Protein AF-0000000067007888 (afdb_homodimer)

InterPro domains:
  IPR038883 Uncharacterized protein AN11006-like [PTHR42085] (5-129)

Radius of gyration: 39.2 Å; Cα contacts (8 Å, |Δi|>4): 1128; chains: 2; bounding box: 65×114×89 Å

Organism: NCBI:txid86049

pLDDT: mean 84.86, std 17.7, range [18.95, 98.81]

Nearest PDB structures (foldseek):
  9fsm-assembly1_A  TM=1.679E-01  e=1.268E+00  Klebsiella pneumoniae
  9fs5-assembly1_A  TM=1.634E-01  e=3.888E+00  Escherichia coli
  9fsm-assembly1_A  TM=1.681E-01  e=1.265E+00  Klebsiella pneumoniae
  9fs5-assembly1_A  TM=1.636E-01  e=3.880E+00  Escherichia coli

Secondary structure (DSSP, 8-state):
----------S-TTTTS-HHHHHHHHHHHHS-EEEEEEEPPTTBTT-BTTBSEEEE---HHHHHHHHHHHHHTTHHHHTSEEEEEESS----S--SS------HHHHHHHS-HHHHHH--EEEEEE-HHHHHTTTTSS--S--S--SEEEEEE-GGGSTTTTS-TTSS------TTS-S---HHHHHHS-SS--HHHHHHHSSTT-HHHHHHT-TT--EEEEEEEEEGGGHHHHHHHHHHHTT-EEE-SSSSEEEEEEEEEEEEEEEEESS-B-----TTPPPPPTT--EEEEEEEEEEEEEEE------/----------S-TTTTS-HHHHHHHHHHHHS-EEEEEEEPPTTBTT-BTTBSEEEE---HHHHHHHHHHHHHTTHHHHTSEEEEEESS----S--SS------HHHHHHHS-HHHHHH--EEEEEE-HHHHHTTTTSS--S--S--SEEEEEE-GGGSTTTTS-TTSS------TTS-S---HHHHHHS-SS--HHHHHHH-STT-HHHHHHT-TT--EEEEEEEEEGGGHHHHHHHHHHHTT-EEE-SSSSEEEEEEEEEEEEEEEEESS-B-----TTPPPPPTT--EEEEEEEEEEEEEEE------

Foldseek 3Di:
DDPPPPPPDDDPVLVVDDPVVNVVVVVVQFDKDFDPVAFDDCPDPQDDPPRGGDIDHHCPVVVVVVVVCVVCVLCVAQVDEAEFEQALDDDDPPPDPDRRRGPVPVVLVVDDPVNLVRHAHYEYEAQQQCLLQCVPDPNHFPPGAYAEYEYEYALVSFPCSPPDLVDPQFGADDQQDHGDATNVNRVVDDLADDPVSRVVRLDDRGSLVSVLAHPNYFKYKYKYKHFPSNVVRVVSRVSSCQRDKRHHDPDQKIWHWPPDKDKDKDKDADDDDGDDPDPDDDDDDPPGDMTIMIMMMTMIGIDGDPPPPD/DDPPPPPPDDDPVLVVDDPVVNVVVVVVQFDKDFDPVAFDDCPDPQDDPPRGGDIDHRCPVVVVVVVVCVVCVLCVAQVDEAEFEQALDDDDPPPDPDRRRGPVPVVLVVDDPVNLVRHAHYEYEAQQQCLLACLVDPNHFPPGAYAEYEYEYALVRFPCSPPDLVDPQFGADDQQDHGDGTNVNRVVDDLADDPVSRVVRLDDRGSLVSVLAHPNYFKYKYKYKHFPSNVVRVVSRVSSCQRDKRHHDPDQKIWHWPPDKDKDKDKDADDDDGDDPDPDDDDDDPPGDMTIMIMMMTMIGIDGDPPPPD

Solvent-accessible surface area (backbone atoms only — not comparable to full-atom values): 34432 Å² total; per-residue (Å²): 138,79,85,79,78,79,72,90,75,82,68,59,68,61,64,72,40,57,67,69,58,45,48,52,53,47,47,64,47,30,30,64,38,72,30,82,91,45,57,50,55,70,46,30,67,57,39,46,92,97,39,48,38,45,74,41,64,58,54,62,67,58,50,37,28,48,49,52,32,67,75,46,69,54,39,60,46,42,66,26,77,48,76,39,23,42,40,71,38,80,76,62,89,60,85,63,92,58,68,67,63,47,51,63,63,66,53,54,70,69,44,52,73,72,50,47,71,38,35,38,34,39,34,36,37,39,22,44,71,54,46,22,36,30,69,81,34,95,48,64,66,61,84,55,50,27,35,26,43,34,43,33,30,48,41,83,23,44,91,34,52,84,44,54,72,86,44,87,55,44,57,39,66,51,49,71,39,56,47,87,45,44,30,68,58,38,69,70,44,71,61,64,63,51,69,69,61,45,63,74,31,35,55,82,49,11,43,36,16,37,58,17,60,29,46,72,58,44,34,40,34,46,32,46,33,34,49,47,83,39,44,70,42,50,50,53,45,50,61,47,51,62,35,48,69,39,62,34,72,86,48,77,32,29,32,31,58,66,78,52,71,46,78,49,74,50,78,43,54,52,82,55,38,78,78,62,89,59,87,77,71,71,81,84,67,88,79,58,59,69,34,53,34,34,34,42,39,38,36,26,38,53,39,69,61,74,74,75,76,123,136,78,84,76,77,80,72,90,75,80,69,58,67,60,65,72,41,58,67,70,59,44,49,52,53,46,48,63,45,29,31,64,40,73,30,82,91,44,56,49,56,70,46,30,68,57,37,44,92,98,38,47,38,45,75,42,61,57,56,62,67,55,51,36,27,50,48,52,35,68,76,46,70,54,38,59,45,42,66,26,78,47,76,40,24,43,41,72,38,80,78,61,89,59,87,62,93,60,69,68,64,45,52,63,65,66,52,54,70,70,45,52,73,72,50,49,72,38,35,37,35,39,34,36,38,39,24,44,72,54,46,22,37,32,65,82,35,95,47,64,65,61,85,55,49,27,34,25,43,35,42,32,31,47,42,83,23,43,92,33,53,84,43,53,74,85,43,87,54,44,56,38,64,51,48,70,40,57,45,86,44,44,32,67,57,38,70,69,44,70,62,64,63,50,69,70,61,45,64,74,36,39,47,82,50,12,46,38,17,37,58,17,60,29,45,72,58,44,34,39,34,45,33,47,33,34,50,48,83,39,44,68,43,50,49,52,47,52,62,47,52,62,34,49,69,38,61,34,72,87,48,78,33,27,30,31,58,66,78,53,71,46,78,50,72,50,79,44,53,52,79,56,37,77,81,62,90,59,87,78,70,72,80,85,68,89,81,60,61,71,35,55,34,34,35,41,39,37,37,26,38,54,38,70,60,74,73,76,75,123

Sequence (620 aa):
MEATVQNTQRQSRLCSLPAEIRTQIFRLALTADDDLSRPYRADRKYYRPNYQCHQKINFSLLSTCKQIYRETRLLPISANEHVFWLFNGPWKQINQNNRNTARWDSWYFSLNEAQKSAIRKVHIFAQQYYLENLITTDARRFPFETHCLHLTFRHSDWWSWESPPASSDRLGICPWRPHRTSCQEMLAEPIQPDLAYLRERMGEGTWGGSICQIPNLHKLVLEFETDERKKSQLDAVVERAKGWSFPLAWEDLVLEWSGQLNESRWEGVRDLKDEYHFLKEQPVRDDLPKRQYYVVTMVWEAKPVSILVEMEATVQNTQRQSRLCSLPAEIRTQIFRLALTADDDLSRPYRADRKYYRPNYQCHQKINFSLLSTCKQIYRETRLLPISANEHVFWLFNGPWKQINQNNRNTARWDSWYFSLNEAQKSAIRKVHIFAQQYYLENLITTDARRFPFETHCLHLTFRHSDWWSWESPPASSDRLGICPWRPHRTSCQEMLAEPIQPDLAYLRERMGEGTWGGSICQIPNLHKLVLEFETDERKKSQLDAVVERAKGWSFPLAWEDLVLEWSGQLNESRWEGVRDLKDEYHFLKEQPVRDDLPKRQYYVVTMVWEAKPVSILVE

Structure (mmCIF, N/CA/C/O backbone):
data_AF-0000000067007888-model_v1
#
loop_
_entity.id
_entity.type
_entity.pdbx_description
1 polymer 'F-box domain-containing protein'
#
loop_
_atom_site.group_PDB
_atom_site.id
_atom_site.type_symbol
_atom_site.label_atom_id
_atom_site.label_alt_id
_atom_site.label_comp_id
_atom_site.label_asym_id
_atom_site.label_entity_id
_atom_site.label_seq_id
_atom_site.pdbx_PDB_ins_code
_atom_site.Cartn_x
_atom_site.Cartn_y
_atom_site.Cartn_z
_atom_site.occupancy
_atom_site.B_iso_or_equiv
_atom_site.auth_seq_id
_atom_site.auth_comp_id
_atom_site.auth_asym_id
_atom_site.auth_atom_id
_atom_site.pdbx_PDB_model_num
ATOM 1 N N . MET A 1 1 ? -3.266 1.855 -43.938 1 19.8 1 MET A N 1
ATOM 2 C CA . MET A 1 1 ? -3.598 1.064 -42.781 1 19.8 1 MET A CA 1
ATOM 3 C C . MET A 1 1 ? -2.379 0.888 -41.875 1 19.8 1 MET A C 1
ATOM 5 O O . MET A 1 1 ? -1.616 -0.066 -42.031 1 19.8 1 MET A O 1
ATOM 9 N N . GLU A 1 2 ? -1.726 1.878 -41.406 1 20.72 2 GLU A N 1
ATOM 10 C CA . GLU A 1 2 ? -0.297 2.131 -41.25 1 20.72 2 GLU A CA 1
ATOM 11 C C . GLU A 1 2 ? 0.198 1.648 -39.906 1 20.72 2 GLU A C 1
ATOM 13 O O . GLU A 1 2 ? -0.452 1.881 -38.875 1 20.72 2 GLU A O 1
ATOM 18 N N . ALA A 1 3 ? 1.003 0.532 -39.75 1 25 3 ALA A N 1
ATOM 19 C CA . ALA A 1 3 ? 1.543 -0.313 -38.688 1 25 3 ALA A CA 1
ATOM 20 C C . ALA A 1 3 ? 2.227 0.528 -37.625 1 25 3 ALA A C 1
ATOM 22 O O . ALA A 1 3 ? 3.24 1.178 -37.875 1 25 3 ALA A O 1
ATOM 23 N N . THR A 1 4 ? 1.438 1.101 -36.688 1 25.88 4 THR A N 1
ATOM 24 C CA . THR A 1 4 ? 1.784 2.068 -35.656 1 25.88 4 THR A CA 1
ATOM 25 C C . THR A 1 4 ? 2.859 1.508 -34.719 1 25.88 4 THR A C 1
ATOM 27 O O . THR A 1 4 ? 2.645 0.498 -34.062 1 25.88 4 THR A O 1
ATOM 30 N N . VAL A 1 5 ? 4.117 1.611 -34.938 1 26.95 5 VAL A N 1
ATOM 31 C CA . VAL A 1 5 ? 5.441 1.28 -34.406 1 26.95 5 VAL A CA 1
ATOM 32 C C . VAL A 1 5 ? 5.48 1.514 -32.906 1 26.95 5 VAL A C 1
ATOM 34 O O . VAL A 1 5 ? 5.121 2.594 -32.406 1 26.95 5 VAL A O 1
ATOM 37 N N . GLN A 1 6 ? 5.199 0.505 -32.062 1 27 6 GLN A N 1
ATOM 38 C CA . GLN A 1 6 ? 5.191 0.276 -30.641 1 27 6 GLN A CA 1
ATOM 39 C C . GLN A 1 6 ? 6.426 0.885 -29.969 1 27 6 GLN A C 1
ATOM 41 O O . GLN A 1 6 ? 7.547 0.413 -30.188 1 27 6 GLN A O 1
ATOM 46 N N . ASN A 1 7 ? 6.508 2.119 -29.859 1 25.8 7 ASN A N 1
ATOM 47 C CA . ASN A 1 7 ? 7.582 2.865 -29.203 1 25.8 7 ASN A CA 1
ATOM 48 C C . ASN A 1 7 ? 7.906 2.299 -27.828 1 25.8 7 ASN A C 1
ATOM 50 O O . ASN A 1 7 ? 7.004 1.965 -27.062 1 25.8 7 ASN A O 1
ATOM 54 N N . THR A 1 8 ? 8.961 1.588 -27.438 1 30.62 8 THR A N 1
ATOM 55 C CA . THR A 1 8 ? 9.758 0.935 -26.406 1 30.62 8 THR A CA 1
ATOM 56 C C . THR A 1 8 ? 9.633 1.673 -25.078 1 30.62 8 THR A C 1
ATOM 58 O O . THR A 1 8 ? 10.445 2.549 -24.766 1 30.62 8 THR A O 1
ATOM 61 N N . GLN A 1 9 ? 8.57 2.281 -24.672 1 28.08 9 GLN A N 1
ATOM 62 C CA . GLN A 1 9 ? 8.367 3.432 -23.797 1 28.08 9 GLN A CA 1
ATOM 63 C C . GLN A 1 9 ? 8.75 3.107 -22.359 1 28.08 9 GLN A C 1
ATOM 65 O O . GLN A 1 9 ? 8.695 1.949 -21.938 1 28.08 9 GLN A O 1
ATOM 70 N N . ARG A 1 10 ? 9.133 4.16 -21.344 1 32.44 10 ARG A N 1
ATOM 71 C CA . ARG A 1 10 ? 9.828 4.625 -20.141 1 32.44 10 ARG A CA 1
ATOM 72 C C . ARG A 1 10 ? 9.211 4.039 -18.891 1 32.44 10 ARG A C 1
ATOM 74 O O . ARG A 1 10 ? 7.984 3.963 -18.766 1 32.44 10 ARG A O 1
ATOM 81 N N . GLN A 1 11 ? 9.664 3.004 -17.953 1 35.91 11 GLN A N 1
ATOM 82 C CA . GLN A 1 11 ? 9.695 2.799 -16.5 1 35.91 11 GLN A CA 1
ATOM 83 C C . GLN A 1 11 ? 9.219 4.047 -15.766 1 35.91 11 GLN A C 1
ATOM 85 O O . GLN A 1 11 ? 9.508 5.168 -16.188 1 35.91 11 GLN A O 1
ATOM 90 N N . SER A 1 12 ? 8.023 4.152 -15.078 1 45.12 12 SER A N 1
ATOM 91 C CA . SER A 1 12 ? 7.832 5.48 -14.508 1 45.12 12 SER A CA 1
ATOM 92 C C . SER A 1 12 ? 9.164 6.113 -14.125 1 45.12 12 SER A C 1
ATOM 94 O O . SER A 1 12 ? 9.977 5.492 -13.438 1 45.12 12 SER A O 1
ATOM 96 N N . ARG A 1 13 ? 9.75 6.988 -14.844 1 52.91 13 ARG A N 1
ATOM 97 C CA . ARG A 1 13 ? 10.992 7.711 -14.602 1 52.91 13 ARG A CA 1
ATOM 98 C C . ARG A 1 13 ? 11.188 7.98 -13.117 1 52.91 13 ARG A C 1
ATOM 100 O O . ARG A 1 13 ? 12.312 8.008 -12.625 1 52.91 13 ARG A O 1
ATOM 107 N N . LEU A 1 14 ? 9.898 7.988 -12.383 1 61.5 14 LEU A N 1
ATOM 108 C CA . LEU A 1 14 ? 10.031 8.266 -10.961 1 61.5 14 LEU A CA 1
ATOM 109 C C . LEU A 1 14 ? 10.594 7.051 -10.219 1 61.5 14 LEU A C 1
ATOM 111 O O . LEU A 1 14 ? 11.375 7.199 -9.281 1 61.5 14 LEU A O 1
ATOM 115 N N . CYS A 1 15 ? 10.094 5.891 -10.781 1 60.88 15 CYS A N 1
ATOM 116 C CA . CYS A 1 15 ? 10.484 4.668 -10.094 1 60.88 15 CYS A CA 1
ATOM 117 C C . CYS A 1 15 ? 11.969 4.387 -10.273 1 60.88 15 CYS A C 1
ATOM 119 O O . CYS A 1 15 ? 12.57 3.646 -9.492 1 60.88 15 CYS A O 1
ATOM 121 N N . SER A 1 16 ? 12.461 4.961 -11.227 1 64.31 16 SER A N 1
ATOM 122 C CA . SER A 1 16 ? 13.883 4.758 -11.484 1 64.31 16 SER A CA 1
ATOM 123 C C . SER A 1 16 ? 14.727 5.766 -10.719 1 64.31 16 SER A C 1
ATOM 125 O O . SER A 1 16 ? 15.945 5.598 -10.602 1 64.31 16 SER A O 1
ATOM 127 N N . LEU A 1 17 ? 14.055 6.684 -10.148 1 73.56 17 LEU A N 1
ATOM 128 C CA . LEU A 1 17 ? 14.766 7.723 -9.414 1 73.56 17 LEU A CA 1
ATOM 129 C C . LEU A 1 17 ? 15.109 7.254 -8.008 1 73.56 17 LEU A C 1
ATOM 131 O O . LEU A 1 17 ? 14.367 6.465 -7.414 1 73.56 17 LEU A O 1
ATOM 135 N N . PRO A 1 18 ? 16.312 7.816 -7.535 1 77.38 18 PRO A N 1
ATOM 136 C CA . PRO A 1 18 ? 16.641 7.539 -6.137 1 77.38 18 PRO A CA 1
ATOM 137 C C . PRO A 1 18 ? 15.523 7.941 -5.18 1 77.38 18 PRO A C 1
ATOM 139 O O . PRO A 1 18 ? 14.758 8.867 -5.469 1 77.38 18 PRO A O 1
ATOM 142 N N . ALA A 1 19 ? 15.453 7.297 -4.059 1 78.06 19 ALA A N 1
ATOM 143 C CA . ALA A 1 19 ? 14.406 7.496 -3.059 1 78.06 19 ALA A CA 1
ATOM 144 C C . ALA A 1 19 ? 14.359 8.953 -2.596 1 78.06 19 ALA A C 1
ATOM 146 O O . ALA A 1 19 ? 13.281 9.508 -2.391 1 78.06 19 ALA A O 1
ATOM 147 N N . GLU A 1 20 ? 15.516 9.508 -2.438 1 81.62 20 GLU A N 1
ATOM 148 C CA . GLU A 1 20 ? 15.602 10.883 -1.938 1 81.62 20 GLU A CA 1
ATOM 149 C C . GLU A 1 20 ? 14.914 11.859 -2.889 1 81.62 20 GLU A C 1
ATOM 151 O O . GLU A 1 20 ? 14.188 12.75 -2.449 1 81.62 20 GLU A O 1
ATOM 156 N N . ILE A 1 21 ? 15.219 11.641 -4.105 1 82.38 21 ILE A N 1
ATOM 157 C CA . ILE A 1 21 ? 14.633 12.516 -5.113 1 82.38 21 ILE A CA 1
ATOM 158 C C . ILE A 1 21 ? 13.133 12.266 -5.215 1 82.38 21 ILE A C 1
ATOM 160 O O . ILE A 1 21 ? 12.344 13.203 -5.316 1 82.38 21 ILE A O 1
ATOM 164 N N . ARG A 1 22 ? 12.734 11.031 -5.137 1 79.12 22 ARG A N 1
ATOM 165 C CA . ARG A 1 22 ? 11.312 10.695 -5.176 1 79.12 22 ARG A CA 1
ATOM 166 C C . ARG A 1 22 ? 10.562 11.344 -4.02 1 79.12 22 ARG A C 1
ATOM 168 O O . ARG A 1 22 ? 9.5 11.93 -4.211 1 79.12 22 ARG A O 1
ATOM 175 N N . THR A 1 23 ? 11.211 11.367 -2.945 1 80.44 23 THR A N 1
ATOM 176 C CA . THR A 1 23 ? 10.594 11.938 -1.758 1 80.44 23 THR A CA 1
ATOM 177 C C . THR A 1 23 ? 10.406 13.445 -1.92 1 80.44 23 THR A C 1
ATOM 179 O O . THR A 1 23 ? 9.367 13.992 -1.527 1 80.44 23 THR A O 1
ATOM 182 N N . GLN A 1 24 ? 11.344 14.062 -2.443 1 85.19 24 GLN A N 1
ATOM 183 C CA . GLN A 1 24 ? 11.258 15.508 -2.652 1 85.19 24 GLN A CA 1
ATOM 184 C C . GLN A 1 24 ? 10.125 15.852 -3.615 1 85.19 24 GLN A C 1
ATOM 186 O O . GLN A 1 24 ? 9.391 16.828 -3.4 1 85.19 24 GLN A O 1
ATOM 191 N N . ILE A 1 25 ? 10.039 15.039 -4.578 1 82.06 25 ILE A N 1
ATOM 192 C CA . ILE A 1 25 ? 8.984 15.258 -5.562 1 82.06 25 ILE A CA 1
ATOM 193 C C . ILE A 1 25 ? 7.617 15.102 -4.895 1 82.06 25 ILE A C 1
ATOM 195 O O . ILE A 1 25 ? 6.738 15.953 -5.062 1 82.06 25 ILE A O 1
ATOM 199 N N . PHE A 1 26 ? 7.477 14.164 -4.078 1 84.88 26 PHE A N 1
ATOM 200 C CA . PHE A 1 26 ? 6.191 13.914 -3.436 1 84.88 26 PHE A CA 1
ATOM 201 C C . PHE A 1 26 ? 5.918 14.961 -2.355 1 84.88 26 PHE A C 1
ATOM 203 O O . PHE A 1 26 ? 4.773 15.352 -2.139 1 84.88 26 PHE A O 1
ATOM 210 N N . ARG A 1 27 ? 6.91 15.406 -1.776 1 87.44 27 ARG A N 1
ATOM 211 C CA . ARG A 1 27 ? 6.73 16.484 -0.818 1 87.44 27 ARG A CA 1
ATOM 212 C C . ARG A 1 27 ? 6.133 17.719 -1.493 1 87.44 27 ARG A C 1
ATOM 214 O O . ARG A 1 27 ? 5.176 18.312 -0.988 1 87.44 27 ARG A O 1
ATOM 221 N N . LEU A 1 28 ? 6.68 18.016 -2.584 1 86.88 28 LEU A N 1
ATOM 222 C CA . LEU A 1 28 ? 6.188 19.188 -3.316 1 86.88 28 LEU A CA 1
ATOM 223 C C . LEU A 1 28 ? 4.746 18.969 -3.762 1 86.88 28 LEU A C 1
ATOM 225 O O . LEU A 1 28 ? 3.928 19.891 -3.688 1 86.88 28 LEU A O 1
ATOM 229 N N . ALA A 1 29 ? 4.531 17.734 -4.184 1 85.5 29 ALA A N 1
ATOM 230 C CA . ALA A 1 29 ? 3.209 17.438 -4.727 1 85.5 29 ALA A CA 1
ATOM 231 C C . ALA A 1 29 ? 2.17 17.328 -3.613 1 85.5 29 ALA A C 1
ATOM 233 O O . ALA A 1 29 ? 0.991 17.625 -3.828 1 85.5 29 ALA A O 1
ATOM 234 N N . LEU A 1 30 ? 2.59 16.969 -2.41 1 90.25 30 LEU A N 1
ATOM 235 C CA . LEU A 1 30 ? 1.635 16.672 -1.347 1 90.25 30 LEU A CA 1
ATOM 236 C C . LEU A 1 30 ? 1.598 17.812 -0.324 1 90.25 30 LEU A C 1
ATOM 238 O O . LEU A 1 30 ? 0.949 17.688 0.718 1 90.25 30 LEU A O 1
ATOM 242 N N . THR A 1 31 ? 2.211 18.859 -0.546 1 91.62 31 THR A N 1
ATOM 243 C CA . THR A 1 31 ? 2.078 20.078 0.242 1 91.62 31 THR A CA 1
ATOM 244 C C . THR A 1 31 ? 0.888 20.906 -0.238 1 91.62 31 THR A C 1
ATOM 246 O O . THR A 1 31 ? 0.668 21.047 -1.443 1 91.62 31 THR A O 1
ATOM 249 N N . ALA A 1 32 ? 0.117 21.391 0.803 1 92.19 32 ALA A N 1
ATOM 250 C CA . ALA A 1 32 ? -1.086 22.156 0.499 1 92.19 32 ALA A CA 1
ATOM 251 C C . ALA A 1 32 ? -0.739 23.453 -0.237 1 92.19 32 ALA A C 1
ATOM 253 O O . ALA A 1 32 ? 0.304 24.062 0.019 1 92.19 32 ALA A O 1
ATOM 254 N N . ASP A 1 33 ? -1.6 23.797 -1.23 1 89.88 33 ASP A N 1
ATOM 255 C CA . ASP A 1 33 ? -1.495 25.047 -1.964 1 89.88 33 ASP A CA 1
ATOM 256 C C . ASP A 1 33 ? -2.84 25.766 -2.01 1 89.88 33 ASP A C 1
ATOM 258 O O . ASP A 1 33 ? -3.881 25.172 -1.723 1 89.88 33 ASP A O 1
ATOM 262 N N . ASP A 1 34 ? -2.74 27.109 -2.416 1 91.88 34 ASP A N 1
ATOM 263 C CA . ASP A 1 34 ? -3.953 27.906 -2.551 1 91.88 34 ASP A CA 1
ATOM 264 C C . ASP A 1 34 ? -4.816 27.406 -3.703 1 91.88 34 ASP A C 1
ATOM 266 O O . ASP A 1 34 ? -4.32 27.188 -4.812 1 91.88 34 ASP A O 1
ATOM 270 N N . ASP A 1 35 ? -6.055 27.141 -3.438 1 90.62 35 ASP A N 1
ATOM 271 C CA . ASP A 1 35 ? -7.016 26.844 -4.496 1 90.62 35 ASP A CA 1
ATOM 272 C C . ASP A 1 35 ? -7.555 28.125 -5.125 1 90.62 35 ASP A C 1
ATOM 274 O O . ASP A 1 35 ? -8.562 28.672 -4.668 1 90.62 35 ASP A O 1
ATOM 278 N N . LEU A 1 36 ? -7.031 28.547 -6.184 1 92.38 36 LEU A N 1
ATOM 279 C CA . LEU A 1 36 ? -7.328 29.844 -6.805 1 92.38 36 LEU A CA 1
ATOM 280 C C . LEU A 1 36 ? -8.773 29.875 -7.305 1 92.38 36 LEU A C 1
ATOM 282 O O . LEU A 1 36 ? -9.312 30.953 -7.562 1 92.38 36 LEU A O 1
ATOM 286 N N . SER A 1 37 ? -9.352 28.719 -7.5 1 90.94 37 SER A N 1
ATOM 287 C CA . SER A 1 37 ? -10.742 28.656 -7.93 1 90.94 37 SER A CA 1
ATOM 288 C C . SER A 1 37 ? -11.695 28.922 -6.766 1 90.94 37 SER A C 1
ATOM 290 O O . SER A 1 37 ? -12.891 29.109 -6.969 1 90.94 37 SER A O 1
ATOM 292 N N . ARG A 1 38 ? -11.172 28.938 -5.57 1 90 38 ARG A N 1
ATOM 293 C CA . ARG A 1 38 ? -12.008 29.156 -4.395 1 90 38 ARG A CA 1
ATOM 294 C C . ARG A 1 38 ? -11.406 30.234 -3.492 1 90 38 ARG A C 1
ATOM 296 O O . ARG A 1 38 ? -11.086 29.969 -2.334 1 90 38 ARG A O 1
ATOM 303 N N . PRO A 1 39 ? -11.359 31.453 -3.943 1 90.06 39 PRO A N 1
ATOM 304 C CA . PRO A 1 39 ? -10.844 32.562 -3.123 1 90.06 39 PRO A CA 1
ATOM 305 C C . PRO A 1 39 ? -11.789 32.938 -1.988 1 90.06 39 PRO A C 1
ATOM 307 O O . PRO A 1 39 ? -13.008 32.781 -2.117 1 90.06 39 PRO A O 1
ATOM 310 N N . TYR A 1 40 ? -11.203 33.344 -0.897 1 87.94 40 TYR A N 1
ATOM 311 C CA . TYR A 1 40 ? -12 33.938 0.159 1 87.94 40 TYR A CA 1
ATOM 312 C C . TYR A 1 40 ? -12.469 35.344 -0.245 1 87.94 40 TYR A C 1
ATOM 314 O O . TYR A 1 40 ? -11.758 36.062 -0.95 1 87.94 40 TYR A O 1
ATOM 322 N N . ARG A 1 41 ? -13.688 35.656 0.16 1 87.38 41 ARG A N 1
ATOM 323 C CA . ARG A 1 41 ? -14.117 37.031 -0.03 1 87.38 41 ARG A CA 1
ATOM 324 C C . ARG A 1 41 ? -13.297 37.969 0.832 1 87.38 41 ARG A C 1
ATOM 326 O O . ARG A 1 41 ? -13.062 37.719 2.014 1 87.38 41 ARG A O 1
ATOM 333 N N . ALA A 1 42 ? -12.984 39.062 0.266 1 87.5 42 ALA A N 1
ATOM 334 C CA . ALA A 1 42 ? -12.094 40.031 0.924 1 87.5 42 ALA A CA 1
ATOM 335 C C . ALA A 1 42 ? -12.789 40.688 2.111 1 87.5 42 ALA A C 1
ATOM 337 O O . ALA A 1 42 ? -12.125 41.25 2.992 1 87.5 42 ALA A O 1
ATOM 338 N N . ASP A 1 43 ? -14.094 40.688 2.139 1 88.38 43 ASP A N 1
ATOM 339 C CA . ASP A 1 43 ? -14.82 41.375 3.203 1 88.38 43 ASP A CA 1
ATOM 340 C C . ASP A 1 43 ? -15.219 40.406 4.309 1 88.38 43 ASP A C 1
ATOM 342 O O . ASP A 1 43 ? -16.109 40.719 5.117 1 88.38 43 ASP A O 1
ATOM 346 N N . ARG A 1 44 ? -14.594 39.281 4.285 1 87.94 44 ARG A N 1
ATOM 347 C CA . ARG A 1 44 ? -14.883 38.312 5.328 1 87.94 44 ARG A CA 1
ATOM 348 C C . ARG A 1 44 ? -13.836 38.375 6.441 1 87.94 44 ARG A C 1
ATOM 350 O O . ARG A 1 44 ? -12.68 38.688 6.195 1 87.94 44 ARG A O 1
ATOM 357 N N . LYS A 1 45 ? -14.25 38 7.676 1 87 45 LYS A N 1
ATOM 358 C CA . LYS A 1 45 ? -13.422 38.062 8.875 1 87 45 LYS A CA 1
ATOM 359 C C . LYS A 1 45 ? -12.219 37.125 8.773 1 87 45 LYS A C 1
ATOM 361 O O . LYS A 1 45 ? -11.203 37.344 9.422 1 87 45 LYS A O 1
ATOM 366 N N . TYR A 1 46 ? -12.312 36.094 7.957 1 88.81 46 TYR A N 1
ATOM 367 C CA . TYR A 1 46 ? -11.234 35.125 7.887 1 88.81 46 TYR A CA 1
ATOM 368 C C . TYR A 1 46 ? -10.258 35.438 6.766 1 88.81 46 TYR A C 1
ATOM 370 O O . TYR A 1 46 ? -9.227 34.812 6.621 1 88.81 46 TYR A O 1
ATOM 378 N N . TYR A 1 47 ? -10.594 36.469 6 1 89.56 47 TYR A N 1
ATOM 379 C CA . TYR A 1 47 ? -9.688 36.906 4.941 1 89.56 47 TYR A CA 1
ATOM 380 C C . TYR A 1 47 ? -8.516 37.688 5.516 1 89.56 47 TYR A C 1
ATOM 382 O O . TYR A 1 47 ? -8.703 38.656 6.262 1 89.56 47 TYR A O 1
ATOM 390 N N . ARG A 1 48 ? -7.328 37.344 5.199 1 90.5 48 ARG A N 1
ATOM 391 C CA . ARG A 1 48 ? -6.105 38.031 5.609 1 90.5 48 ARG A CA 1
ATOM 392 C C . ARG A 1 48 ? -4.914 37.562 4.777 1 90.5 48 ARG A C 1
ATOM 394 O O . ARG A 1 48 ? -5.016 36.594 4.023 1 90.5 48 ARG A O 1
ATOM 401 N N . PRO A 1 49 ? -3.734 38.25 4.98 1 89.69 49 PRO A N 1
ATOM 402 C CA . PRO A 1 49 ? -2.549 37.812 4.25 1 89.69 49 PRO A CA 1
ATOM 403 C C . PRO A 1 49 ? -2.219 36.344 4.52 1 89.69 49 PRO A C 1
ATOM 405 O O . PRO A 1 49 ? -2.312 35.875 5.664 1 89.69 49 PRO A O 1
ATOM 408 N N . ASN A 1 50 ? -1.896 35.594 3.584 1 88.62 50 ASN A N 1
ATOM 409 C CA . ASN A 1 50 ? -1.506 34.188 3.613 1 88.62 50 ASN A CA 1
ATOM 410 C C . ASN A 1 50 ? -2.719 33.281 3.734 1 88.62 50 ASN A C 1
ATOM 412 O O . ASN A 1 50 ? -2.586 32.062 3.676 1 88.62 50 ASN A O 1
ATOM 416 N N . TYR A 1 51 ? -3.914 33.844 4.07 1 92.31 51 TYR A N 1
ATOM 417 C CA . TYR A 1 51 ? -5.164 33.094 4.113 1 92.31 51 TYR A CA 1
ATOM 418 C C . TYR A 1 51 ? -6.219 33.75 3.229 1 92.31 51 TYR A C 1
ATOM 420 O O . TYR A 1 51 ? -7.152 34.375 3.729 1 92.31 51 TYR A O 1
ATOM 428 N N . GLN A 1 52 ? -6 33.562 1.906 1 93.19 52 GLN A N 1
ATOM 429 C CA . GLN A 1 52 ? -6.82 34.281 0.939 1 93.19 52 GLN A CA 1
ATOM 430 C C . GLN A 1 52 ? -7.641 33.312 0.084 1 93.19 52 GLN A C 1
ATOM 432 O O . GLN A 1 52 ? -8.508 33.75 -0.679 1 93.19 52 GLN A O 1
ATOM 437 N N . CYS A 1 53 ? -7.258 32.031 0.124 1 92.25 53 CYS A N 1
ATOM 438 C CA . CYS A 1 53 ? -7.953 30.969 -0.618 1 92.25 53 CYS A CA 1
ATOM 439 C C . CYS A 1 53 ? -8.102 29.719 0.226 1 92.25 53 CYS A C 1
ATOM 441 O O . CYS A 1 53 ? -7.355 29.516 1.187 1 92.25 53 CYS A O 1
ATOM 443 N N . HIS A 1 54 ? -9.062 29 -0.095 1 89.62 54 HIS A N 1
ATOM 444 C CA . HIS A 1 54 ? -9.07 27.641 0.431 1 89.62 54 HIS A CA 1
ATOM 445 C C . HIS A 1 54 ? -7.824 26.875 -0.002 1 89.62 54 HIS A C 1
ATOM 447 O O . HIS A 1 54 ? -7.234 27.188 -1.041 1 89.62 54 HIS A O 1
ATOM 453 N N . GLN A 1 55 ? -7.371 25.969 0.889 1 89.12 55 GLN A N 1
ATOM 454 C CA . GLN A 1 55 ? -6.191 25.172 0.576 1 89.12 55 GLN A CA 1
ATOM 455 C C . GLN A 1 55 ? -6.582 23.844 -0.074 1 89.12 55 GLN A C 1
ATOM 457 O O . GLN A 1 55 ? -7.672 23.328 0.174 1 89.12 55 GLN A O 1
ATOM 462 N N . LYS A 1 56 ? -5.668 23.406 -0.977 1 89.5 56 LYS A N 1
ATOM 463 C CA . LYS A 1 56 ? -5.875 22.125 -1.633 1 89.5 56 LYS A CA 1
ATOM 464 C C . LYS A 1 56 ? -4.59 21.297 -1.652 1 89.5 56 LYS A C 1
ATOM 466 O O . LYS A 1 56 ? -3.49 21.859 -1.702 1 89.5 56 LYS A O 1
ATOM 471 N N . ILE A 1 57 ? -4.699 19.969 -1.426 1 89.31 57 ILE A N 1
ATOM 472 C CA . ILE A 1 57 ? -3.621 19 -1.585 1 89.31 57 ILE A CA 1
ATOM 473 C C . ILE A 1 57 ? -3.916 18.094 -2.773 1 89.31 57 ILE A C 1
ATOM 475 O O . ILE A 1 57 ? -5.039 17.609 -2.928 1 89.31 57 ILE A O 1
ATOM 479 N N . ASN A 1 58 ? -2.959 17.922 -3.691 1 82.75 58 ASN A N 1
ATOM 480 C CA . ASN A 1 58 ? -3.123 17.016 -4.832 1 82.75 58 ASN A CA 1
ATOM 481 C C . ASN A 1 58 ? -2.709 15.594 -4.484 1 82.75 58 ASN A C 1
ATOM 483 O O . ASN A 1 58 ? -1.527 15.25 -4.555 1 82.75 58 ASN A O 1
ATOM 487 N N . PHE A 1 59 ? -3.678 14.758 -4.23 1 83.19 59 PHE A N 1
ATOM 488 C CA . PHE A 1 59 ? -3.439 13.391 -3.779 1 83.19 59 PHE A CA 1
ATOM 489 C C . PHE A 1 59 ? -3.348 12.438 -4.965 1 83.19 59 PHE A C 1
ATOM 491 O O . PHE A 1 59 ? -3.15 11.234 -4.785 1 83.19 59 PHE A O 1
ATOM 498 N N . SER A 1 60 ? -3.352 13.016 -6.195 1 78.19 60 SER A N 1
ATOM 499 C CA . SER A 1 60 ? -3.488 12.164 -7.375 1 78.19 60 SER A CA 1
ATOM 500 C C . SER A 1 60 ? -2.346 11.164 -7.469 1 78.19 60 SER A C 1
ATOM 502 O O . SER A 1 60 ? -2.572 9.977 -7.73 1 78.19 60 SER A O 1
ATOM 504 N N . LEU A 1 61 ? -1.12 11.656 -7.195 1 76.69 61 LEU A N 1
ATOM 505 C CA . LEU A 1 61 ? 0.036 10.781 -7.359 1 76.69 61 LEU A CA 1
ATOM 506 C C . LEU A 1 61 ? 0.026 9.664 -6.32 1 76.69 61 LEU A C 1
ATOM 508 O O . LEU A 1 61 ? 0.219 8.5 -6.656 1 76.69 61 LEU A O 1
ATOM 512 N N . LEU A 1 62 ? -0.259 10.016 -5.117 1 82.69 62 LEU A N 1
ATOM 513 C CA . LEU A 1 62 ? -0.28 9.039 -4.039 1 82.69 62 LEU A CA 1
ATOM 514 C C . LEU A 1 62 ? -1.456 8.078 -4.199 1 82.69 62 LEU A C 1
ATOM 516 O O . LEU A 1 62 ? -1.315 6.871 -3.979 1 82.69 62 LEU A O 1
ATOM 520 N N . SER A 1 63 ? -2.547 8.602 -4.68 1 81.19 63 SER A N 1
ATOM 521 C CA . SER A 1 63 ? -3.742 7.789 -4.891 1 81.19 63 SER A CA 1
ATOM 522 C C . SER A 1 63 ? -3.529 6.77 -6.004 1 81.19 63 SER A C 1
ATOM 524 O O . SER A 1 63 ? -3.965 5.621 -5.891 1 81.19 63 SER A O 1
ATOM 526 N N . THR A 1 64 ? -2.869 7.156 -7.027 1 79.56 64 THR A N 1
ATOM 527 C CA . THR A 1 64 ? -2.6 6.27 -8.148 1 79.56 64 THR A CA 1
ATOM 528 C C . THR A 1 64 ? -1.677 5.129 -7.734 1 79.56 64 THR A C 1
ATOM 530 O O . THR A 1 64 ? -1.91 3.971 -8.086 1 79.56 64 THR A O 1
ATOM 533 N N . CYS A 1 65 ? -0.672 5.473 -6.965 1 81.44 65 CYS A N 1
ATOM 534 C CA . CYS A 1 65 ? 0.256 4.441 -6.508 1 81.44 65 CYS A CA 1
ATOM 535 C C . CYS A 1 65 ? -0.455 3.418 -5.629 1 81.44 65 CYS A C 1
ATOM 537 O O . CYS A 1 65 ? -0.249 2.213 -5.785 1 81.44 65 CYS A O 1
ATOM 539 N N . LYS A 1 66 ? -1.257 3.857 -4.762 1 82.56 66 LYS A N 1
ATOM 540 C CA . LYS A 1 66 ? -2.016 2.98 -3.877 1 82.56 66 LYS A CA 1
ATOM 541 C C . LYS A 1 66 ? -2.98 2.102 -4.668 1 82.56 66 LYS A C 1
ATOM 543 O O . LYS A 1 66 ? -3.074 0.897 -4.422 1 82.56 66 LYS A O 1
ATOM 548 N N . GLN A 1 67 ? -3.662 2.619 -5.594 1 83.12 67 GLN A N 1
ATOM 549 C CA . GLN A 1 67 ? -4.641 1.913 -6.41 1 83.12 67 GLN A CA 1
ATOM 550 C C . GLN A 1 67 ? -3.975 0.837 -7.262 1 83.12 67 GLN A C 1
ATOM 552 O O . GLN A 1 67 ? -4.441 -0.303 -7.309 1 83.12 67 GLN A O 1
ATOM 557 N N . ILE A 1 68 ? -2.957 1.205 -7.926 1 80.88 68 ILE A N 1
ATOM 558 C CA . ILE A 1 68 ? -2.252 0.268 -8.797 1 80.88 68 ILE A CA 1
ATOM 559 C C . ILE A 1 68 ? -1.733 -0.909 -7.969 1 80.88 68 ILE A C 1
ATOM 561 O O . ILE A 1 68 ? -1.883 -2.066 -8.367 1 80.88 68 ILE A O 1
ATOM 565 N N . TYR A 1 69 ? -1.227 -0.625 -6.805 1 82.31 69 TYR A N 1
ATOM 566 C CA . TYR A 1 69 ? -0.728 -1.694 -5.949 1 82.31 69 TYR A CA 1
ATOM 567 C C . TYR A 1 69 ? -1.854 -2.639 -5.547 1 82.31 69 TYR A C 1
ATOM 569 O O . TYR A 1 69 ? -1.722 -3.859 -5.668 1 82.31 69 TYR A O 1
ATOM 577 N N . ARG A 1 70 ? -2.861 -2.1 -5.184 1 84 70 ARG A N 1
ATOM 578 C CA . ARG A 1 70 ? -3.984 -2.906 -4.715 1 84 70 ARG A CA 1
ATOM 579 C C . ARG A 1 70 ? -4.543 -3.771 -5.84 1 84 70 ARG A C 1
ATOM 581 O O . ARG A 1 70 ? -4.895 -4.934 -5.621 1 84 70 ARG A O 1
ATOM 588 N N . GLU A 1 71 ? -4.652 -3.24 -7 1 82.75 71 GLU A N 1
ATOM 589 C CA . GLU A 1 71 ? -5.242 -3.916 -8.156 1 82.75 71 GLU A CA 1
ATOM 590 C C . GLU A 1 71 ? -4.332 -5.035 -8.656 1 82.75 71 GLU A C 1
ATOM 592 O O . GLU A 1 71 ? -4.809 -6.023 -9.219 1 82.75 71 GLU A O 1
ATOM 597 N N . THR A 1 72 ? -3.07 -4.887 -8.445 1 88.31 72 THR A N 1
ATOM 598 C CA . THR A 1 72 ? -2.176 -5.742 -9.219 1 88.31 72 THR A CA 1
ATOM 599 C C . THR A 1 72 ? -1.342 -6.625 -8.289 1 88.31 72 THR A C 1
ATOM 601 O O . THR A 1 72 ? -0.596 -7.488 -8.758 1 88.31 72 THR A O 1
ATOM 604 N N . ARG A 1 73 ? -1.456 -6.531 -6.988 1 89.31 73 ARG A N 1
ATOM 605 C CA . ARG A 1 73 ? -0.588 -7.207 -6.031 1 89.31 73 ARG A CA 1
ATOM 606 C C . ARG A 1 73 ? -0.745 -8.719 -6.129 1 89.31 73 ARG A C 1
ATOM 608 O O . ARG A 1 73 ? 0.172 -9.469 -5.777 1 89.31 73 ARG A O 1
ATOM 615 N N . LEU A 1 74 ? -1.868 -9.227 -6.641 1 94.12 74 LEU A N 1
ATOM 616 C CA . LEU A 1 74 ? -2.102 -10.664 -6.676 1 94.12 74 LEU A CA 1
ATOM 617 C C . LEU A 1 74 ? -1.766 -11.234 -8.055 1 94.12 74 LEU A C 1
ATOM 619 O O . LEU A 1 74 ? -1.719 -12.453 -8.227 1 94.12 74 LEU A O 1
ATOM 623 N N . LEU A 1 75 ? -1.464 -10.445 -9.047 1 92.19 75 LEU A N 1
ATOM 624 C CA . LEU A 1 75 ? -1.248 -10.859 -10.43 1 92.19 75 LEU A CA 1
ATOM 625 C C . LEU A 1 75 ? -0.052 -11.805 -10.531 1 92.19 75 LEU A C 1
ATOM 627 O O . LEU A 1 75 ? -0.095 -12.789 -11.266 1 92.19 75 LEU A O 1
ATOM 631 N N . PRO A 1 76 ? 1.038 -11.562 -9.758 1 92.06 76 PRO A N 1
ATOM 632 C CA . PRO A 1 76 ? 2.16 -12.5 -9.844 1 92.06 76 PRO A CA 1
ATOM 633 C C . PRO A 1 76 ? 1.761 -13.93 -9.492 1 92.06 76 PRO A C 1
ATOM 635 O O . PRO A 1 76 ? 2.389 -14.883 -9.961 1 92.06 76 PRO A O 1
ATOM 638 N N . ILE A 1 77 ? 0.726 -14.086 -8.695 1 94.69 77 ILE A N 1
ATOM 639 C CA . ILE A 1 77 ? 0.27 -15.406 -8.281 1 94.69 77 ILE A CA 1
ATOM 640 C C . ILE A 1 77 ? -0.783 -15.922 -9.258 1 94.69 77 ILE A C 1
ATOM 642 O O . ILE A 1 77 ? -0.651 -17.016 -9.797 1 94.69 77 ILE A O 1
ATOM 646 N N . SER A 1 78 ? -1.73 -15.117 -9.594 1 94.94 78 SER A N 1
ATOM 647 C CA . SER A 1 78 ? -2.902 -15.562 -10.336 1 94.94 78 SER A CA 1
ATOM 648 C C . SER A 1 78 ? -2.596 -15.688 -11.828 1 94.94 78 SER A C 1
ATOM 650 O O . SER A 1 78 ? -3.213 -16.484 -12.531 1 94.94 78 SER A O 1
ATOM 652 N N . ALA A 1 79 ? -1.676 -14.969 -12.328 1 93.06 79 ALA A N 1
ATOM 653 C CA . ALA A 1 79 ? -1.436 -14.938 -13.773 1 93.06 79 ALA A CA 1
ATOM 654 C C . ALA A 1 79 ? -0.361 -15.945 -14.172 1 93.06 79 ALA A C 1
ATOM 656 O O . ALA A 1 79 ? -0.122 -16.156 -15.359 1 93.06 79 ALA A O 1
ATOM 657 N N . ASN A 1 80 ? 0.291 -16.562 -13.211 1 95.06 80 ASN A N 1
ATOM 658 C CA . ASN A 1 80 ? 1.436 -17.406 -13.547 1 95.06 80 ASN A CA 1
ATOM 659 C C . ASN A 1 80 ? 1.188 -18.859 -13.164 1 95.06 80 ASN A C 1
ATOM 661 O O . ASN A 1 80 ? 0.406 -19.141 -12.25 1 95.06 80 ASN A O 1
ATOM 665 N N . GLU A 1 81 ? 1.883 -19.781 -13.961 1 95.31 81 GLU A N 1
ATOM 666 C CA . GLU A 1 81 ? 1.995 -21.188 -13.594 1 95.31 81 GLU A CA 1
ATOM 667 C C . GLU A 1 81 ? 3.09 -21.406 -12.555 1 95.31 81 GLU A C 1
ATOM 669 O O . GLU A 1 81 ? 4.207 -20.922 -12.711 1 95.31 81 GLU A O 1
ATOM 674 N N . HIS A 1 82 ? 2.717 -22.141 -11.492 1 93.75 82 HIS A N 1
ATOM 675 C CA . HIS A 1 82 ? 3.703 -22.469 -10.469 1 93.75 82 HIS A CA 1
ATOM 676 C C . HIS A 1 82 ? 4.234 -23.875 -10.641 1 93.75 82 HIS A C 1
ATOM 678 O O . HIS A 1 82 ? 3.504 -24.859 -10.422 1 93.75 82 HIS A O 1
ATOM 684 N N . VAL A 1 83 ? 5.543 -24.016 -10.961 1 92.81 83 VAL A N 1
ATOM 685 C CA . VAL A 1 83 ? 6.141 -25.281 -11.391 1 92.81 83 VAL A CA 1
ATOM 686 C C . VAL A 1 83 ? 6.93 -25.891 -10.242 1 92.81 83 VAL A C 1
ATOM 688 O O . VAL A 1 83 ? 7.711 -25.203 -9.578 1 92.81 83 VAL A O 1
ATOM 691 N N . PHE A 1 84 ? 6.707 -27.203 -9.977 1 90.31 84 PHE A N 1
ATOM 692 C CA . PHE A 1 84 ? 7.441 -27.953 -8.969 1 90.31 84 PHE A CA 1
ATOM 693 C C . PHE A 1 84 ? 7.965 -29.266 -9.547 1 90.31 84 PHE A C 1
ATOM 695 O O . PHE A 1 84 ? 7.352 -29.844 -10.453 1 90.31 84 PHE A O 1
ATOM 702 N N . TRP A 1 85 ? 9.078 -29.656 -9.039 1 89.25 85 TRP A N 1
ATOM 703 C CA . TRP A 1 85 ? 9.711 -30.891 -9.492 1 89.25 85 TRP A CA 1
ATOM 704 C C . TRP A 1 85 ? 9.812 -31.891 -8.352 1 89.25 85 TRP A C 1
ATOM 706 O O . TRP A 1 85 ? 10.539 -31.672 -7.379 1 89.25 85 TRP A O 1
ATOM 716 N N . LEU A 1 86 ? 9.023 -32.906 -8.461 1 88.06 86 LEU A N 1
ATOM 717 C CA . LEU A 1 86 ? 9.102 -34.031 -7.523 1 88.06 86 LEU A CA 1
ATOM 718 C C . LEU A 1 86 ? 10.188 -35 -7.945 1 88.06 86 LEU A C 1
ATOM 720 O O . LEU A 1 86 ? 9.891 -36.062 -8.531 1 88.06 86 LEU A O 1
ATOM 724 N N . PHE A 1 87 ? 11.383 -34.5 -7.734 1 82.88 87 PHE A N 1
ATOM 725 C CA . PHE A 1 87 ? 12.617 -35.219 -8.039 1 82.88 87 PHE A CA 1
ATOM 726 C C . PHE A 1 87 ? 13.125 -34.875 -9.43 1 82.88 87 PHE A C 1
ATOM 728 O O . PHE A 1 87 ? 12.328 -34.656 -10.352 1 82.88 87 PHE A O 1
ATOM 735 N N . ASN A 1 88 ? 14.422 -34.812 -9.664 1 81.81 88 ASN A N 1
ATOM 736 C CA . ASN A 1 88 ? 15.156 -34.594 -10.906 1 81.81 88 ASN A CA 1
ATOM 737 C C . ASN A 1 88 ? 14.836 -33.25 -11.523 1 81.81 88 ASN A C 1
ATOM 739 O O . ASN A 1 88 ? 14.57 -33.156 -12.727 1 81.81 88 ASN A O 1
ATOM 743 N N . GLY A 1 89 ? 14.594 -32.312 -10.695 1 83.44 89 GLY A N 1
ATOM 744 C CA . GLY A 1 89 ? 14.438 -30.938 -11.133 1 83.44 89 GLY A CA 1
ATOM 745 C C . GLY A 1 89 ? 15.719 -30.125 -11.031 1 83.44 89 GLY A C 1
ATOM 746 O O . GLY A 1 89 ? 16.766 -30.672 -10.695 1 83.44 89 GLY A O 1
ATOM 747 N N . PRO A 1 90 ? 15.586 -28.844 -11.547 1 80 90 PRO A N 1
ATOM 748 C CA . PRO A 1 90 ? 16.766 -28 -11.422 1 80 90 PRO A CA 1
ATOM 749 C C . PRO A 1 90 ? 17.125 -27.688 -9.969 1 80 90 PRO A C 1
ATOM 751 O O . PRO A 1 90 ? 16.234 -27.594 -9.117 1 80 90 PRO A O 1
ATOM 754 N N . TRP A 1 91 ? 18.453 -27.891 -9.633 1 64.56 91 TRP A N 1
ATOM 755 C CA . TRP A 1 91 ? 18.938 -27.672 -8.273 1 64.56 91 TRP A CA 1
ATOM 756 C C . TRP A 1 91 ? 18.734 -26.219 -7.844 1 64.56 91 TRP A C 1
ATOM 758 O O . TRP A 1 91 ? 19.109 -25.297 -8.562 1 64.56 91 TRP A O 1
ATOM 768 N N . LYS A 1 92 ? 17.703 -26 -7.289 1 56.31 92 LYS A N 1
ATOM 769 C CA . LYS A 1 92 ? 17.734 -24.672 -6.68 1 56.31 92 LYS A CA 1
ATOM 770 C C . LYS A 1 92 ? 18.641 -24.656 -5.457 1 56.31 92 LYS A C 1
ATOM 772 O O . LYS A 1 92 ? 18.906 -25.688 -4.848 1 56.31 92 LYS A O 1
ATOM 777 N N . GLN A 1 93 ? 19.5 -23.578 -5.176 1 46.06 93 GLN A N 1
ATOM 778 C CA . GLN A 1 93 ? 20.547 -23.359 -4.188 1 46.06 93 GLN A CA 1
ATOM 779 C C . GLN A 1 93 ? 20.266 -24.125 -2.9 1 46.06 93 GLN A C 1
ATOM 781 O O . GLN A 1 93 ? 20.172 -23.531 -1.823 1 46.06 93 GLN A O 1
ATOM 786 N N . ILE A 1 94 ? 19.359 -24.969 -2.859 1 44.47 94 ILE A N 1
ATOM 787 C CA . ILE A 1 94 ? 19.203 -25.312 -1.449 1 44.47 94 ILE A CA 1
ATOM 788 C C . ILE A 1 94 ? 20.438 -26.078 -0.968 1 44.47 94 ILE A C 1
ATOM 790 O O . ILE A 1 94 ? 20.922 -26.984 -1.654 1 44.47 94 ILE A O 1
ATOM 794 N N . ASN A 1 95 ? 21.156 -25.516 -0.208 1 42.53 95 ASN A N 1
ATOM 795 C CA . ASN A 1 95 ? 22.234 -26.141 0.562 1 42.53 95 ASN A CA 1
ATOM 796 C C . ASN A 1 95 ? 22 -27.625 0.753 1 42.53 95 ASN A C 1
ATOM 798 O O . ASN A 1 95 ? 22.844 -28.344 1.286 1 42.53 95 ASN A O 1
ATOM 802 N N . GLN A 1 96 ? 20.797 -28.047 1.231 1 46.19 96 GLN A N 1
ATOM 803 C CA . GLN A 1 96 ? 20.719 -29.266 2.027 1 46.19 96 GLN A CA 1
ATOM 804 C C . GLN A 1 96 ? 20.609 -30.5 1.133 1 46.19 96 GLN A C 1
ATOM 806 O O . GLN A 1 96 ? 20.25 -30.391 -0.039 1 46.19 96 GLN A O 1
ATOM 811 N N . ASN A 1 97 ? 21 -31.688 1.704 1 43.62 97 ASN A N 1
ATOM 812 C CA . ASN A 1 97 ? 21.047 -33.125 1.394 1 43.62 97 ASN A CA 1
ATOM 813 C C . ASN A 1 97 ? 19.703 -33.594 0.827 1 43.62 97 ASN A C 1
ATOM 815 O O . ASN A 1 97 ? 19.484 -34.812 0.699 1 43.62 97 ASN A O 1
ATOM 819 N N . ASN A 1 98 ? 18.719 -32.812 0.746 1 49.41 98 ASN A N 1
ATOM 820 C CA . ASN A 1 98 ? 17.453 -33.438 0.399 1 49.41 98 ASN A CA 1
ATOM 821 C C . ASN A 1 98 ? 17.156 -33.312 -1.094 1 49.41 98 ASN A C 1
ATOM 823 O O . ASN A 1 98 ? 17.125 -32.219 -1.64 1 49.41 98 ASN A O 1
ATOM 827 N N . ARG A 1 99 ? 17.328 -34.344 -1.761 1 52.25 99 ARG A N 1
ATOM 828 C CA . ARG A 1 99 ? 17.156 -34.531 -3.197 1 52.25 99 ARG A CA 1
ATOM 829 C C . ARG A 1 99 ? 15.75 -34.125 -3.637 1 52.25 99 ARG A C 1
ATOM 831 O O . ARG A 1 99 ? 15.484 -33.969 -4.832 1 52.25 99 ARG A O 1
ATOM 838 N N . ASN A 1 100 ? 14.734 -34.406 -2.666 1 54 100 ASN A N 1
ATOM 839 C CA . ASN A 1 100 ? 13.406 -33.938 -3.059 1 54 100 ASN A CA 1
ATOM 840 C C . ASN A 1 100 ? 13.305 -32.438 -3.078 1 54 100 ASN A C 1
ATOM 842 O O . ASN A 1 100 ? 13.406 -31.781 -2.033 1 54 100 ASN A O 1
ATOM 846 N N . THR A 1 101 ? 13.281 -31.906 -4.312 1 60.34 101 THR A N 1
ATOM 847 C CA . THR A 1 101 ? 13.43 -30.453 -4.508 1 60.34 101 THR A CA 1
ATOM 848 C C . THR A 1 101 ? 12.062 -29.781 -4.52 1 60.34 101 THR A C 1
ATOM 850 O O . THR A 1 101 ? 11.984 -28.547 -4.586 1 60.34 101 THR A O 1
ATOM 853 N N . ALA A 1 102 ? 10.938 -30.875 -4.301 1 65.94 102 ALA A N 1
ATOM 854 C CA . ALA A 1 102 ? 9.672 -30.156 -4.391 1 65.94 102 ALA A CA 1
ATOM 855 C C . ALA A 1 102 ? 9.383 -29.375 -3.111 1 65.94 102 ALA A C 1
ATOM 857 O O . ALA A 1 102 ? 9.367 -29.953 -2.018 1 65.94 102 ALA A O 1
ATOM 858 N N . ARG A 1 103 ? 9.367 -28.125 -3.178 1 74.88 103 ARG A N 1
ATOM 859 C CA . ARG A 1 103 ? 9.18 -27.266 -2.008 1 74.88 103 ARG A CA 1
ATOM 860 C C . ARG A 1 103 ? 7.848 -26.531 -2.076 1 74.88 103 ARG A C 1
ATOM 862 O O . ARG A 1 103 ? 7.762 -25.359 -1.73 1 74.88 103 ARG A O 1
ATOM 869 N N . TRP A 1 104 ? 6.805 -27.422 -2.508 1 84.94 104 TRP A N 1
ATOM 870 C CA . TRP A 1 104 ? 5.531 -26.734 -2.66 1 84.94 104 TRP A CA 1
ATOM 871 C C . TRP A 1 104 ? 4.93 -26.391 -1.3 1 84.94 104 TRP A C 1
ATOM 873 O O . TRP A 1 104 ? 4.184 -25.422 -1.169 1 84.94 104 TRP A O 1
ATOM 883 N N . ASP A 1 105 ? 5.285 -27.109 -0.232 1 83.38 105 ASP A N 1
ATOM 884 C CA . ASP A 1 105 ? 4.77 -26.812 1.098 1 83.38 105 ASP A CA 1
ATOM 885 C C . ASP A 1 105 ? 5.281 -25.453 1.589 1 83.38 105 ASP A C 1
ATOM 887 O O . ASP A 1 105 ? 4.492 -24.594 1.984 1 83.38 105 ASP A O 1
ATOM 891 N N . SER A 1 106 ? 6.578 -25.391 1.609 1 82.94 106 SER A N 1
ATOM 892 C CA . SER A 1 106 ? 7.191 -24.141 2.068 1 82.94 106 SER A CA 1
ATOM 893 C C . SER A 1 106 ? 6.691 -22.953 1.262 1 82.94 106 SER A C 1
ATOM 895 O O . SER A 1 106 ? 6.434 -21.875 1.818 1 82.94 106 SER A O 1
ATOM 897 N N . TRP A 1 107 ? 6.59 -23.141 0.01 1 87.5 107 TRP A N 1
ATOM 898 C CA . TRP A 1 107 ? 6.07 -22.094 -0.873 1 87.5 107 TRP A CA 1
ATOM 899 C C . TRP A 1 107 ? 4.641 -21.719 -0.487 1 87.5 107 TRP A C 1
ATOM 901 O O . TRP A 1 107 ? 4.34 -20.547 -0.264 1 87.5 107 TRP A O 1
ATOM 911 N N . TYR A 1 108 ? 3.789 -22.609 -0.315 1 90.38 108 TYR A N 1
ATOM 912 C CA . TYR A 1 108 ? 2.371 -22.406 -0.046 1 90.38 108 TYR A CA 1
ATOM 913 C C . TYR A 1 108 ? 2.17 -21.719 1.306 1 90.38 108 TYR A C 1
ATOM 915 O O . TYR A 1 108 ? 1.357 -20.812 1.434 1 90.38 108 TYR A O 1
ATOM 923 N N . PHE A 1 109 ? 2.91 -22.094 2.24 1 88 109 PHE A N 1
ATOM 924 C CA . PHE A 1 109 ? 2.709 -21.562 3.586 1 88 109 PHE A CA 1
ATOM 925 C C . PHE A 1 109 ? 3.334 -20.172 3.723 1 88 109 PHE A C 1
ATOM 927 O O . PHE A 1 109 ? 3.057 -19.453 4.684 1 88 109 PHE A O 1
ATOM 934 N N . SER A 1 110 ? 4.168 -19.859 2.797 1 90.5 110 SER A N 1
ATOM 935 C CA . SER A 1 110 ? 4.719 -18.516 2.799 1 90.5 110 SER A CA 1
ATOM 936 C C . SER A 1 110 ? 3.717 -17.516 2.242 1 90.5 110 SER A C 1
ATOM 938 O O . SER A 1 110 ? 3.883 -16.297 2.416 1 90.5 110 SER A O 1
ATOM 940 N N . LEU A 1 111 ? 2.717 -17.922 1.62 1 93.62 111 LEU A N 1
ATOM 941 C CA . LEU A 1 111 ? 1.707 -17.062 1.016 1 93.62 111 LEU A CA 1
ATOM 942 C C . LEU A 1 111 ? 0.663 -16.656 2.045 1 93.62 111 LEU A C 1
ATOM 944 O O . LEU A 1 111 ? 0.346 -17.406 2.959 1 93.62 111 LEU A O 1
ATOM 948 N N . ASN A 1 112 ? 0.158 -15.43 1.942 1 93.06 112 ASN A N 1
ATOM 949 C CA . ASN A 1 112 ? -0.983 -15.039 2.764 1 93.06 112 ASN A CA 1
ATOM 950 C C . ASN A 1 112 ? -2.289 -15.609 2.219 1 93.06 112 ASN A C 1
ATOM 952 O O . ASN A 1 112 ? -2.301 -16.25 1.161 1 93.06 112 ASN A O 1
ATOM 956 N N . GLU A 1 113 ? -3.371 -15.328 2.996 1 95.75 113 GLU A N 1
ATOM 957 C CA . GLU A 1 113 ? -4.629 -15.984 2.658 1 95.75 113 GLU A CA 1
ATOM 958 C C . GLU A 1 113 ? -5.141 -15.523 1.294 1 95.75 113 GLU A C 1
ATOM 960 O O . GLU A 1 113 ? -5.633 -16.344 0.506 1 95.75 113 GLU A O 1
ATOM 965 N N . ALA A 1 114 ? -5.051 -14.258 0.98 1 94.25 114 ALA A N 1
ATOM 966 C CA . ALA A 1 114 ? -5.496 -13.742 -0.314 1 94.25 114 ALA A CA 1
ATOM 967 C C . ALA A 1 114 ? -4.691 -14.367 -1.454 1 94.25 114 ALA A C 1
ATOM 969 O O . ALA A 1 114 ? -5.246 -14.703 -2.502 1 94.25 114 ALA A O 1
ATOM 970 N N . GLN A 1 115 ? -3.465 -14.508 -1.204 1 94.75 115 GLN A N 1
ATOM 971 C CA . GLN A 1 115 ? -2.58 -15.102 -2.201 1 94.75 115 GLN A CA 1
ATOM 972 C C . GLN A 1 115 ? -2.9 -16.578 -2.408 1 94.75 115 GLN A C 1
ATOM 974 O O . GLN A 1 115 ? -2.934 -17.062 -3.543 1 94.75 115 GLN A O 1
ATOM 979 N N . LYS A 1 116 ? -3.074 -17.328 -1.373 1 96.25 116 LYS A N 1
ATOM 980 C CA . LYS A 1 116 ? -3.426 -18.734 -1.45 1 96.25 116 LYS A CA 1
ATOM 981 C C . LYS A 1 116 ? -4.68 -18.953 -2.295 1 96.25 116 LYS A C 1
ATOM 983 O O . LYS A 1 116 ? -4.711 -19.828 -3.164 1 96.25 116 LYS A O 1
ATOM 988 N N . SER A 1 117 ? -5.613 -18.125 -2.09 1 96.31 117 SER A N 1
ATOM 989 C CA . SER A 1 117 ? -6.887 -18.219 -2.795 1 96.31 117 SER A CA 1
ATOM 990 C C . SER A 1 117 ? -6.742 -17.812 -4.258 1 96.31 117 SER A C 1
ATOM 992 O O . SER A 1 117 ? -7.609 -18.109 -5.078 1 96.31 117 SER A O 1
ATOM 994 N N . ALA A 1 118 ? -5.68 -17.156 -4.641 1 96.56 118 ALA A N 1
ATOM 995 C CA . ALA A 1 118 ? -5.496 -16.625 -5.984 1 96.56 118 ALA A CA 1
ATOM 996 C C . ALA A 1 118 ? -4.785 -17.625 -6.887 1 96.56 118 ALA A C 1
ATOM 998 O O . ALA A 1 118 ? -4.688 -17.422 -8.102 1 96.56 118 ALA A O 1
ATOM 999 N N . ILE A 1 119 ? -4.273 -18.766 -6.379 1 97.31 119 ILE A N 1
ATOM 1000 C CA . ILE A 1 119 ? -3.537 -19.766 -7.156 1 97.31 119 ILE A CA 1
ATOM 1001 C C . ILE A 1 119 ? -4.453 -20.375 -8.211 1 97.31 119 ILE A C 1
ATOM 1003 O O . ILE A 1 119 ? -5.535 -20.875 -7.891 1 97.31 119 ILE A O 1
ATOM 1007 N N . ARG A 1 120 ? -4.016 -20.328 -9.531 1 97.44 120 ARG A N 1
ATOM 1008 C CA . ARG A 1 120 ? -4.859 -20.828 -10.609 1 97.44 120 ARG A CA 1
ATOM 1009 C C . ARG A 1 120 ? -4.258 -22.094 -11.242 1 97.44 120 ARG A C 1
ATOM 1011 O O . ARG A 1 120 ? -4.988 -22.984 -11.672 1 97.44 120 ARG A O 1
ATOM 1018 N N . LYS A 1 121 ? -2.984 -22.172 -11.32 1 97.94 121 LYS A N 1
ATOM 1019 C CA . LYS A 1 121 ? -2.359 -23.281 -12.016 1 97.94 121 LYS A CA 1
ATOM 1020 C C . LYS A 1 121 ? -1.095 -23.75 -11.305 1 97.94 121 LYS A C 1
ATOM 1022 O O . LYS A 1 121 ? -0.19 -22.938 -11.055 1 97.94 121 LYS A O 1
ATOM 1027 N N . VAL A 1 122 ? -1.035 -25.031 -10.961 1 96.56 122 VAL A N 1
ATOM 1028 C CA . VAL A 1 122 ? 0.152 -25.688 -10.414 1 96.56 122 VAL A CA 1
ATOM 1029 C C . VAL A 1 122 ? 0.607 -26.797 -11.344 1 96.56 122 VAL A C 1
ATOM 1031 O O . VAL A 1 122 ? -0.21 -27.594 -11.82 1 96.56 122 VAL A O 1
ATOM 1034 N N . HIS A 1 123 ? 1.846 -26.766 -11.727 1 96.5 123 HIS A N 1
ATOM 1035 C CA . HIS A 1 123 ? 2.434 -27.797 -12.586 1 96.5 123 HIS A CA 1
ATOM 1036 C C . HIS A 1 123 ? 3.508 -28.578 -11.844 1 96.5 123 HIS A C 1
ATOM 1038 O O . HIS A 1 123 ? 4.496 -28 -11.375 1 96.5 123 HIS A O 1
ATOM 1044 N N . ILE A 1 124 ? 3.332 -29.906 -11.758 1 94.06 124 ILE A N 1
ATOM 1045 C CA . ILE A 1 124 ? 4.285 -30.766 -11.055 1 94.06 124 ILE A CA 1
ATOM 1046 C C . ILE A 1 124 ? 4.875 -31.781 -12.031 1 94.06 124 ILE A C 1
ATOM 1048 O O . ILE A 1 124 ? 4.141 -32.5 -12.703 1 94.06 124 ILE A O 1
ATOM 1052 N N . PHE A 1 125 ? 6.156 -31.766 -12.195 1 94.06 125 PHE A N 1
ATOM 1053 C CA . PHE A 1 125 ? 6.871 -32.875 -12.812 1 94.06 125 PHE A CA 1
ATOM 1054 C C . PHE A 1 125 ? 7.16 -33.969 -11.789 1 94.06 125 PHE A C 1
ATOM 1056 O O . PHE A 1 125 ? 7.898 -33.75 -10.828 1 94.06 125 PHE A O 1
ATOM 1063 N N . ALA A 1 126 ? 6.59 -35.125 -12.039 1 92.81 126 ALA A N 1
ATOM 1064 C CA . ALA A 1 126 ? 6.586 -36.125 -10.961 1 92.81 126 ALA A CA 1
ATOM 1065 C C . ALA A 1 126 ? 7.328 -37.406 -11.383 1 92.81 126 ALA A C 1
ATOM 1067 O O . ALA A 1 126 ? 7.086 -37.938 -12.469 1 92.81 126 ALA A O 1
ATOM 1068 N N . GLN A 1 127 ? 8.234 -37.781 -10.5 1 92.06 127 GLN A N 1
ATOM 1069 C CA . GLN A 1 127 ? 8.805 -39.125 -10.602 1 92.06 127 GLN A CA 1
ATOM 1070 C C . GLN A 1 127 ? 7.883 -40.156 -9.984 1 92.06 127 GLN A C 1
ATOM 1072 O O . GLN A 1 127 ? 7.352 -39.969 -8.891 1 92.06 127 GLN A O 1
ATOM 1077 N N . GLN A 1 128 ? 7.746 -41.25 -10.711 1 94.44 128 GLN A N 1
ATOM 1078 C CA . GLN A 1 128 ? 6.703 -42.219 -10.383 1 94.44 128 GLN A CA 1
ATOM 1079 C C . GLN A 1 128 ? 6.875 -42.75 -8.961 1 94.44 128 GLN A C 1
ATOM 1081 O O . GLN A 1 128 ? 5.906 -42.844 -8.203 1 94.44 128 GLN A O 1
ATOM 1086 N N . TYR A 1 129 ? 8.062 -43.094 -8.617 1 90.38 129 TYR A N 1
ATOM 1087 C CA . TYR A 1 129 ? 8.312 -43.625 -7.277 1 90.38 129 TYR A CA 1
ATOM 1088 C C . TYR A 1 129 ? 7.844 -42.656 -6.211 1 90.38 129 TYR A C 1
ATOM 1090 O O . TYR A 1 129 ? 7.137 -43.031 -5.273 1 90.38 129 TYR A O 1
ATOM 1098 N N . TYR A 1 130 ? 8.195 -41.406 -6.363 1 87.75 130 TYR A N 1
ATOM 1099 C CA . TYR A 1 130 ? 7.859 -40.406 -5.367 1 87.75 130 TYR A CA 1
ATOM 1100 C C . TYR A 1 130 ? 6.363 -40.094 -5.379 1 87.75 130 TYR A C 1
ATOM 1102 O O . TYR A 1 130 ? 5.762 -39.875 -4.324 1 87.75 130 TYR A O 1
ATOM 1110 N N . LEU A 1 131 ? 5.781 -40.062 -6.504 1 90.44 131 LEU A N 1
ATOM 1111 C CA . LEU A 1 131 ? 4.352 -39.812 -6.613 1 90.44 131 LEU A CA 1
ATOM 1112 C C . LEU A 1 131 ? 3.539 -40.906 -5.938 1 90.44 131 LEU A C 1
ATOM 1114 O O . LEU A 1 131 ? 2.566 -40.625 -5.234 1 90.44 131 LEU A O 1
ATOM 1118 N N . GLU A 1 132 ? 3.965 -42.125 -6.18 1 90.75 132 GLU A N 1
ATOM 1119 C CA . GLU A 1 132 ? 3.229 -43.281 -5.66 1 90.75 132 GLU A CA 1
ATOM 1120 C C . GLU A 1 132 ? 3.479 -43.469 -4.164 1 90.75 132 GLU A C 1
ATOM 1122 O O . GLU A 1 132 ? 2.799 -44.25 -3.512 1 90.75 132 GLU A O 1
ATOM 1127 N N . ASN A 1 133 ? 4.41 -42.688 -3.633 1 84.19 133 ASN A N 1
ATOM 1128 C CA . ASN A 1 133 ? 4.738 -42.75 -2.213 1 84.19 133 ASN A CA 1
ATOM 1129 C C . ASN A 1 133 ? 4.656 -41.375 -1.558 1 84.19 133 ASN A C 1
ATOM 1131 O O . ASN A 1 133 ? 5.496 -41.031 -0.721 1 84.19 133 ASN A O 1
ATOM 1135 N N . LEU A 1 134 ? 3.781 -40.562 -1.917 1 77.5 134 LEU A N 1
ATOM 1136 C CA . LEU A 1 134 ? 3.648 -39.188 -1.441 1 77.5 134 LEU A CA 1
ATOM 1137 C C . LEU A 1 134 ? 3.539 -39.156 0.079 1 77.5 134 LEU A C 1
ATOM 1139 O O . LEU A 1 134 ? 3.992 -38.188 0.714 1 77.5 134 LEU A O 1
ATOM 1143 N N . ILE A 1 135 ? 2.896 -40 0.845 1 60.97 135 ILE A N 1
ATOM 1144 C CA . ILE A 1 135 ? 2.664 -40 2.285 1 60.97 135 ILE A CA 1
ATOM 1145 C C . ILE A 1 135 ? 3.977 -40.25 3.023 1 60.97 135 ILE A C 1
ATOM 1147 O O . ILE A 1 135 ? 4.219 -39.656 4.09 1 60.97 135 ILE A O 1
ATOM 1151 N N . THR A 1 136 ? 4.668 -41.094 2.592 1 54.91 136 THR A N 1
ATOM 1152 C CA . THR A 1 136 ? 5.852 -41.531 3.316 1 54.91 136 THR A CA 1
ATOM 1153 C C . THR A 1 136 ? 7.008 -40.562 3.119 1 54.91 136 THR A C 1
ATOM 1155 O O . THR A 1 136 ? 8.016 -40.656 3.83 1 54.91 136 THR A O 1
ATOM 1158 N N . THR A 1 137 ? 6.898 -39.844 2.16 1 51.62 137 THR A N 1
ATOM 1159 C CA . THR A 1 137 ? 7.98 -38.906 1.933 1 51.62 137 THR A CA 1
ATOM 1160 C C . THR A 1 137 ? 7.617 -37.531 2.492 1 51.62 137 THR A C 1
ATOM 1162 O O . THR A 1 137 ? 6.449 -37.25 2.781 1 51.62 137 THR A O 1
ATOM 1165 N N . ASP A 1 138 ? 8.641 -36.938 3.084 1 49.34 138 ASP A N 1
ATOM 1166 C CA . ASP A 1 138 ? 8.453 -35.594 3.609 1 49.34 138 ASP A CA 1
ATOM 1167 C C . ASP A 1 138 ? 7.543 -34.781 2.697 1 49.34 138 ASP A C 1
ATOM 1169 O O . ASP A 1 138 ? 7.289 -33.594 2.961 1 49.34 138 ASP A O 1
ATOM 1173 N N . ALA A 1 139 ? 7.344 -35.312 1.538 1 50.78 139 ALA A N 1
ATOM 1174 C CA . ALA A 1 139 ? 6.48 -34.594 0.614 1 50.78 139 ALA A CA 1
ATOM 1175 C C . ALA A 1 139 ? 5.012 -34.75 0.999 1 50.78 139 ALA A C 1
ATOM 1177 O O . ALA A 1 139 ? 4.496 -35.844 1.061 1 50.78 139 ALA A O 1
ATOM 1178 N N . ARG A 1 140 ? 4.543 -34.094 1.956 1 54.38 140 ARG A N 1
ATOM 1179 C CA . ARG A 1 140 ? 3.127 -34.094 2.301 1 54.38 140 ARG A CA 1
ATOM 1180 C C . ARG A 1 140 ? 2.258 -34.125 1.048 1 54.38 140 ARG A C 1
ATOM 1182 O O . ARG A 1 140 ? 2.738 -33.844 -0.051 1 54.38 140 ARG A O 1
ATOM 1189 N N . ARG A 1 141 ? 0.956 -34.469 1.079 1 73.75 141 ARG A N 1
ATOM 1190 C CA . ARG A 1 141 ? -0.23 -34.188 0.27 1 73.75 141 ARG A CA 1
ATOM 1191 C C . ARG A 1 141 ? -0.126 -32.844 -0.431 1 73.75 141 ARG A C 1
ATOM 1193 O O . ARG A 1 141 ? 0.869 -32.125 -0.277 1 73.75 141 ARG A O 1
ATOM 1200 N N . PHE A 1 142 ? -0.765 -32.969 -1.564 1 87.12 142 PHE A N 1
ATOM 1201 C CA . PHE A 1 142 ? -0.938 -31.672 -2.213 1 87.12 142 PHE A CA 1
ATOM 1202 C C . PHE A 1 142 ? -1.686 -30.719 -1.303 1 87.12 142 PHE A C 1
ATOM 1204 O O . PHE A 1 142 ? -2.918 -30.672 -1.3 1 87.12 142 PHE A O 1
ATOM 1211 N N . PRO A 1 143 ? -0.926 -29.969 -0.489 1 85.5 143 PRO A N 1
ATOM 1212 C CA . PRO A 1 143 ? -1.572 -29.125 0.521 1 85.5 143 PRO A CA 1
ATOM 1213 C C . PRO A 1 143 ? -2.207 -27.875 -0.074 1 85.5 143 PRO A C 1
ATOM 1215 O O . PRO A 1 143 ? -2.879 -27.125 0.636 1 85.5 143 PRO A O 1
ATOM 1218 N N . PHE A 1 144 ? -2.066 -27.594 -1.295 1 91.69 144 PHE A N 1
ATOM 1219 C CA . PHE A 1 144 ? -2.449 -26.312 -1.883 1 91.69 144 PHE A CA 1
ATOM 1220 C C . PHE A 1 144 ? -3.822 -26.406 -2.539 1 91.69 144 PHE A C 1
ATOM 1222 O O . PHE A 1 144 ? -4.297 -27.5 -2.842 1 91.69 144 PHE A O 1
ATOM 1229 N N . GLU A 1 145 ? -4.391 -25.266 -2.645 1 94.38 145 GLU A N 1
ATOM 1230 C CA . GLU A 1 145 ? -5.578 -25.141 -3.484 1 94.38 145 GLU A CA 1
ATOM 1231 C C . GLU A 1 145 ? -5.215 -24.625 -4.875 1 94.38 145 GLU A C 1
ATOM 1233 O O . GLU A 1 145 ? -4.281 -23.844 -5.023 1 94.38 145 GLU A O 1
ATOM 1238 N N . THR A 1 146 ? -5.895 -25.109 -5.895 1 97.38 146 THR A N 1
ATOM 1239 C CA . THR A 1 146 ? -5.645 -24.656 -7.258 1 97.38 146 THR A CA 1
ATOM 1240 C C . THR A 1 146 ? -6.828 -25 -8.164 1 97.38 146 THR A C 1
ATOM 1242 O O . THR A 1 146 ? -7.594 -25.922 -7.879 1 97.38 146 THR A O 1
ATOM 1245 N N . HIS A 1 147 ? -6.949 -24.172 -9.195 1 97.94 147 HIS A N 1
ATOM 1246 C CA . HIS A 1 147 ? -7.996 -24.422 -10.18 1 97.94 147 HIS A CA 1
ATOM 1247 C C . HIS A 1 147 ? -7.582 -25.516 -11.156 1 97.94 147 HIS A C 1
ATOM 1249 O O . HIS A 1 147 ? -8.43 -26.266 -11.648 1 97.94 147 HIS A O 1
ATOM 1255 N N . CYS A 1 148 ? -6.375 -25.594 -11.43 1 98.62 148 CYS A N 1
ATOM 1256 C CA . CYS A 1 148 ? -5.859 -26.547 -12.414 1 98.62 148 CYS A CA 1
ATOM 1257 C C . CYS A 1 148 ? -4.578 -27.203 -11.914 1 98.62 148 CYS A C 1
ATOM 1259 O O . CYS A 1 148 ? -3.627 -26.516 -11.539 1 98.62 148 CYS A O 1
ATOM 1261 N N . LEU A 1 149 ? -4.551 -28.562 -11.93 1 98.19 149 LEU A N 1
ATOM 1262 C CA . LEU A 1 149 ? -3.336 -29.328 -11.656 1 98.19 149 LEU A CA 1
ATOM 1263 C C . LEU A 1 149 ? -2.809 -29.984 -12.93 1 98.19 149 LEU A C 1
ATOM 1265 O O . LEU A 1 149 ? -3.557 -30.656 -13.641 1 98.19 149 LEU A O 1
ATOM 1269 N N . HIS A 1 150 ? -1.613 -29.672 -13.242 1 98.31 150 HIS A N 1
ATOM 1270 C CA . HIS A 1 150 ? -0.899 -30.281 -14.359 1 98.31 150 HIS A CA 1
ATOM 1271 C C . HIS A 1 150 ? 0.2 -31.219 -13.867 1 98.31 150 HIS A C 1
ATOM 1273 O O . HIS A 1 150 ? 1.165 -30.781 -13.242 1 98.31 150 HIS A O 1
ATOM 1279 N N . LEU A 1 151 ? 0.052 -32.5 -14.078 1 97.38 151 LEU A N 1
ATOM 1280 C CA . LEU A 1 151 ? 1.041 -33.5 -13.688 1 97.38 151 LEU A CA 1
ATOM 1281 C C . LEU A 1 151 ? 1.749 -34.062 -14.914 1 97.38 151 LEU A C 1
ATOM 1283 O O . LEU A 1 151 ? 1.099 -34.531 -15.852 1 97.38 151 LEU A O 1
ATOM 1287 N N . THR A 1 152 ? 3.02 -34.031 -14.938 1 97.38 152 THR A N 1
ATOM 1288 C CA . THR A 1 152 ? 3.795 -34.531 -16.062 1 97.38 152 THR A CA 1
ATOM 1289 C C . THR A 1 152 ? 4.727 -35.656 -15.617 1 97.38 152 THR A C 1
ATOM 1291 O O . THR A 1 152 ? 5.426 -35.531 -14.609 1 97.38 152 THR A O 1
ATOM 1294 N N . PHE A 1 153 ? 4.754 -36.719 -16.359 1 96.94 153 PHE A N 1
ATOM 1295 C CA . PHE A 1 153 ? 5.715 -37.812 -16.234 1 96.94 153 PHE A CA 1
ATOM 1296 C C . PHE A 1 153 ? 6.672 -37.812 -17.422 1 96.94 153 PHE A C 1
ATOM 1298 O O . PHE A 1 153 ? 6.262 -38.094 -18.562 1 96.94 153 PHE A O 1
ATOM 1305 N N . ARG A 1 154 ? 7.879 -37.562 -17.156 1 95.88 154 ARG A N 1
ATOM 1306 C CA . ARG A 1 154 ? 8.891 -37.562 -18.203 1 95.88 154 ARG A CA 1
ATOM 1307 C C . ARG A 1 154 ? 9.359 -39 -18.484 1 95.88 154 ARG A C 1
ATOM 1309 O O . ARG A 1 154 ? 8.977 -39.938 -17.797 1 95.88 154 ARG A O 1
ATOM 1316 N N . HIS A 1 155 ? 10.125 -39.125 -19.5 1 95.94 155 HIS A N 1
ATOM 1317 C CA . HIS A 1 155 ? 10.641 -40.406 -19.922 1 95.94 155 HIS A CA 1
ATOM 1318 C C . HIS A 1 155 ? 11.359 -41.125 -18.781 1 95.94 155 HIS A C 1
ATOM 1320 O O . HIS A 1 155 ? 11.086 -42.281 -18.5 1 95.94 155 HIS A O 1
ATOM 1326 N N . SER A 1 156 ? 12.18 -40.406 -18 1 93.5 156 SER A N 1
ATOM 1327 C CA . SER A 1 156 ? 13.031 -41 -16.969 1 93.5 156 SER A CA 1
ATOM 1328 C C . SER A 1 156 ? 12.297 -41.094 -15.641 1 93.5 156 SER A C 1
ATOM 1330 O O . SER A 1 156 ? 12.883 -41.5 -14.625 1 93.5 156 SER A O 1
ATOM 1332 N N . ASP A 1 157 ? 11.07 -40.75 -15.672 1 94.56 157 ASP A N 1
ATOM 1333 C CA . ASP A 1 157 ? 10.336 -40.719 -14.414 1 94.56 157 ASP A CA 1
ATOM 1334 C C . ASP A 1 157 ? 9.609 -42.062 -14.18 1 94.56 157 ASP A C 1
ATOM 1336 O O . ASP A 1 157 ? 9.125 -42.312 -13.078 1 94.56 157 ASP A O 1
ATOM 1340 N N . TRP A 1 158 ? 9.57 -43 -15.18 1 97 158 TRP A N 1
ATOM 1341 C CA . TRP A 1 158 ? 8.883 -44.281 -15.086 1 97 158 TRP A CA 1
ATOM 1342 C C . TRP A 1 158 ? 9.75 -45.281 -14.352 1 97 158 TRP A C 1
ATOM 1344 O O . TRP A 1 158 ? 10.977 -45.281 -14.492 1 97 158 TRP A O 1
ATOM 1354 N N . TRP A 1 159 ? 9.156 -46.188 -13.648 1 95.81 159 TRP A N 1
ATOM 1355 C CA . TRP A 1 159 ? 9.875 -47.312 -13.055 1 95.81 159 TRP A CA 1
ATOM 1356 C C . TRP A 1 159 ? 10.633 -48.094 -14.117 1 95.81 159 TRP A C 1
ATOM 1358 O O . TRP A 1 159 ? 11.789 -48.469 -13.914 1 95.81 159 TRP A O 1
ATOM 1368 N N . SER A 1 160 ? 10.062 -48.25 -15.281 1 95.69 160 SER A N 1
ATOM 1369 C CA . SER A 1 160 ? 10.586 -49.156 -16.297 1 95.69 160 SER A CA 1
ATOM 1370 C C . SER A 1 160 ? 11.211 -48.406 -17.453 1 95.69 160 SER A C 1
ATOM 1372 O O . SER A 1 160 ? 11.258 -48.906 -18.578 1 95.69 160 SER A O 1
ATOM 1374 N N . TRP A 1 161 ? 11.68 -47.219 -17.234 1 95.06 161 TRP A N 1
ATOM 1375 C CA . TRP A 1 161 ? 12.133 -46.406 -18.344 1 95.06 161 TRP A CA 1
ATOM 1376 C C . TRP A 1 161 ? 13.391 -46.969 -18.969 1 95.06 161 TRP A C 1
ATOM 1378 O O . TRP A 1 161 ? 13.609 -46.844 -20.188 1 95.06 161 TRP A O 1
ATOM 1388 N N . GLU A 1 162 ? 14.219 -47.688 -18.172 1 94.12 162 GLU A N 1
ATOM 1389 C CA . GLU A 1 162 ? 15.492 -48.219 -18.672 1 94.12 162 GLU A CA 1
ATOM 1390 C C . GLU A 1 162 ? 15.305 -49.562 -19.344 1 94.12 162 GLU A C 1
ATOM 1392 O O . GLU A 1 162 ? 16.219 -50.062 -20.031 1 94.12 162 GLU A O 1
ATOM 1397 N N . SER A 1 163 ? 14.234 -50.125 -19.125 1 95.75 163 SER A N 1
ATOM 1398 C CA . SER A 1 163 ? 13.992 -51.438 -19.688 1 95.75 163 SER A CA 1
ATOM 1399 C C . SER A 1 163 ? 13.852 -51.375 -21.203 1 95.75 163 SER A C 1
ATOM 1401 O O . SER A 1 163 ? 13.227 -50.469 -21.734 1 95.75 163 SER A O 1
ATOM 1403 N N . PRO A 1 164 ? 14.43 -52.344 -21.859 1 94.62 164 PRO A N 1
ATOM 1404 C CA . PRO A 1 164 ? 14.25 -52.375 -23.328 1 94.62 164 PRO A CA 1
ATOM 1405 C C . PRO A 1 164 ? 12.781 -52.469 -23.734 1 94.62 164 PRO A C 1
ATOM 1407 O O . PRO A 1 164 ? 11.961 -53 -23 1 94.62 164 PRO A O 1
ATOM 1410 N N . PRO A 1 165 ? 12.547 -52 -24.922 1 93.62 165 PRO A N 1
ATOM 1411 C CA . PRO A 1 165 ? 11.156 -51.969 -25.375 1 93.62 165 PRO A CA 1
ATOM 1412 C C . PRO A 1 165 ? 10.523 -53.375 -25.391 1 93.62 165 PRO A C 1
ATOM 1414 O O . PRO A 1 165 ? 9.312 -53.5 -25.156 1 93.62 165 PRO A O 1
ATOM 1417 N N . ALA A 1 166 ? 11.391 -54.312 -25.578 1 92.5 166 ALA A N 1
ATOM 1418 C CA . ALA A 1 166 ? 10.875 -55.688 -25.75 1 92.5 166 ALA A CA 1
ATOM 1419 C C . ALA A 1 166 ? 10.773 -56.375 -24.391 1 92.5 166 ALA A C 1
ATOM 1421 O O . ALA A 1 166 ? 10.258 -57.5 -24.312 1 92.5 166 ALA A O 1
ATOM 1422 N N . SER A 1 167 ? 11.188 -55.75 -23.344 1 92.62 167 SER A N 1
ATOM 1423 C CA . SER A 1 167 ? 11.219 -56.375 -22.016 1 92.62 167 SER A CA 1
ATOM 1424 C C . SER A 1 167 ? 9.812 -56.562 -21.469 1 92.62 167 SER A C 1
ATOM 1426 O O . SER A 1 167 ? 8.875 -55.875 -21.891 1 92.62 167 SER A O 1
ATOM 1428 N N . SER A 1 168 ? 9.711 -57.469 -20.516 1 91.12 168 SER A N 1
ATOM 1429 C CA . SER A 1 168 ? 8.453 -57.656 -19.812 1 91.12 168 SER A CA 1
ATOM 1430 C C . SER A 1 168 ? 8.203 -56.562 -18.781 1 91.12 168 SER A C 1
ATOM 1432 O O . SER A 1 168 ? 7.082 -56.406 -18.297 1 91.12 168 SER A O 1
ATOM 1434 N N . ASP A 1 169 ? 9.219 -55.938 -18.438 1 95.06 169 ASP A N 1
ATOM 1435 C CA . ASP A 1 169 ? 9.086 -54.781 -17.547 1 95.06 169 ASP A CA 1
ATOM 1436 C C . ASP A 1 169 ? 8.633 -53.531 -18.328 1 95.06 169 ASP A C 1
ATOM 1438 O O . ASP A 1 169 ? 9.469 -52.75 -18.781 1 95.06 169 ASP A O 1
ATOM 1442 N N . ARG A 1 170 ? 7.312 -53.406 -18.422 1 97 170 ARG A N 1
ATOM 1443 C CA . ARG A 1 170 ? 6.699 -52.375 -19.266 1 97 170 ARG A CA 1
ATOM 1444 C C . ARG A 1 170 ? 6.152 -51.219 -18.438 1 97 170 ARG A C 1
ATOM 1446 O O . ARG A 1 170 ? 6.027 -51.344 -17.219 1 97 170 ARG A O 1
ATOM 1453 N N . LEU A 1 171 ? 5.801 -50.125 -19.062 1 97.94 171 LEU A N 1
ATOM 1454 C CA . LEU A 1 171 ? 5.25 -48.969 -18.391 1 97.94 171 LEU A CA 1
ATOM 1455 C C . LEU A 1 171 ? 3.902 -49.281 -17.75 1 97.94 171 LEU A C 1
ATOM 1457 O O . LEU A 1 171 ? 3.078 -49.969 -18.344 1 97.94 171 LEU A O 1
ATOM 1461 N N . GLY A 1 172 ? 3.736 -48.844 -16.516 1 97.94 172 GLY A N 1
ATOM 1462 C CA . GLY A 1 172 ? 2.48 -49 -15.805 1 97.94 172 GLY A CA 1
ATOM 1463 C C . GLY A 1 172 ? 2.301 -48 -14.68 1 97.94 172 GLY A C 1
ATOM 1464 O O . GLY A 1 172 ? 3.256 -47.688 -13.969 1 97.94 172 GLY A O 1
ATOM 1465 N N . ILE A 1 173 ? 1.072 -47.5 -14.477 1 97.62 173 ILE A N 1
ATOM 1466 C CA . ILE A 1 173 ? 0.736 -46.594 -13.383 1 97.62 173 ILE A CA 1
ATOM 1467 C C . ILE A 1 173 ? -0.769 -46.656 -13.133 1 97.62 173 ILE A C 1
ATOM 1469 O O . ILE A 1 173 ? -1.55 -46.969 -14.023 1 97.62 173 ILE A O 1
ATOM 1473 N N . CYS A 1 174 ? -1.168 -46.375 -11.961 1 96.38 174 CYS A N 1
ATOM 1474 C CA . CYS A 1 174 ? -2.576 -46.312 -11.586 1 96.38 174 CYS A CA 1
ATOM 1475 C C . CYS A 1 174 ? -2.791 -45.375 -10.398 1 96.38 174 CYS A C 1
ATOM 1477 O O . CYS A 1 174 ? -2.176 -45.562 -9.344 1 96.38 174 CYS A O 1
ATOM 1479 N N . PRO A 1 175 ? -3.701 -44.438 -10.562 1 95.75 175 PRO A N 1
ATOM 1480 C CA . PRO A 1 175 ? -3.896 -43.469 -9.477 1 95.75 175 PRO A CA 1
ATOM 1481 C C . PRO A 1 175 ? -4.5 -44.125 -8.227 1 95.75 175 PRO A C 1
ATOM 1483 O O . PRO A 1 175 ? -4.477 -43.531 -7.145 1 95.75 175 PRO A O 1
ATOM 1486 N N . TRP A 1 176 ? -4.969 -45.312 -8.328 1 94.44 176 TRP A N 1
ATOM 1487 C CA . TRP A 1 176 ? -5.762 -45.875 -7.234 1 94.44 176 TRP A CA 1
ATOM 1488 C C . TRP A 1 176 ? -5.031 -47.031 -6.562 1 94.44 176 TRP A C 1
ATOM 1490 O O . TRP A 1 176 ? -5.629 -47.781 -5.793 1 94.44 176 TRP A O 1
ATOM 1500 N N . ARG A 1 177 ? -3.777 -47.156 -6.922 1 92.12 177 ARG A N 1
ATOM 1501 C CA . ARG A 1 177 ? -2.932 -48.156 -6.266 1 92.12 177 ARG A CA 1
ATOM 1502 C C . ARG A 1 177 ? -1.846 -47.469 -5.43 1 92.12 177 ARG A C 1
ATOM 1504 O O . ARG A 1 177 ? -1.259 -46.469 -5.855 1 92.12 177 ARG A O 1
ATOM 1511 N N . PRO A 1 178 ? -1.658 -48.094 -4.223 1 87.38 178 PRO A N 1
ATOM 1512 C CA . PRO A 1 178 ? -0.515 -47.594 -3.447 1 87.38 178 PRO A CA 1
ATOM 1513 C C . PRO A 1 178 ? 0.805 -48.219 -3.885 1 87.38 178 PRO A C 1
ATOM 1515 O O . PRO A 1 178 ? 0.812 -49.312 -4.453 1 87.38 178 PRO A O 1
ATOM 1518 N N . HIS A 1 179 ? 1.825 -47.531 -3.703 1 87.69 179 HIS A N 1
ATOM 1519 C CA . HIS A 1 179 ? 3.17 -48.031 -3.945 1 87.69 179 HIS A CA 1
ATOM 1520 C C . HIS A 1 179 ? 3.393 -48.312 -5.426 1 87.69 179 HIS A C 1
ATOM 1522 O O . HIS A 1 179 ? 2.637 -47.844 -6.277 1 87.69 179 HIS A O 1
ATOM 1528 N N . ARG A 1 180 ? 4.371 -49.062 -5.734 1 92.19 180 ARG A N 1
ATOM 1529 C CA . ARG A 1 180 ? 4.785 -49.281 -7.113 1 92.19 180 ARG A CA 1
ATOM 1530 C C . ARG A 1 180 ? 3.703 -50.031 -7.895 1 92.19 180 ARG A C 1
ATOM 1532 O O . ARG A 1 180 ? 3.158 -51.031 -7.418 1 92.19 180 ARG A O 1
ATOM 1539 N N . THR A 1 181 ? 3.381 -49.562 -9.055 1 96.19 181 THR A N 1
ATOM 1540 C CA . THR A 1 181 ? 2.426 -50.188 -9.961 1 96.19 181 THR A CA 1
ATOM 1541 C C . THR A 1 181 ? 3.129 -50.688 -11.219 1 96.19 181 THR A C 1
ATOM 1543 O O . THR A 1 181 ? 3.686 -49.906 -11.984 1 96.19 181 THR A O 1
ATOM 1546 N N . SER A 1 182 ? 3.107 -52 -11.406 1 96.06 182 SER A N 1
ATOM 1547 C CA . SER A 1 182 ? 3.607 -52.562 -12.641 1 96.06 182 SER A CA 1
ATOM 1548 C C . SER A 1 182 ? 2.559 -52.531 -13.742 1 96.06 182 SER A C 1
ATOM 1550 O O . SER A 1 182 ? 1.394 -52.219 -13.484 1 96.06 182 SER A O 1
ATOM 1552 N N . CYS A 1 183 ? 3.041 -52.781 -14.961 1 97.06 183 CYS A N 1
ATOM 1553 C CA . CYS A 1 183 ? 2.102 -52.844 -16.078 1 97.06 183 CYS A CA 1
ATOM 1554 C C . CYS A 1 183 ? 1.025 -53.906 -15.82 1 97.06 183 CYS A C 1
ATOM 1556 O O . CYS A 1 183 ? -0.158 -53.656 -16.062 1 97.06 183 CYS A O 1
ATOM 1558 N N . GLN A 1 184 ? 1.485 -55 -15.336 1 96.31 184 GLN A N 1
ATOM 1559 C CA . GLN A 1 184 ? 0.555 -56.094 -15.062 1 96.31 184 GLN A CA 1
ATOM 1560 C C . GLN A 1 184 ? -0.478 -55.688 -14.016 1 96.31 184 GLN A C 1
ATOM 1562 O O . GLN A 1 184 ? -1.667 -55.969 -14.164 1 96.31 184 GLN A O 1
ATOM 1567 N N . GLU A 1 185 ? -0.006 -55.125 -13.039 1 96.81 185 GLU A N 1
ATOM 1568 C CA . GLU A 1 185 ? -0.908 -54.656 -11.984 1 96.81 185 GLU A CA 1
ATOM 1569 C C . GLU A 1 185 ? -1.872 -53.594 -12.508 1 96.81 185 GLU A C 1
ATOM 1571 O O . GLU A 1 185 ? -3.045 -53.562 -12.125 1 96.81 185 GLU A O 1
ATOM 1576 N N . MET A 1 186 ? -1.392 -52.688 -13.273 1 97.38 186 MET A N 1
ATOM 1577 C CA . MET A 1 186 ? -2.242 -51.688 -13.898 1 97.38 186 MET A CA 1
ATOM 1578 C C . MET A 1 186 ? -3.35 -52.344 -14.719 1 97.38 186 MET A C 1
ATOM 1580 O O . MET A 1 186 ? -4.516 -51.969 -14.609 1 97.38 186 MET A O 1
ATOM 1584 N N . LEU A 1 187 ? -3.002 -53.344 -15.492 1 96.56 187 LEU A N 1
ATOM 1585 C CA . LEU A 1 187 ? -3.945 -54.031 -16.375 1 96.56 187 LEU A CA 1
ATOM 1586 C C . LEU A 1 187 ? -4.953 -54.844 -15.586 1 96.56 187 LEU A C 1
ATOM 1588 O O . LEU A 1 187 ? -6.039 -55.156 -16.078 1 96.56 187 LEU A O 1
ATOM 1592 N N . ALA A 1 188 ? -4.602 -55.156 -14.352 1 96.31 188 ALA A N 1
ATOM 1593 C CA . ALA A 1 188 ? -5.484 -55.969 -13.508 1 96.31 188 ALA A CA 1
ATOM 1594 C C . ALA A 1 188 ? -6.555 -55.094 -12.859 1 96.31 188 ALA A C 1
ATOM 1596 O O . ALA A 1 188 ? -7.555 -55.594 -12.344 1 96.31 188 ALA A O 1
ATOM 1597 N N . GLU A 1 189 ? -6.379 -53.812 -12.844 1 94.94 189 GLU A N 1
ATOM 1598 C CA . GLU A 1 189 ? -7.363 -52.906 -12.273 1 94.94 189 GLU A CA 1
ATOM 1599 C C . GLU A 1 189 ? -8.586 -52.781 -13.18 1 94.94 189 GLU A C 1
ATOM 1601 O O . GLU A 1 189 ? -8.484 -52.969 -14.398 1 94.94 189 GLU A O 1
ATOM 1606 N N . PRO A 1 190 ? -9.719 -52.406 -12.562 1 94.88 190 PRO A N 1
ATOM 1607 C CA . PRO A 1 190 ? -10.891 -52.188 -13.406 1 94.88 190 PRO A CA 1
ATOM 1608 C C . PRO A 1 190 ? -10.688 -51.094 -14.453 1 94.88 190 PRO A C 1
ATOM 1610 O O . PRO A 1 190 ? -10.078 -50.062 -14.156 1 94.88 190 PRO A O 1
ATOM 1613 N N . ILE A 1 191 ? -11.195 -51.344 -15.672 1 94.19 191 ILE A N 1
ATOM 1614 C CA . ILE A 1 191 ? -11.07 -50.406 -16.781 1 94.19 191 ILE A CA 1
ATOM 1615 C C . ILE A 1 191 ? -11.805 -49.125 -16.438 1 94.19 191 ILE A C 1
ATOM 1617 O O . ILE A 1 191 ? -11.312 -48.031 -16.703 1 94.19 191 ILE A O 1
ATOM 1621 N N . GLN A 1 192 ? -13.008 -49.281 -15.852 1 93 192 GLN A N 1
ATOM 1622 C CA . GLN A 1 192 ? -13.82 -48.156 -15.391 1 93 192 GLN A CA 1
ATOM 1623 C C . GLN A 1 192 ? -14.289 -48.375 -13.953 1 93 192 GLN A C 1
ATOM 1625 O O . GLN A 1 192 ? -15.398 -48.844 -13.719 1 93 192 GLN A O 1
ATOM 1630 N N . PRO A 1 193 ? -13.391 -47.906 -13.102 1 91 193 PRO A N 1
ATOM 1631 C CA . PRO A 1 193 ? -13.789 -48.125 -11.703 1 91 193 PRO A CA 1
ATOM 1632 C C . PRO A 1 193 ? -15.023 -47.312 -11.32 1 91 193 PRO A C 1
ATOM 1634 O O . PRO A 1 193 ? -15.188 -46.156 -11.781 1 91 193 PRO A O 1
ATOM 1637 N N . ASP A 1 194 ? -15.922 -47.906 -10.508 1 89.12 194 ASP A N 1
ATOM 1638 C CA . ASP A 1 194 ? -17.109 -47.156 -10.047 1 89.12 194 ASP A CA 1
ATOM 1639 C C . ASP A 1 194 ? -16.781 -46.312 -8.812 1 89.12 194 ASP A C 1
ATOM 1641 O O . ASP A 1 194 ? -15.672 -46.375 -8.289 1 89.12 194 ASP A O 1
ATOM 1645 N N . LEU A 1 195 ? -17.766 -45.625 -8.391 1 86.38 195 LEU A N 1
ATOM 1646 C CA . LEU A 1 195 ? -17.547 -44.656 -7.316 1 86.38 195 LEU A CA 1
ATOM 1647 C C . LEU A 1 195 ? -17.234 -45.375 -6.004 1 86.38 195 LEU A C 1
ATOM 1649 O O . LEU A 1 195 ? -16.453 -44.875 -5.188 1 86.38 195 LEU A O 1
ATOM 1653 N N . ALA A 1 196 ? -17.844 -46.469 -5.781 1 86.38 196 ALA A N 1
ATOM 1654 C CA . ALA A 1 196 ? -17.594 -47.25 -4.566 1 86.38 196 ALA A CA 1
ATOM 1655 C C . ALA A 1 196 ? -16.141 -47.688 -4.496 1 86.38 196 ALA A C 1
ATOM 1657 O O . ALA A 1 196 ? -15.492 -47.594 -3.449 1 86.38 196 ALA A O 1
ATOM 1658 N N . TYR A 1 197 ? -15.648 -48.156 -5.609 1 89.62 197 TYR A N 1
ATOM 1659 C CA . TYR A 1 197 ? -14.258 -48.562 -5.727 1 89.62 197 TYR A CA 1
ATOM 1660 C C . TYR A 1 197 ? -13.32 -47.406 -5.414 1 89.62 197 TYR A C 1
ATOM 1662 O O . TYR A 1 197 ? -12.352 -47.562 -4.672 1 89.62 197 TYR A O 1
ATOM 1670 N N . LEU A 1 198 ? -13.641 -46.281 -5.895 1 91 198 LEU A N 1
ATOM 1671 C CA . LEU A 1 198 ? -12.789 -45.094 -5.762 1 91 198 LEU A CA 1
ATOM 1672 C C . LEU A 1 198 ? -12.805 -44.594 -4.324 1 91 198 LEU A C 1
ATOM 1674 O O . LEU A 1 198 ? -11.75 -44.25 -3.779 1 91 198 LEU A O 1
ATOM 1678 N N . ARG A 1 199 ? -13.93 -44.562 -3.736 1 84.38 199 ARG A N 1
ATOM 1679 C CA . ARG A 1 199 ? -14.07 -44.031 -2.383 1 84.38 199 ARG A CA 1
ATOM 1680 C C . ARG A 1 199 ? -13.273 -44.844 -1.386 1 84.38 199 ARG A C 1
ATOM 1682 O O . ARG A 1 199 ? -12.727 -44.312 -0.419 1 84.38 199 ARG A O 1
ATOM 1689 N N . GLU A 1 200 ? -13.219 -46.094 -1.684 1 87.06 200 GLU A N 1
ATOM 1690 C CA . GLU A 1 200 ? -12.484 -47 -0.808 1 87.06 200 GLU A CA 1
ATOM 1691 C C . GLU A 1 200 ? -10.984 -46.719 -0.881 1 87.06 200 GLU A C 1
ATOM 1693 O O . GLU A 1 200 ? -10.25 -47 0.07 1 87.06 200 GLU A O 1
ATOM 1698 N N . ARG A 1 201 ? -10.57 -46.125 -1.977 1 87.5 201 ARG A N 1
ATOM 1699 C CA . ARG A 1 201 ? -9.141 -46 -2.229 1 87.5 201 ARG A CA 1
ATOM 1700 C C . ARG A 1 201 ? -8.703 -44.531 -2.174 1 87.5 201 ARG A C 1
ATOM 1702 O O . ARG A 1 201 ? -7.52 -44.25 -2.316 1 87.5 201 ARG A O 1
ATOM 1709 N N . MET A 1 202 ? -9.57 -43.5 -2.094 1 83.69 202 MET A N 1
ATOM 1710 C CA . MET A 1 202 ? -9.289 -42.062 -2.066 1 83.69 202 MET A CA 1
ATOM 1711 C C . MET A 1 202 ? -8.43 -41.719 -0.862 1 83.69 202 MET A C 1
ATOM 1713 O O . MET A 1 202 ? -7.66 -40.75 -0.914 1 83.69 202 MET A O 1
ATOM 1717 N N . GLY A 1 203 ? -8.391 -42.469 0.044 1 68 203 GLY A N 1
ATOM 1718 C CA . GLY A 1 203 ? -7.715 -42.094 1.273 1 68 203 GLY A CA 1
ATOM 1719 C C . GLY A 1 203 ? -6.234 -42.438 1.263 1 68 203 GLY A C 1
ATOM 1720 O O . GLY A 1 203 ? -5.539 -42.156 0.283 1 68 203 GLY A O 1
ATOM 1721 N N . GLU A 1 204 ? -5.852 -43.562 1.78 1 63.78 204 GLU A N 1
ATOM 1722 C CA . GLU A 1 204 ? -4.539 -43.906 2.322 1 63.78 204 GLU A CA 1
ATOM 1723 C C . GLU A 1 204 ? -3.549 -44.219 1.207 1 63.78 204 GLU A C 1
ATOM 1725 O O . GLU A 1 204 ? -3.832 -45.062 0.343 1 63.78 204 GLU A O 1
ATOM 1730 N N . GLY A 1 205 ? -2.529 -43.406 0.752 1 77.06 205 GLY A N 1
ATOM 1731 C CA . GLY A 1 205 ? -1.252 -43.719 0.129 1 77.06 205 GLY A CA 1
ATOM 1732 C C . GLY A 1 205 ? -1.301 -43.688 -1.387 1 77.06 205 GLY A C 1
ATOM 1733 O O . GLY A 1 205 ? -0.315 -44 -2.055 1 77.06 205 GLY A O 1
ATOM 1734 N N . THR A 1 206 ? -2.598 -43.312 -2.002 1 91.06 206 THR A N 1
ATOM 1735 C CA . THR A 1 206 ? -2.654 -43.281 -3.459 1 91.06 206 THR A CA 1
ATOM 1736 C C . THR A 1 206 ? -2.539 -41.844 -3.961 1 91.06 206 THR A C 1
ATOM 1738 O O . THR A 1 206 ? -3.016 -40.906 -3.311 1 91.06 206 THR A O 1
ATOM 1741 N N . TRP A 1 207 ? -1.883 -41.688 -5.047 1 92.88 207 TRP A N 1
ATOM 1742 C CA . TRP A 1 207 ? -1.732 -40.312 -5.574 1 92.88 207 TRP A CA 1
ATOM 1743 C C . TRP A 1 207 ? -3.045 -39.812 -6.168 1 92.88 207 TRP A C 1
ATOM 1745 O O . TRP A 1 207 ? -3.305 -38.625 -6.188 1 92.88 207 TRP A O 1
ATOM 1755 N N . GLY A 1 208 ? -3.984 -40.719 -6.648 1 94.12 208 GLY A N 1
ATOM 1756 C CA . GLY A 1 208 ? -5.336 -40.312 -6.996 1 94.12 208 GLY A CA 1
ATOM 1757 C C . GLY A 1 208 ? -6.105 -39.75 -5.828 1 94.12 208 GLY A C 1
ATOM 1758 O O . GLY A 1 208 ? -6.801 -38.719 -5.977 1 94.12 208 GLY A O 1
ATOM 1759 N N . GLY A 1 209 ? -5.996 -40.469 -4.75 1 91.75 209 GLY A N 1
ATOM 1760 C CA . GLY A 1 209 ? -6.617 -39.938 -3.543 1 91.75 209 GLY A CA 1
ATOM 1761 C C . GLY A 1 209 ? -6.105 -38.562 -3.164 1 91.75 209 GLY A C 1
ATOM 1762 O O . GLY A 1 209 ? -6.879 -37.719 -2.713 1 91.75 209 GLY A O 1
ATOM 1763 N N . SER A 1 210 ? -4.852 -38.312 -3.277 1 91.12 210 SER A N 1
ATOM 1764 C CA . SER A 1 210 ? -4.266 -37.031 -2.979 1 91.12 210 SER A CA 1
ATOM 1765 C C . SER A 1 210 ? -4.82 -35.938 -3.898 1 91.12 210 SER A C 1
ATOM 1767 O O . SER A 1 210 ? -5.055 -34.812 -3.467 1 91.12 210 SER A O 1
ATOM 1769 N N . ILE A 1 211 ? -5.02 -36.219 -5.168 1 94.69 211 ILE A N 1
ATOM 1770 C CA . ILE A 1 211 ? -5.59 -35.281 -6.133 1 94.69 211 ILE A CA 1
ATOM 1771 C C . ILE A 1 211 ? -7.012 -34.938 -5.715 1 94.69 211 ILE A C 1
ATOM 1773 O O . ILE A 1 211 ? -7.391 -33.75 -5.746 1 94.69 211 ILE A O 1
ATOM 1777 N N . CYS A 1 212 ? -7.719 -35.875 -5.266 1 93.62 212 CYS A N 1
ATOM 1778 C CA . CYS A 1 212 ? -9.117 -35.688 -4.898 1 93.62 212 CYS A CA 1
ATOM 1779 C C . CYS A 1 212 ? -9.234 -34.75 -3.707 1 93.62 212 CYS A C 1
ATOM 1781 O O . CYS A 1 212 ? -10.281 -34.125 -3.494 1 93.62 212 CYS A O 1
ATOM 1783 N N . GLN A 1 213 ? -8.18 -34.625 -2.941 1 91 213 GLN A N 1
ATOM 1784 C CA . GLN A 1 213 ? -8.203 -33.812 -1.721 1 91 213 GLN A CA 1
ATOM 1785 C C . GLN A 1 213 ? -7.879 -32.375 -2.014 1 91 213 GLN A C 1
ATOM 1787 O O . GLN A 1 213 ? -7.953 -31.516 -1.121 1 91 213 GLN A O 1
ATOM 1792 N N . ILE A 1 214 ? -7.543 -31.984 -3.199 1 93.44 214 ILE A N 1
ATOM 1793 C CA . ILE A 1 214 ? -7.176 -30.625 -3.545 1 93.44 214 ILE A CA 1
ATOM 1794 C C . ILE A 1 214 ? -8.43 -29.75 -3.645 1 93.44 214 ILE A C 1
ATOM 1796 O O . ILE A 1 214 ? -9.297 -30 -4.488 1 93.44 214 ILE A O 1
ATOM 1800 N N . PRO A 1 215 ? -8.492 -28.703 -2.768 1 94.19 215 PRO A N 1
ATOM 1801 C CA . PRO A 1 215 ? -9.672 -27.844 -2.846 1 94.19 215 PRO A CA 1
ATOM 1802 C C . PRO A 1 215 ? -9.734 -27.047 -4.145 1 94.19 215 PRO A C 1
ATOM 1804 O O . PRO A 1 215 ? -8.695 -26.609 -4.656 1 94.19 215 PRO A O 1
ATOM 1807 N N . ASN A 1 216 ? -10.977 -26.828 -4.668 1 95.38 216 ASN A N 1
ATOM 1808 C CA . ASN A 1 216 ? -11.266 -25.938 -5.789 1 95.38 216 ASN A CA 1
ATOM 1809 C C . ASN A 1 216 ? -10.625 -26.438 -7.078 1 95.38 216 ASN A C 1
ATOM 1811 O O . ASN A 1 216 ? -10.227 -25.625 -7.926 1 95.38 216 ASN A O 1
ATOM 1815 N N . LEU A 1 217 ? -10.367 -27.703 -7.219 1 97.38 217 LEU A N 1
ATOM 1816 C CA . LEU A 1 217 ? -9.812 -28.281 -8.438 1 97.38 217 LEU A CA 1
ATOM 1817 C C . LEU A 1 217 ? -10.898 -28.469 -9.492 1 97.38 217 LEU A C 1
ATOM 1819 O O . LEU A 1 217 ? -11.93 -29.094 -9.227 1 97.38 217 LEU A O 1
ATOM 1823 N N . HIS A 1 218 ? -10.656 -27.906 -10.734 1 98 218 HIS A N 1
ATOM 1824 C CA . HIS A 1 218 ? -11.648 -28 -11.805 1 98 218 HIS A CA 1
ATOM 1825 C C . HIS A 1 218 ? -11.062 -28.688 -13.031 1 98 218 HIS A C 1
ATOM 1827 O O . HIS A 1 218 ? -11.812 -29.172 -13.891 1 98 218 HIS A O 1
ATOM 1833 N N . LYS A 1 219 ? -9.844 -28.672 -13.078 1 98.62 219 LYS A N 1
ATOM 1834 C CA . LYS A 1 219 ? -9.18 -29.219 -14.258 1 98.62 219 LYS A CA 1
ATOM 1835 C C . LYS A 1 219 ? -7.926 -30 -13.867 1 98.62 219 LYS A C 1
ATOM 1837 O O . LYS A 1 219 ? -7.164 -29.562 -13 1 98.62 219 LYS A O 1
ATOM 1842 N N . LEU A 1 220 ? -7.762 -31.188 -14.461 1 98.75 220 LEU A N 1
ATOM 1843 C CA . LEU A 1 220 ? -6.566 -32 -14.32 1 98.75 220 LEU A CA 1
ATOM 1844 C C . LEU A 1 220 ? -5.957 -32.312 -15.68 1 98.75 220 LEU A C 1
ATOM 1846 O O . LEU A 1 220 ? -6.664 -32.75 -16.609 1 98.75 220 LEU A O 1
ATOM 1850 N N . VAL A 1 221 ? -4.754 -31.984 -15.828 1 98.81 221 VAL A N 1
ATOM 1851 C CA . VAL A 1 221 ? -4.008 -32.312 -17.031 1 98.81 221 VAL A CA 1
ATOM 1852 C C . VAL A 1 221 ? -2.918 -33.344 -16.703 1 98.81 221 VAL A C 1
ATOM 1854 O O . VAL A 1 221 ? -2.088 -33.094 -15.828 1 98.81 221 VAL A O 1
ATOM 1857 N N . LEU A 1 222 ? -2.9 -34.469 -17.359 1 98.69 222 LEU A N 1
ATOM 1858 C CA . LEU A 1 222 ? -1.841 -35.469 -17.234 1 98.69 222 LEU A CA 1
ATOM 1859 C C . LEU A 1 222 ? -1.032 -35.562 -18.516 1 98.69 222 LEU A C 1
ATOM 1861 O O . LEU A 1 222 ? -1.603 -35.656 -19.609 1 98.69 222 LEU A O 1
ATOM 1865 N N . GLU A 1 223 ? 0.199 -35.406 -18.375 1 98.44 223 GLU A N 1
ATOM 1866 C CA . GLU A 1 223 ? 1.128 -35.531 -19.484 1 98.44 223 GLU A CA 1
ATOM 1867 C C . GLU A 1 223 ? 2.1 -36.688 -19.297 1 98.44 223 GLU A C 1
ATOM 1869 O O . GLU A 1 223 ? 2.832 -36.719 -18.297 1 98.44 223 GLU A O 1
ATOM 1874 N N . PHE A 1 224 ? 2.133 -37.656 -20.297 1 98.56 224 PHE A N 1
ATOM 1875 C CA . PHE A 1 224 ? 2.982 -38.812 -20.25 1 98.56 224 PHE A CA 1
ATOM 1876 C C . PHE A 1 224 ? 4.023 -38.781 -21.359 1 98.56 224 PHE A C 1
ATOM 1878 O O . PHE A 1 224 ? 3.682 -38.625 -22.531 1 98.56 224 PHE A O 1
ATOM 1885 N N . GLU A 1 225 ? 5.203 -38.906 -20.938 1 98.12 225 GLU A N 1
ATOM 1886 C CA . GLU A 1 225 ? 6.297 -38.875 -21.906 1 98.12 225 GLU A CA 1
ATOM 1887 C C . GLU A 1 225 ? 7.109 -40.188 -21.844 1 98.12 225 GLU A C 1
ATOM 1889 O O . GLU A 1 225 ? 7.352 -40.719 -20.75 1 98.12 225 GLU A O 1
ATOM 1894 N N . THR A 1 226 ? 7.559 -40.719 -23 1 97.88 226 THR A N 1
ATOM 1895 C CA . THR A 1 226 ? 8.453 -41.875 -23.078 1 97.88 226 THR A CA 1
ATOM 1896 C C . THR A 1 226 ? 9.289 -41.812 -24.359 1 97.88 226 THR A C 1
ATOM 1898 O O . THR A 1 226 ? 9.18 -40.875 -25.141 1 97.88 226 THR A O 1
ATOM 1901 N N . ASP A 1 227 ? 10.188 -42.781 -24.469 1 96.75 227 ASP A N 1
ATOM 1902 C CA . ASP A 1 227 ? 10.891 -43 -25.734 1 96.75 227 ASP A CA 1
ATOM 1903 C C . ASP A 1 227 ? 9.93 -43.438 -26.828 1 96.75 227 ASP A C 1
ATOM 1905 O O . ASP A 1 227 ? 9.055 -44.281 -26.594 1 96.75 227 ASP A O 1
ATOM 1909 N N . GLU A 1 228 ? 10.133 -42.875 -28.031 1 97.56 228 GLU A N 1
ATOM 1910 C CA . GLU A 1 228 ? 9.281 -43.25 -29.156 1 97.56 228 GLU A CA 1
ATOM 1911 C C . GLU A 1 228 ? 9.25 -44.75 -29.375 1 97.56 228 GLU A C 1
ATOM 1913 O O . GLU A 1 228 ? 8.227 -45.312 -29.781 1 97.56 228 GLU A O 1
ATOM 1918 N N . ARG A 1 229 ? 10.336 -45.438 -29.094 1 96.81 229 ARG A N 1
ATOM 1919 C CA . ARG A 1 229 ? 10.438 -46.906 -29.266 1 96.81 229 ARG A CA 1
ATOM 1920 C C . ARG A 1 229 ? 9.477 -47.625 -28.328 1 96.81 229 ARG A C 1
ATOM 1922 O O . ARG A 1 229 ? 9.148 -48.781 -28.547 1 96.81 229 ARG A O 1
ATOM 1929 N N . LYS A 1 230 ? 9.008 -46.938 -27.266 1 97.5 230 LYS A N 1
ATOM 1930 C CA . LYS A 1 230 ? 8.102 -47.531 -26.297 1 97.5 230 LYS A CA 1
ATOM 1931 C C . LYS A 1 230 ? 6.684 -46.969 -26.453 1 97.5 230 LYS A C 1
ATOM 1933 O O . LYS A 1 230 ? 5.902 -47 -25.5 1 97.5 230 LYS A O 1
ATOM 1938 N N . LYS A 1 231 ? 6.336 -46.469 -27.609 1 97.94 231 LYS A N 1
ATOM 1939 C CA . LYS A 1 231 ? 5.039 -45.844 -27.891 1 97.94 231 LYS A CA 1
ATOM 1940 C C . LYS A 1 231 ? 3.898 -46.812 -27.562 1 97.94 231 LYS A C 1
ATOM 1942 O O . LYS A 1 231 ? 2.896 -46.406 -26.969 1 97.94 231 LYS A O 1
ATOM 1947 N N . SER A 1 232 ? 4.047 -48 -27.953 1 97.31 232 SER A N 1
ATOM 1948 C CA . SER A 1 232 ? 2.982 -48.969 -27.75 1 97.31 232 SER A CA 1
ATOM 1949 C C . SER A 1 232 ? 2.711 -49.156 -26.266 1 97.31 232 SER A C 1
ATOM 1951 O O . SER A 1 232 ? 1.566 -49.375 -25.859 1 97.31 232 SER A O 1
ATOM 1953 N N . GLN A 1 233 ? 3.752 -49.188 -25.422 1 98 233 GLN A N 1
ATOM 1954 C CA . GLN A 1 233 ? 3.574 -49.312 -23.984 1 98 233 GLN A CA 1
ATOM 1955 C C . GLN A 1 233 ? 2.797 -48.125 -23.422 1 98 233 GLN A C 1
ATOM 1957 O O . GLN A 1 233 ? 1.897 -48.312 -22.594 1 98 233 GLN A O 1
ATOM 1962 N N . LEU A 1 234 ? 3.156 -46.938 -23.906 1 98.5 234 LEU A N 1
ATOM 1963 C CA . LEU A 1 234 ? 2.441 -45.75 -23.438 1 98.5 234 LEU A CA 1
ATOM 1964 C C . LEU A 1 234 ? 0.988 -45.781 -23.906 1 98.5 234 LEU A C 1
ATOM 1966 O O . LEU A 1 234 ? 0.093 -45.344 -23.172 1 98.5 234 LEU A O 1
ATOM 1970 N N . ASP A 1 235 ? 0.743 -46.25 -25.094 1 98.06 235 ASP A N 1
ATOM 1971 C CA . ASP A 1 235 ? -0.623 -46.375 -25.594 1 98.06 235 ASP A CA 1
ATOM 1972 C C . ASP A 1 235 ? -1.479 -47.219 -24.656 1 98.06 235 ASP A C 1
ATOM 1974 O O . ASP A 1 235 ? -2.66 -46.938 -24.453 1 98.06 235 ASP A O 1
ATOM 1978 N N . ALA A 1 236 ? -0.86 -48.219 -24.094 1 97.81 236 ALA A N 1
ATOM 1979 C CA . ALA A 1 236 ? -1.586 -49.062 -23.141 1 97.81 236 ALA A CA 1
ATOM 1980 C C . ALA A 1 236 ? -1.949 -48.25 -21.891 1 97.81 236 ALA A C 1
ATOM 1982 O O . ALA A 1 236 ? -3.057 -48.375 -21.359 1 97.81 236 ALA A O 1
ATOM 1983 N N . VAL A 1 237 ? -1.027 -47.5 -21.391 1 98.31 237 VAL A N 1
ATOM 1984 C CA . VAL A 1 237 ? -1.276 -46.625 -20.234 1 98.31 237 VAL A CA 1
ATOM 1985 C C . VAL A 1 237 ? -2.412 -45.656 -20.547 1 98.31 237 VAL A C 1
ATOM 1987 O O . VAL A 1 237 ? -3.324 -45.469 -19.734 1 98.31 237 VAL A O 1
ATOM 1990 N N . VAL A 1 238 ? -2.357 -45.031 -21.703 1 98.5 238 VAL A N 1
ATOM 1991 C CA . VAL A 1 238 ? -3.326 -44.031 -22.156 1 98.5 238 VAL A CA 1
ATOM 1992 C C . VAL A 1 238 ? -4.719 -44.688 -22.219 1 98.5 238 VAL A C 1
ATOM 1994 O O . VAL A 1 238 ? -5.699 -44.062 -21.797 1 98.5 238 VAL A O 1
ATOM 1997 N N . GLU A 1 239 ? -4.75 -45.812 -22.781 1 97.94 239 GLU A N 1
ATOM 1998 C CA . GLU A 1 239 ? -6.035 -46.5 -22.891 1 97.94 239 GLU A CA 1
ATOM 1999 C C . GLU A 1 239 ? -6.656 -46.719 -21.516 1 97.94 239 GLU A C 1
ATOM 2001 O O . GLU A 1 239 ? -7.863 -46.562 -21.328 1 97.94 239 GLU A O 1
ATOM 2006 N N . ARG A 1 240 ? -5.875 -47.125 -20.547 1 97.75 240 ARG A N 1
ATOM 2007 C CA . ARG A 1 240 ? -6.375 -47.312 -19.188 1 97.75 240 ARG A CA 1
ATOM 2008 C C . ARG A 1 240 ? -6.773 -46 -18.562 1 97.75 240 ARG A C 1
ATOM 2010 O O . ARG A 1 240 ? -7.773 -45.906 -17.844 1 97.75 240 ARG A O 1
ATOM 2017 N N . ALA A 1 241 ? -6.008 -44.969 -18.812 1 98 241 ALA A N 1
ATOM 2018 C CA . ALA A 1 241 ? -6.227 -43.656 -18.203 1 98 241 ALA A CA 1
ATOM 2019 C C . ALA A 1 241 ? -7.562 -43.062 -18.641 1 98 241 ALA A C 1
ATOM 2021 O O . ALA A 1 241 ? -8.156 -42.25 -17.922 1 98 241 ALA A O 1
ATOM 2022 N N . LYS A 1 242 ? -8.062 -43.438 -19.812 1 97.75 242 LYS A N 1
ATOM 2023 C CA . LYS A 1 242 ? -9.344 -42.938 -20.312 1 97.75 242 LYS A CA 1
ATOM 2024 C C . LYS A 1 242 ? -10.469 -43.281 -19.328 1 97.75 242 LYS A C 1
ATOM 2026 O O . LYS A 1 242 ? -11.484 -42.562 -19.281 1 97.75 242 LYS A O 1
ATOM 2031 N N . GLY A 1 243 ? -10.242 -44.281 -18.547 1 96.5 243 GLY A N 1
ATOM 2032 C CA . GLY A 1 243 ? -11.273 -44.719 -17.609 1 96.5 243 GLY A CA 1
ATOM 2033 C C . GLY A 1 243 ? -11.094 -44.156 -16.219 1 96.5 243 GLY A C 1
ATOM 2034 O O . GLY A 1 243 ? -11.938 -44.375 -15.344 1 96.5 243 GLY A O 1
ATOM 2035 N N . TRP A 1 244 ? -10.031 -43.438 -15.969 1 96.94 244 TRP A N 1
ATOM 2036 C CA . TRP A 1 244 ? -9.781 -42.875 -14.641 1 96.94 244 TRP A CA 1
ATOM 2037 C C . TRP A 1 244 ? -10.758 -41.75 -14.336 1 96.94 244 TRP A C 1
ATOM 2039 O O . TRP A 1 244 ? -11.117 -40.969 -15.227 1 96.94 244 TRP A O 1
ATOM 2049 N N . SER A 1 245 ? -11.25 -41.656 -13.117 1 96.44 245 SER A N 1
ATOM 2050 C CA . SER A 1 245 ? -12.055 -40.562 -12.586 1 96.44 245 SER A CA 1
ATOM 2051 C C . SER A 1 245 ? -11.625 -40.219 -11.164 1 96.44 245 SER A C 1
ATOM 2053 O O . SER A 1 245 ? -11.102 -41.062 -10.438 1 96.44 245 SER A O 1
ATOM 2055 N N . PHE A 1 246 ? -11.805 -38.938 -10.812 1 96.31 246 PHE A N 1
ATOM 2056 C CA . PHE A 1 246 ? -11.352 -38.438 -9.523 1 96.31 246 PHE A CA 1
ATOM 2057 C C . PHE A 1 246 ? -12.477 -37.719 -8.805 1 96.31 246 PHE A C 1
ATOM 2059 O O . PHE A 1 246 ? -12.695 -36.531 -9.047 1 96.31 246 PHE A O 1
ATOM 2066 N N . PRO A 1 247 ? -13.18 -38.406 -7.938 1 95.44 247 PRO A N 1
ATOM 2067 C CA . PRO A 1 247 ? -14.188 -37.688 -7.141 1 95.44 247 PRO A CA 1
ATOM 2068 C C . PRO A 1 247 ? -13.562 -36.688 -6.18 1 95.44 247 PRO A C 1
ATOM 2070 O O . PRO A 1 247 ? -12.688 -37.031 -5.391 1 95.44 247 PRO A O 1
ATOM 2073 N N . LEU A 1 248 ? -14.008 -35.469 -6.246 1 94.44 248 LEU A N 1
ATOM 2074 C CA . LEU A 1 248 ? -13.445 -34.406 -5.406 1 94.44 248 LEU A CA 1
ATOM 2075 C C . LEU A 1 248 ? -14.047 -34.438 -4.004 1 94.44 248 LEU A C 1
ATOM 2077 O O . LEU A 1 248 ? -15.258 -34.562 -3.852 1 94.44 248 LEU A O 1
ATOM 2081 N N . ALA A 1 249 ? -13.172 -34.312 -3.047 1 90.62 249 ALA A N 1
ATOM 2082 C CA . ALA A 1 249 ? -13.547 -34.562 -1.659 1 90.62 249 ALA A CA 1
ATOM 2083 C C . ALA A 1 249 ? -14.391 -33.438 -1.095 1 90.62 249 ALA A C 1
ATOM 2085 O O . ALA A 1 249 ? -15.234 -33.656 -0.218 1 90.62 249 ALA A O 1
ATOM 2086 N N . TRP A 1 250 ? -14.211 -32.219 -1.585 1 90.81 250 TRP A N 1
ATOM 2087 C CA . TRP A 1 250 ? -14.797 -31.078 -0.923 1 90.81 250 TRP A CA 1
ATOM 2088 C C . TRP A 1 250 ? -15.969 -30.516 -1.724 1 90.81 250 TRP A C 1
ATOM 2090 O O . TRP A 1 250 ? -16.625 -29.562 -1.306 1 90.81 250 TRP A O 1
ATOM 2100 N N . GLU A 1 251 ? -16.141 -31.016 -2.842 1 92.5 251 GLU A N 1
ATOM 2101 C CA . GLU A 1 251 ? -17.219 -30.594 -3.732 1 92.5 251 GLU A CA 1
ATOM 2102 C C . GLU A 1 251 ? -17.953 -31.797 -4.316 1 92.5 251 GLU A C 1
ATOM 2104 O O . GLU A 1 251 ? -17.406 -32.906 -4.34 1 92.5 251 GLU A O 1
ATOM 2109 N N . ASP A 1 252 ? -19.203 -31.594 -4.707 1 93.19 252 ASP A N 1
ATOM 2110 C CA . ASP A 1 252 ? -19.953 -32.625 -5.391 1 93.19 252 ASP A CA 1
ATOM 2111 C C . ASP A 1 252 ? -19.625 -32.688 -6.879 1 93.19 252 ASP A C 1
ATOM 2113 O O . ASP A 1 252 ? -20.516 -32.531 -7.723 1 93.19 252 ASP A O 1
ATOM 2117 N N . LEU A 1 253 ? -18.422 -32.781 -7.137 1 96.06 253 LEU A N 1
ATOM 2118 C CA . LEU A 1 253 ? -17.906 -32.844 -8.5 1 96.06 253 LEU A CA 1
ATOM 2119 C C . LEU A 1 253 ? -16.969 -34.031 -8.688 1 96.06 253 LEU A C 1
ATOM 2121 O O . LEU A 1 253 ? -16.438 -34.562 -7.715 1 96.06 253 LEU A O 1
ATOM 2125 N N . VAL A 1 254 ? -16.875 -34.531 -9.906 1 96 254 VAL A N 1
ATOM 2126 C CA . VAL A 1 254 ? -15.961 -35.594 -10.297 1 96 254 VAL A CA 1
ATOM 2127 C C . VAL A 1 254 ? -15.195 -35.188 -11.555 1 96 254 VAL A C 1
ATOM 2129 O O . VAL A 1 254 ? -15.789 -34.656 -12.5 1 96 254 VAL A O 1
ATOM 2132 N N . LEU A 1 255 ? -13.875 -35.312 -11.492 1 97.5 255 LEU A N 1
ATOM 2133 C CA . LEU A 1 255 ? -13.07 -35.094 -12.688 1 97.5 255 LEU A CA 1
ATOM 2134 C C . LEU A 1 255 ? -13.125 -36.312 -13.609 1 97.5 255 LEU A C 1
ATOM 2136 O O . LEU A 1 255 ? -12.789 -37.438 -13.203 1 97.5 255 LEU A O 1
ATOM 2140 N N . GLU A 1 256 ? -13.469 -36.062 -14.859 1 97.06 256 GLU A N 1
ATOM 2141 C CA . GLU A 1 256 ? -13.5 -37.125 -15.875 1 97.06 256 GLU A CA 1
ATOM 2142 C C . GLU A 1 256 ? -12.781 -36.656 -17.141 1 97.06 256 GLU A C 1
ATOM 2144 O O . GLU A 1 256 ? -12.672 -35.469 -17.422 1 97.06 256 GLU A O 1
ATOM 2149 N N . TRP A 1 257 ? -12.305 -37.688 -17.812 1 97.81 257 TRP A N 1
ATOM 2150 C CA . TRP A 1 257 ? -11.625 -37.375 -19.062 1 97.81 257 TRP A CA 1
ATOM 2151 C C . TRP A 1 257 ? -12.555 -36.625 -20.031 1 97.81 257 TRP A C 1
ATOM 2153 O O . TRP A 1 257 ? -13.688 -37.062 -20.266 1 97.81 257 TRP A O 1
ATOM 2163 N N . SER A 1 258 ? -12.125 -35.531 -20.562 1 97.44 258 SER A N 1
ATOM 2164 C CA . SER A 1 258 ? -12.938 -34.656 -21.391 1 97.44 258 SER A CA 1
ATOM 2165 C C . SER A 1 258 ? -13.031 -35.156 -22.812 1 97.44 258 SER A C 1
ATOM 2167 O O . SER A 1 258 ? -13.844 -34.656 -23.609 1 97.44 258 SER A O 1
ATOM 2169 N N . GLY A 1 259 ? -12.172 -36.062 -23.188 1 97.25 259 GLY A N 1
ATOM 2170 C CA . GLY A 1 259 ? -12.039 -36.5 -24.578 1 97.25 259 GLY A CA 1
ATOM 2171 C C . GLY A 1 259 ? -10.867 -35.844 -25.281 1 97.25 259 GLY A C 1
ATOM 2172 O O . GLY A 1 259 ? -10.492 -36.25 -26.375 1 97.25 259 GLY A O 1
ATOM 2173 N N . GLN A 1 260 ? -10.328 -34.844 -24.656 1 97.12 260 GLN A N 1
ATOM 2174 C CA . GLN A 1 260 ? -9.195 -34.156 -25.25 1 97.12 260 GLN A CA 1
ATOM 2175 C C . GLN A 1 260 ? -7.902 -34.938 -25.047 1 97.12 260 GLN A C 1
ATOM 2177 O O . GLN A 1 260 ? -7.484 -35.156 -23.906 1 97.12 260 GLN A O 1
ATOM 2182 N N . LEU A 1 261 ? -7.285 -35.406 -26.125 1 98 261 LEU A N 1
ATOM 2183 C CA . LEU A 1 261 ? -6.023 -36.125 -26.172 1 98 261 LEU A CA 1
ATOM 2184 C C . LEU A 1 261 ? -5.113 -35.594 -27.266 1 98 261 LEU A C 1
ATOM 2186 O O . LEU A 1 261 ? -5.516 -35.5 -28.422 1 98 261 LEU A O 1
ATOM 2190 N N . ASN A 1 262 ? -4.008 -35.125 -26.859 1 97.75 262 ASN A N 1
ATOM 2191 C CA . ASN A 1 262 ? -3.043 -34.562 -27.812 1 97.75 262 ASN A CA 1
ATOM 2192 C C . ASN A 1 262 ? -1.743 -35.375 -27.812 1 97.75 262 ASN A C 1
ATOM 2194 O O . ASN A 1 262 ? -1.168 -35.625 -26.75 1 97.75 262 ASN A O 1
ATOM 2198 N N . GLU A 1 263 ? -1.291 -35.781 -29.016 1 97.94 263 GLU A N 1
ATOM 2199 C CA . GLU A 1 263 ? -0.006 -36.438 -29.188 1 97.94 263 GLU A CA 1
ATOM 2200 C C . GLU A 1 263 ? 1.027 -35.5 -29.812 1 97.94 263 GLU A C 1
ATOM 2202 O O . GLU A 1 263 ? 0.701 -34.719 -30.688 1 97.94 263 GLU A O 1
ATOM 2207 N N . SER A 1 264 ? 2.182 -35.531 -29.25 1 96.69 264 SER A N 1
ATOM 2208 C CA . SER A 1 264 ? 3.27 -34.75 -29.812 1 96.69 264 SER A CA 1
ATOM 2209 C C . SER A 1 264 ? 4.605 -35.469 -29.688 1 96.69 264 SER A C 1
ATOM 2211 O O . SER A 1 264 ? 4.691 -36.5 -29.031 1 96.69 264 SER A O 1
ATOM 2213 N N . ARG A 1 265 ? 5.637 -34.938 -30.438 1 97.25 265 ARG A N 1
ATOM 2214 C CA . ARG A 1 265 ? 6.992 -35.5 -30.438 1 97.25 265 ARG A CA 1
ATOM 2215 C C . ARG A 1 265 ? 8.023 -34.375 -30.375 1 97.25 265 ARG A C 1
ATOM 2217 O O . ARG A 1 265 ? 7.766 -33.25 -30.812 1 97.25 265 ARG A O 1
ATOM 2224 N N . TRP A 1 266 ? 9.07 -34.625 -29.75 1 95.88 266 TRP A N 1
ATOM 2225 C CA . TRP A 1 266 ? 10.195 -33.719 -29.812 1 95.88 266 TRP A CA 1
ATOM 2226 C C . TRP A 1 266 ? 11.523 -34.469 -29.703 1 95.88 266 TRP A C 1
ATOM 2228 O O . TRP A 1 266 ? 11.57 -35.562 -29.188 1 95.88 266 TRP A O 1
ATOM 2238 N N . GLU A 1 267 ? 12.562 -33.875 -30.297 1 94.94 267 GLU A N 1
ATOM 2239 C CA . GLU A 1 267 ? 13.898 -34.469 -30.281 1 94.94 267 GLU A CA 1
ATOM 2240 C C . GLU A 1 267 ? 14.766 -33.844 -29.188 1 94.94 267 GLU A C 1
ATOM 2242 O O . GLU A 1 267 ? 14.844 -32.625 -29.094 1 94.94 267 GLU A O 1
ATOM 2247 N N . GLY A 1 268 ? 15.336 -34.656 -28.297 1 92.75 268 GLY A N 1
ATOM 2248 C CA . GLY A 1 268 ? 16.25 -34.188 -27.25 1 92.75 268 GLY A CA 1
ATOM 2249 C C . GLY A 1 268 ? 17.438 -35.125 -27.062 1 92.75 268 GLY A C 1
ATOM 2250 O O . GLY A 1 268 ? 17.562 -36.125 -27.766 1 92.75 268 GLY A O 1
ATOM 2251 N N . VAL A 1 269 ? 18.281 -34.75 -26.078 1 91.88 269 VAL A N 1
ATOM 2252 C CA . VAL A 1 269 ? 19.469 -35.562 -25.766 1 91.88 269 VAL A CA 1
ATOM 2253 C C . VAL A 1 269 ? 19.047 -36.906 -25.156 1 91.88 269 VAL A C 1
ATOM 2255 O O . VAL A 1 269 ? 18.141 -36.938 -24.297 1 91.88 269 VAL A O 1
ATOM 2258 N N . ARG A 1 270 ? 19.641 -37.906 -25.609 1 92.12 270 ARG A N 1
ATOM 2259 C CA . ARG A 1 270 ? 19.281 -39.25 -25.172 1 92.12 270 ARG A CA 1
ATOM 2260 C C . ARG A 1 270 ? 19.812 -39.531 -23.766 1 92.12 270 ARG A C 1
ATOM 2262 O O . ARG A 1 270 ? 19.062 -40 -22.891 1 92.12 270 ARG A O 1
ATOM 2269 N N . ASP A 1 271 ? 21.078 -39.281 -23.562 1 90.12 271 ASP A N 1
ATOM 2270 C CA . ASP A 1 271 ? 21.734 -39.594 -22.281 1 90.12 271 ASP A CA 1
ATOM 2271 C C . ASP A 1 271 ? 21.734 -38.375 -21.359 1 90.12 271 ASP A C 1
ATOM 2273 O O . ASP A 1 271 ? 22.703 -37.594 -21.312 1 90.12 271 ASP A O 1
ATOM 2277 N N . LEU A 1 272 ? 20.656 -38.281 -20.609 1 88.44 272 LEU A N 1
ATOM 2278 C CA . LEU A 1 272 ? 20.438 -37.125 -19.75 1 88.44 272 LEU A CA 1
ATOM 2279 C C . LEU A 1 272 ? 21.188 -37.281 -18.422 1 88.44 272 LEU A C 1
ATOM 2281 O O . LEU A 1 272 ? 21.375 -38.375 -17.938 1 88.44 272 LEU A O 1
ATOM 2285 N N . LYS A 1 273 ? 21.562 -36.125 -17.953 1 82.69 273 LYS A N 1
ATOM 2286 C CA . LYS A 1 273 ? 22.297 -36.125 -16.688 1 82.69 273 LYS A CA 1
ATOM 2287 C C . LYS A 1 273 ? 21.453 -35.469 -15.578 1 82.69 273 LYS A C 1
ATOM 2289 O O . LYS A 1 273 ? 20.562 -34.656 -15.852 1 82.69 273 LYS A O 1
ATOM 2294 N N . ASP A 1 274 ? 21.734 -35.969 -14.383 1 75.81 274 ASP A N 1
ATOM 2295 C CA . ASP A 1 274 ? 21.156 -35.281 -13.219 1 75.81 274 ASP A CA 1
ATOM 2296 C C . ASP A 1 274 ? 21.953 -34.031 -12.859 1 75.81 274 ASP A C 1
ATOM 2298 O O . ASP A 1 274 ? 23.109 -33.906 -13.25 1 75.81 274 ASP A O 1
ATOM 2302 N N . GLU A 1 275 ? 21.141 -33.031 -12.367 1 69.12 275 GLU A N 1
ATOM 2303 C CA . GLU A 1 275 ? 21.844 -31.828 -11.945 1 69.12 275 GLU A CA 1
ATOM 2304 C C . GLU A 1 275 ? 22.625 -32.062 -10.648 1 69.12 275 GLU A C 1
ATOM 2306 O O . GLU A 1 275 ? 22.047 -32.5 -9.656 1 69.12 275 GLU A O 1
ATOM 2311 N N . TYR A 1 276 ? 23.859 -32.469 -10.727 1 60.97 276 TYR A N 1
ATOM 2312 C CA . TYR A 1 276 ? 24.672 -32.469 -9.523 1 60.97 276 TYR A CA 1
ATOM 2313 C C . TYR A 1 276 ? 25.609 -31.25 -9.477 1 60.97 276 TYR A C 1
ATOM 2315 O O . TYR A 1 276 ? 26.016 -30.734 -10.516 1 60.97 276 TYR A O 1
ATOM 2323 N N . HIS A 1 277 ? 25.469 -30.344 -8.336 1 55.53 277 HIS A N 1
ATOM 2324 C CA . HIS A 1 277 ? 26.188 -29.109 -8.086 1 55.53 277 HIS A CA 1
ATOM 2325 C C . HIS A 1 277 ? 27.656 -29.234 -8.523 1 55.53 277 HIS A C 1
ATOM 2327 O O . HIS A 1 277 ? 28.453 -28.344 -8.25 1 55.53 277 HIS A O 1
ATOM 2333 N N . PHE A 1 278 ? 27.984 -30.078 -9.344 1 52.38 278 PHE A N 1
ATOM 2334 C CA . PHE A 1 278 ? 29.438 -30.188 -9.336 1 52.38 278 PHE A CA 1
ATOM 2335 C C . PHE A 1 278 ? 30.062 -29.078 -10.18 1 52.38 278 PHE A C 1
ATOM 2337 O O . PHE A 1 278 ? 29.516 -28.688 -11.211 1 52.38 278 PHE A O 1
ATOM 2344 N N . LEU A 1 279 ? 30.922 -28.25 -9.555 1 52.62 279 LEU A N 1
ATOM 2345 C CA . LEU A 1 279 ? 31.844 -27.203 -9.945 1 52.62 279 LEU A CA 1
ATOM 2346 C C . LEU A 1 279 ? 32.406 -27.453 -11.344 1 52.62 279 LEU A C 1
ATOM 2348 O O . LEU A 1 279 ? 32.906 -26.547 -11.992 1 52.62 279 LEU A O 1
ATOM 2352 N N . LYS A 1 280 ? 32.5 -28.609 -11.703 1 60.38 280 LYS A N 1
ATOM 2353 C CA . LYS A 1 280 ? 33.406 -28.812 -12.836 1 60.38 280 LYS A CA 1
ATOM 2354 C C . LYS A 1 280 ? 32.625 -29.219 -14.086 1 60.38 280 LYS A C 1
ATOM 2356 O O . LYS A 1 280 ? 33.094 -30.062 -14.867 1 60.38 280 LYS A O 1
ATOM 2361 N N . GLU A 1 281 ? 31.422 -28.391 -14.242 1 69.06 281 GLU A N 1
ATOM 2362 C CA . GLU A 1 281 ? 30.672 -28.969 -15.359 1 69.06 281 GLU A CA 1
ATOM 2363 C C . GLU A 1 281 ? 31.219 -28.484 -16.703 1 69.06 281 GLU A C 1
ATOM 2365 O O . GLU A 1 281 ? 31.578 -27.312 -16.844 1 69.06 281 GLU A O 1
ATOM 2370 N N . GLN A 1 282 ? 31.578 -29.375 -17.609 1 71 282 GLN A N 1
ATOM 2371 C CA . GLN A 1 282 ? 32.031 -29.125 -18.969 1 71 282 GLN A CA 1
ATOM 2372 C C . GLN A 1 282 ? 30.875 -28.672 -19.859 1 71 282 GLN A C 1
ATOM 2374 O O . GLN A 1 282 ? 29.719 -29 -19.578 1 71 282 GLN A O 1
ATOM 2379 N N . PRO A 1 283 ? 31.156 -27.844 -20.828 1 75.69 283 PRO A N 1
ATOM 2380 C CA . PRO A 1 283 ? 30.125 -27.438 -21.781 1 75.69 283 PRO A CA 1
ATOM 2381 C C . PRO A 1 283 ? 29.469 -28.625 -22.484 1 75.69 283 PRO A C 1
ATOM 2383 O O . PRO A 1 283 ? 30.125 -29.641 -22.703 1 75.69 283 PRO A O 1
ATOM 2386 N N . VAL A 1 284 ? 28.172 -28.438 -22.781 1 78.69 284 VAL A N 1
ATOM 2387 C CA . VAL A 1 284 ? 27.422 -29.5 -23.469 1 78.69 284 VAL A CA 1
ATOM 2388 C C . VAL A 1 284 ? 27.938 -29.656 -24.891 1 78.69 284 VAL A C 1
ATOM 2390 O O . VAL A 1 284 ? 28.016 -28.672 -25.641 1 78.69 284 VAL A O 1
ATOM 2393 N N . ARG A 1 285 ? 28.328 -30.891 -25.188 1 77.44 285 ARG A N 1
ATOM 2394 C CA . ARG A 1 285 ? 28.812 -31.172 -26.531 1 77.44 285 ARG A CA 1
ATOM 2395 C C . ARG A 1 285 ? 27.672 -31.156 -27.547 1 77.44 285 ARG A C 1
ATOM 2397 O O . ARG A 1 285 ? 26.562 -31.609 -27.234 1 77.44 285 ARG A O 1
ATOM 2404 N N . ASP A 1 286 ? 27.922 -30.781 -28.75 1 78.31 286 ASP A N 1
ATOM 2405 C CA . ASP A 1 286 ? 26.906 -30.656 -29.797 1 78.31 286 ASP A CA 1
ATOM 2406 C C . ASP A 1 286 ? 26.547 -32.031 -30.375 1 78.31 286 ASP A C 1
ATOM 2408 O O . ASP A 1 286 ? 25.469 -32.219 -30.953 1 78.31 286 ASP A O 1
ATOM 2412 N N . ASP A 1 287 ? 27.422 -32.938 -30.203 1 86.25 287 ASP A N 1
ATOM 2413 C CA . ASP A 1 287 ? 27.234 -34.188 -30.906 1 86.25 287 ASP A CA 1
ATOM 2414 C C . ASP A 1 287 ? 26.688 -35.281 -29.984 1 86.25 287 ASP A C 1
ATOM 2416 O O . ASP A 1 287 ? 26.906 -36.469 -30.203 1 86.25 287 ASP A O 1
ATOM 2420 N N . LEU A 1 288 ? 25.953 -34.875 -29.125 1 88.94 288 LEU A N 1
ATOM 2421 C CA . LEU A 1 288 ? 25.375 -35.875 -28.219 1 88.94 288 LEU A CA 1
ATOM 2422 C C . LEU A 1 288 ? 24.25 -36.625 -28.906 1 88.94 288 LEU A C 1
ATOM 2424 O O . LEU A 1 288 ? 23.484 -36.062 -29.688 1 88.94 288 LEU A O 1
ATOM 2428 N N . PRO A 1 289 ? 24.234 -38.031 -28.641 1 92.81 289 PRO A N 1
ATOM 2429 C CA . PRO A 1 289 ? 23.141 -38.812 -29.219 1 92.81 289 PRO A CA 1
ATOM 2430 C C . PRO A 1 289 ? 21.766 -38.25 -28.875 1 92.81 289 PRO A C 1
ATOM 2432 O O . PRO A 1 289 ? 21.562 -37.688 -27.781 1 92.81 289 PRO A O 1
ATOM 2435 N N . LYS A 1 290 ? 20.906 -38.438 -29.891 1 93.88 290 LYS A N 1
ATOM 2436 C CA . LYS A 1 290 ? 19.562 -37.844 -29.75 1 93.88 290 LYS A CA 1
ATOM 2437 C C . LYS A 1 290 ? 18.516 -38.938 -29.578 1 93.88 290 LYS A C 1
ATOM 2439 O O . LYS A 1 290 ? 18.766 -40.125 -29.891 1 93.88 290 LYS A O 1
ATOM 2444 N N . ARG A 1 291 ? 17.453 -38.594 -28.938 1 94.69 291 ARG A N 1
ATOM 2445 C CA . ARG A 1 291 ? 16.281 -39.438 -28.75 1 94.69 291 ARG A CA 1
ATOM 2446 C C . ARG A 1 291 ? 15.008 -38.688 -29.156 1 94.69 291 ARG A C 1
ATOM 2448 O O . ARG A 1 291 ? 14.867 -37.5 -28.906 1 94.69 291 ARG A O 1
ATOM 2455 N N . GLN A 1 292 ? 14.141 -39.5 -29.875 1 96.75 292 GLN A N 1
ATOM 2456 C CA . GLN A 1 292 ? 12.797 -38.969 -30.141 1 96.75 292 GLN A CA 1
ATOM 2457 C C . GLN A 1 292 ? 11.844 -39.312 -29 1 96.75 292 GLN A C 1
ATOM 2459 O O . GLN A 1 292 ? 11.617 -40.469 -28.703 1 96.75 292 GLN A O 1
ATOM 2464 N N . TYR A 1 293 ? 11.344 -38.25 -28.391 1 97.25 293 TYR A N 1
ATOM 2465 C CA . TYR A 1 293 ? 10.414 -38.406 -27.281 1 97.25 293 TYR A CA 1
ATOM 2466 C C . TYR A 1 293 ? 8.969 -38.312 -27.766 1 97.25 293 TYR A C 1
ATOM 2468 O O . TYR A 1 293 ? 8.648 -37.469 -28.594 1 97.25 293 TYR A O 1
ATOM 2476 N N . TYR A 1 294 ? 8.188 -39.25 -27.328 1 98.06 294 TYR A N 1
ATOM 2477 C CA . TYR A 1 294 ? 6.754 -39.312 -27.578 1 98.06 294 TYR A CA 1
ATOM 2478 C C . TYR A 1 294 ? 5.961 -38.875 -26.375 1 98.06 294 TYR A C 1
ATOM 2480 O O . TYR A 1 294 ? 6.203 -39.312 -25.25 1 98.06 294 TYR A O 1
ATOM 2488 N N . VAL A 1 295 ? 5.023 -37.844 -26.594 1 98 295 VAL A N 1
ATOM 2489 C CA . VAL A 1 295 ? 4.305 -37.219 -25.484 1 98 295 VAL A CA 1
ATOM 2490 C C . VAL A 1 295 ? 2.803 -37.281 -25.734 1 98 295 VAL A C 1
ATOM 2492 O O . VAL A 1 295 ? 2.344 -37 -26.844 1 98 295 VAL A O 1
ATOM 2495 N N . VAL A 1 296 ? 2.031 -37.719 -24.75 1 98.62 296 VAL A N 1
ATOM 2496 C CA . VAL A 1 296 ? 0.572 -37.688 -24.812 1 98.62 296 VAL A CA 1
ATOM 2497 C C . VAL A 1 296 ? 0.035 -36.844 -23.656 1 98.62 296 VAL A C 1
ATOM 2499 O O . VAL A 1 296 ? 0.412 -37.031 -22.5 1 98.62 296 VAL A O 1
ATOM 2502 N N . THR A 1 297 ? -0.813 -35.875 -23.984 1 98.56 297 THR A N 1
ATOM 2503 C CA . THR A 1 297 ? -1.443 -35 -22.984 1 98.56 297 THR A CA 1
ATOM 2504 C C . THR A 1 297 ? -2.953 -35.219 -22.953 1 98.56 297 THR A C 1
ATOM 2506 O O . THR A 1 297 ? -3.613 -35.188 -24 1 98.56 297 THR A O 1
ATOM 2509 N N . MET A 1 298 ? -3.482 -35.5 -21.812 1 98.75 298 MET A N 1
ATOM 2510 C CA . MET A 1 298 ? -4.91 -35.75 -21.609 1 98.75 298 MET A CA 1
ATOM 2511 C C . MET A 1 298 ? -5.48 -34.75 -20.609 1 98.75 298 MET A C 1
ATOM 2513 O O . MET A 1 298 ? -4.773 -34.281 -19.703 1 98.75 298 MET A O 1
ATOM 2517 N N . VAL A 1 299 ? -6.793 -34.406 -20.797 1 98.81 299 VAL A N 1
ATOM 2518 C CA . VAL A 1 299 ? -7.41 -33.375 -19.953 1 98.81 299 VAL A CA 1
ATOM 2519 C C . VAL A 1 299 ? -8.664 -33.969 -19.281 1 98.81 299 VAL A C 1
ATOM 2521 O O . VAL A 1 299 ? -9.492 -34.594 -19.938 1 98.81 299 VAL A O 1
ATOM 2524 N N . TRP A 1 300 ? -8.734 -33.844 -17.969 1 98.62 300 TRP A N 1
ATOM 2525 C CA . TRP A 1 300 ? -9.93 -34.125 -17.172 1 98.62 300 TRP A CA 1
ATOM 2526 C C . TRP A 1 300 ? -10.617 -32.812 -16.75 1 98.62 300 TRP A C 1
ATOM 2528 O O . TRP A 1 300 ? -9.953 -31.844 -16.406 1 98.62 300 TRP A O 1
ATOM 2538 N N . GLU A 1 301 ? -11.938 -32.781 -16.797 1 98.44 301 GLU A N 1
ATOM 2539 C CA . GLU A 1 301 ? -12.727 -31.625 -16.391 1 98.44 301 GLU A CA 1
ATOM 2540 C C . GLU A 1 301 ? -13.758 -32 -15.336 1 98.44 301 GLU A C 1
ATOM 2542 O O . GLU A 1 301 ? -14.305 -33.125 -15.367 1 98.44 301 GLU A O 1
ATOM 2547 N N . ALA A 1 302 ? -13.953 -31.078 -14.477 1 97.75 302 ALA A N 1
ATOM 2548 C CA . ALA A 1 302 ? -14.898 -31.312 -13.391 1 97.75 302 ALA A CA 1
ATOM 2549 C C . ALA A 1 302 ? -16.344 -31.25 -13.891 1 97.75 302 ALA A C 1
ATOM 2551 O O . ALA A 1 302 ? -16.688 -30.344 -14.656 1 97.75 302 ALA A O 1
ATOM 2552 N N . LYS A 1 303 ? -17.125 -32.25 -13.484 1 95.81 303 LYS A N 1
ATOM 2553 C CA . LYS A 1 303 ? -18.562 -32.312 -13.766 1 95.81 303 LYS A CA 1
ATOM 2554 C C . LYS A 1 303 ? -19.344 -32.688 -12.508 1 95.81 303 LYS A C 1
ATOM 2556 O O . LYS A 1 303 ? -18.812 -33.312 -11.594 1 95.81 303 LYS A O 1
ATOM 2561 N N . PRO A 1 304 ? -20.641 -32.25 -12.484 1 94.38 304 PRO A N 1
ATOM 2562 C CA . PRO A 1 304 ? -21.438 -32.656 -11.336 1 94.38 304 PRO A CA 1
ATOM 2563 C C . PRO A 1 304 ? -21.641 -34.156 -11.258 1 94.38 304 PRO A C 1
ATOM 2565 O O . PRO A 1 304 ? -21.781 -34.812 -12.289 1 94.38 304 PRO A O 1
ATOM 2568 N N . VAL A 1 305 ? -21.516 -34.719 -10.141 1 85.56 305 VAL A N 1
ATOM 2569 C CA . VAL A 1 305 ? -21.734 -36.125 -9.938 1 85.56 305 VAL A CA 1
ATOM 2570 C C . VAL A 1 305 ? -23.188 -36.5 -10.266 1 85.56 305 VAL A C 1
ATOM 2572 O O . VAL A 1 305 ? -24.125 -35.844 -9.773 1 85.56 305 VAL A O 1
ATOM 2575 N N . SER A 1 306 ? -23.562 -36.969 -11.523 1 68.38 306 SER A N 1
ATOM 2576 C CA . SER A 1 306 ? -24.922 -37.344 -11.844 1 68.38 306 SER A CA 1
ATOM 2577 C C . SER A 1 306 ? -25.547 -38.219 -10.734 1 68.38 306 SER A C 1
ATOM 2579 O O . SER A 1 306 ? -24.922 -39.125 -10.242 1 68.38 306 SER A O 1
ATOM 2581 N N . ILE A 1 307 ? -26.344 -37.781 -9.938 1 51.88 307 ILE A N 1
ATOM 2582 C CA . ILE A 1 307 ? -27.203 -38.594 -9.086 1 51.88 307 ILE A CA 1
ATOM 2583 C C . ILE A 1 307 ? -27.797 -39.75 -9.891 1 51.88 307 ILE A C 1
ATOM 2585 O O . ILE A 1 307 ? -28.531 -39.531 -10.859 1 51.88 307 ILE A O 1
ATOM 2589 N N . LEU A 1 308 ? -27.078 -40.844 -10.273 1 40 308 LEU A N 1
ATOM 2590 C CA . LEU A 1 308 ? -27.953 -41.969 -10.57 1 40 308 LEU A CA 1
ATOM 2591 C C . LEU A 1 308 ? -29.078 -42.062 -9.547 1 40 308 LEU A C 1
ATOM 2593 O O . LEU A 1 308 ? -28.828 -42.125 -8.336 1 40 308 LEU A O 1
ATOM 2597 N N . VAL A 1 309 ? -30.203 -41.438 -9.75 1 34.44 309 VAL A N 1
ATOM 2598 C CA . VAL A 1 309 ? -31.453 -41.844 -9.102 1 34.44 309 VAL A CA 1
ATOM 2599 C C . VAL A 1 309 ? -31.531 -43.344 -9.055 1 34.44 309 VAL A C 1
ATOM 2601 O O . VAL A 1 309 ? -31.531 -44.031 -10.094 1 34.44 309 VAL A O 1
ATOM 2604 N N . GLU A 1 310 ? -31.016 -43.906 -8.031 1 28.86 310 GLU A N 1
ATOM 2605 C CA . GLU A 1 310 ? -31.781 -45.094 -7.668 1 28.86 310 GLU A CA 1
ATOM 2606 C C . GLU A 1 310 ? -33.281 -44.75 -7.547 1 28.86 310 GLU A C 1
ATOM 2608 O O . GLU A 1 310 ? -33.625 -43.719 -7.023 1 28.86 310 GLU A O 1
ATOM 2613 N N . MET B 1 1 ? 26.891 29.016 -19.203 1 18.95 1 MET B N 1
ATOM 2614 C CA . MET B 1 1 ? 26.406 28.219 -18.078 1 18.95 1 MET B CA 1
ATOM 2615 C C . MET B 1 1 ? 24.906 28 -18.156 1 18.95 1 MET B C 1
ATOM 2617 O O . MET B 1 1 ? 24.125 28.922 -17.875 1 18.95 1 MET B O 1
ATOM 2621 N N . GLU B 1 2 ? 24.281 27.188 -18.922 1 21.84 2 GLU B N 1
ATOM 2622 C CA . GLU B 1 2 ? 23.094 27.438 -19.734 1 21.84 2 GLU B CA 1
ATOM 2623 C C . GLU B 1 2 ? 21.812 27.047 -19 1 21.84 2 GLU B C 1
ATOM 2625 O O . GLU B 1 2 ? 21.812 26.109 -18.203 1 21.84 2 GLU B O 1
ATOM 2630 N N . ALA B 1 3 ? 20.797 27.906 -18.844 1 26.09 3 ALA B N 1
ATOM 2631 C CA . ALA B 1 3 ? 19.484 28 -18.203 1 26.09 3 ALA B CA 1
ATOM 2632 C C . ALA B 1 3 ? 18.609 26.812 -18.562 1 26.09 3 ALA B C 1
ATOM 2634 O O . ALA B 1 3 ? 18.109 26.719 -19.688 1 26.09 3 ALA B O 1
ATOM 2635 N N . THR B 1 4 ? 18.969 25.594 -18.141 1 24.64 4 THR B N 1
ATOM 2636 C CA . THR B 1 4 ? 18.359 24.359 -18.594 1 24.64 4 THR B CA 1
ATOM 2637 C C . THR B 1 4 ? 16.859 24.344 -18.328 1 24.64 4 THR B C 1
ATOM 2639 O O . THR B 1 4 ? 16.422 24.469 -17.188 1 24.64 4 THR B O 1
ATOM 2642 N N . VAL B 1 5 ? 16.016 24.734 -19.188 1 24.95 5 VAL B N 1
ATOM 2643 C CA . VAL B 1 5 ? 14.578 24.922 -19.391 1 24.95 5 VAL B CA 1
ATOM 2644 C C . VAL B 1 5 ? 13.82 23.703 -18.859 1 24.95 5 VAL B C 1
ATOM 2646 O O . VAL B 1 5 ? 14.109 22.578 -19.234 1 24.95 5 VAL B O 1
ATOM 2649 N N . GLN B 1 6 ? 13.461 23.734 -17.578 1 27.19 6 GLN B N 1
ATOM 2650 C CA . GLN B 1 6 ? 12.711 22.812 -16.734 1 27.19 6 GLN B CA 1
ATOM 2651 C C . GLN B 1 6 ? 11.469 22.281 -17.438 1 27.19 6 GLN B C 1
ATOM 2653 O O . GLN B 1 6 ? 10.555 23.047 -17.75 1 27.19 6 GLN B O 1
ATOM 2658 N N . ASN B 1 7 ? 11.586 21.391 -18.328 1 25.53 7 ASN B N 1
ATOM 2659 C CA . ASN B 1 7 ? 10.531 20.75 -19.094 1 25.53 7 ASN B CA 1
ATOM 2660 C C . ASN B 1 7 ? 9.391 20.266 -18.188 1 25.53 7 ASN B C 1
ATOM 2662 O O . ASN B 1 7 ? 9.641 19.734 -17.109 1 25.53 7 ASN B O 1
ATOM 2666 N N . THR B 1 8 ? 8.172 20.781 -18.078 1 30.31 8 THR B N 1
ATOM 2667 C CA . THR B 1 8 ? 6.82 20.672 -17.531 1 30.31 8 THR B CA 1
ATOM 2668 C C . THR B 1 8 ? 6.426 19.203 -17.359 1 30.31 8 THR B C 1
ATOM 2670 O O . THR B 1 8 ? 5.996 18.562 -18.312 1 30.31 8 THR B O 1
ATOM 2673 N N . GLN B 1 9 ? 7.199 18.328 -16.875 1 28.78 9 GLN B N 1
ATOM 2674 C CA . GLN B 1 9 ? 7.273 16.875 -17.016 1 28.78 9 GLN B CA 1
ATOM 2675 C C . GLN B 1 9 ? 6.035 16.203 -16.438 1 28.78 9 GLN B C 1
ATOM 2677 O O . GLN B 1 9 ? 5.531 16.609 -15.391 1 28.78 9 GLN B O 1
ATOM 2682 N N . ARG B 1 10 ? 5.32 15.164 -17.062 1 32.84 10 ARG B N 1
ATOM 2683 C CA . ARG B 1 10 ? 4.145 14.312 -17.25 1 32.84 10 ARG B CA 1
ATOM 2684 C C . ARG B 1 10 ? 3.85 13.5 -15.984 1 32.84 10 ARG B C 1
ATOM 2686 O O . ARG B 1 10 ? 4.77 13.008 -15.328 1 32.84 10 ARG B O 1
ATOM 2693 N N . GLN B 1 11 ? 2.729 13.547 -15.023 1 35.88 11 GLN B N 1
ATOM 2694 C CA . GLN B 1 11 ? 1.915 12.617 -14.242 1 35.88 11 GLN B CA 1
ATOM 2695 C C . GLN B 1 11 ? 2.189 11.172 -14.641 1 35.88 11 GLN B C 1
ATOM 2697 O O . GLN B 1 11 ? 2.451 10.883 -15.812 1 35.88 11 GLN B O 1
ATOM 2702 N N . SER B 1 12 ? 2.781 10.219 -13.828 1 45.59 12 SER B N 1
ATOM 2703 C CA . SER B 1 12 ? 2.959 8.93 -14.5 1 45.59 12 SER B CA 1
ATOM 2704 C C . SER B 1 12 ? 1.846 8.672 -15.508 1 45.59 12 SER B C 1
ATOM 2706 O O . SER B 1 12 ? 0.663 8.781 -15.18 1 45.59 12 SER B O 1
ATOM 2708 N N . ARG B 1 13 ? 2.029 8.844 -16.75 1 53.03 13 ARG B N 1
ATOM 2709 C CA . ARG B 1 13 ? 1.087 8.609 -17.844 1 53.03 13 ARG B CA 1
ATOM 2710 C C . ARG B 1 13 ? 0.205 7.402 -17.547 1 53.03 13 ARG B C 1
ATOM 2712 O O . ARG B 1 13 ? -0.952 7.355 -17.969 1 53.03 13 ARG B O 1
ATOM 2719 N N . LEU B 1 14 ? 0.854 6.457 -16.625 1 61 14 LEU B N 1
ATOM 2720 C CA . LEU B 1 14 ? 0.049 5.277 -16.312 1 61 14 LEU B CA 1
ATOM 2721 C C . LEU B 1 14 ? -1.132 5.641 -15.43 1 61 14 LEU B C 1
ATOM 2723 O O . LEU B 1 14 ? -2.225 5.09 -15.578 1 61 14 LEU B O 1
ATOM 2727 N N . CYS B 1 15 ? -0.736 6.613 -14.531 1 60.84 15 CYS B N 1
ATOM 2728 C CA . CYS B 1 15 ? -1.767 6.973 -13.562 1 60.84 15 CYS B CA 1
ATOM 2729 C C . CYS B 1 15 ? -2.914 7.711 -14.242 1 60.84 15 CYS B C 1
ATOM 2731 O O . CYS B 1 15 ? -4.023 7.77 -13.711 1 60.84 15 CYS B O 1
ATOM 2733 N N . SER B 1 16 ? -2.613 8.203 -15.312 1 63.84 16 SER B N 1
ATOM 2734 C CA . SER B 1 16 ? -3.65 8.922 -16.047 1 63.84 16 SER B CA 1
ATOM 2735 C C . SER B 1 16 ? -4.469 7.977 -16.922 1 63.84 16 SER B C 1
ATOM 2737 O O . SER B 1 16 ? -5.539 8.344 -17.406 1 63.84 16 SER B O 1
ATOM 2739 N N . LEU B 1 17 ? -3.998 6.805 -16.984 1 72.94 17 LEU B N 1
ATOM 2740 C CA . LEU B 1 17 ? -4.68 5.828 -17.828 1 72.94 17 LEU B CA 1
ATOM 2741 C C . LEU B 1 17 ? -5.848 5.188 -17.094 1 72.94 17 LEU B C 1
ATOM 2743 O O . LEU B 1 17 ? -5.797 5.031 -15.867 1 72.94 17 LEU B O 1
ATOM 2747 N N . PRO B 1 18 ? -6.91 4.828 -17.953 1 76.25 18 PRO B N 1
ATOM 2748 C CA . PRO B 1 18 ? -8.008 4.078 -17.344 1 76.25 18 PRO B CA 1
ATOM 2749 C C . PRO B 1 18 ? -7.527 2.814 -16.625 1 76.25 18 PRO B C 1
ATOM 2751 O O . PRO B 1 18 ? -6.508 2.23 -17.016 1 76.25 18 PRO B O 1
ATOM 2754 N N . ALA B 1 19 ? -8.258 2.385 -15.648 1 77.19 19 ALA B N 1
ATOM 2755 C CA . ALA B 1 19 ? -7.91 1.244 -14.812 1 77.19 19 ALA B CA 1
ATOM 2756 C C . ALA B 1 19 ? -7.73 -0.02 -15.641 1 77.19 19 ALA B C 1
ATOM 2758 O O . ALA B 1 19 ? -6.828 -0.821 -15.383 1 77.19 19 ALA B O 1
ATOM 2759 N N . GLU B 1 20 ? -8.578 -0.154 -16.609 1 80.88 20 GLU B N 1
ATOM 2760 C CA . GLU B 1 20 ? -8.539 -1.354 -17.438 1 80.88 20 GLU B CA 1
ATOM 2761 C C . GLU B 1 20 ? -7.215 -1.471 -18.188 1 80.88 20 GLU B C 1
ATOM 2763 O O . GLU B 1 20 ? -6.633 -2.555 -18.266 1 80.88 20 GLU B O 1
ATOM 2768 N N . ILE B 1 21 ? -6.863 -0.368 -18.719 1 82.19 21 ILE B N 1
ATOM 2769 C CA . ILE B 1 21 ? -5.617 -0.351 -19.484 1 82.19 21 ILE B CA 1
ATOM 2770 C C . ILE B 1 21 ? -4.434 -0.535 -18.531 1 82.19 21 ILE B C 1
ATOM 2772 O O . ILE B 1 21 ? -3.494 -1.271 -18.844 1 82.19 21 ILE B O 1
ATOM 2776 N N . ARG B 1 22 ? -4.5 0.078 -17.391 1 78.62 22 ARG B N 1
ATOM 2777 C CA . ARG B 1 22 ? -3.436 -0.076 -16.406 1 78.62 22 ARG B CA 1
ATOM 2778 C C . ARG B 1 22 ? -3.289 -1.532 -15.977 1 78.62 22 ARG B C 1
ATOM 2780 O O . ARG B 1 22 ? -2.174 -2.057 -15.906 1 78.62 22 ARG B O 1
ATOM 2787 N N . THR B 1 23 ? -4.387 -2.145 -15.875 1 79.69 23 THR B N 1
ATOM 2788 C CA . THR B 1 23 ? -4.375 -3.539 -15.453 1 79.69 23 THR B CA 1
ATOM 2789 C C . THR B 1 23 ? -3.73 -4.422 -16.516 1 79.69 23 THR B C 1
ATOM 2791 O O . THR B 1 23 ? -2.969 -5.336 -16.188 1 79.69 23 THR B O 1
ATOM 2794 N N . GLN B 1 24 ? -4.02 -4.168 -17.688 1 84.75 24 GLN B N 1
ATOM 2795 C CA . GLN B 1 24 ? -3.445 -4.945 -18.781 1 84.75 24 GLN B CA 1
ATOM 2796 C C . GLN B 1 24 ? -1.929 -4.777 -18.828 1 84.75 24 GLN B C 1
ATOM 2798 O O . GLN B 1 24 ? -1.199 -5.742 -19.062 1 84.75 24 GLN B O 1
ATOM 2803 N N . ILE B 1 25 ? -1.564 -3.584 -18.609 1 81.69 25 ILE B N 1
ATOM 2804 C CA . ILE B 1 25 ? -0.133 -3.299 -18.625 1 81.69 25 ILE B CA 1
ATOM 2805 C C . ILE B 1 25 ? 0.554 -4.066 -17.5 1 81.69 25 ILE B C 1
ATOM 2807 O O . ILE B 1 25 ? 1.576 -4.723 -17.719 1 81.69 25 ILE B O 1
ATOM 2811 N N . PHE B 1 26 ? -0.031 -4.121 -16.391 1 84.75 26 PHE B N 1
ATOM 2812 C CA . PHE B 1 26 ? 0.578 -4.793 -15.25 1 84.75 26 PHE B CA 1
ATOM 2813 C C . PHE B 1 26 ? 0.498 -6.305 -15.398 1 84.75 26 PHE B C 1
ATOM 2815 O O . PHE B 1 26 ? 1.408 -7.027 -14.984 1 84.75 26 PHE B O 1
ATOM 2822 N N . ARG B 1 27 ? -0.469 -6.73 -16.016 1 87.19 27 ARG B N 1
ATOM 2823 C CA . ARG B 1 27 ? -0.545 -8.164 -16.312 1 87.19 27 ARG B CA 1
ATOM 2824 C C . ARG B 1 27 ? 0.625 -8.609 -17.172 1 87.19 27 ARG B C 1
ATOM 2826 O O . ARG B 1 27 ? 1.278 -9.609 -16.875 1 87.19 27 ARG B O 1
ATOM 2833 N N . LEU B 1 28 ? 0.851 -7.852 -18.156 1 86.75 28 LEU B N 1
ATOM 2834 C CA . LEU B 1 28 ? 1.953 -8.18 -19.047 1 86.75 28 LEU B CA 1
ATOM 2835 C C . LEU B 1 28 ? 3.289 -8.125 -18.312 1 86.75 28 LEU B C 1
ATOM 2837 O O . LEU B 1 28 ? 4.152 -8.977 -18.516 1 86.75 28 LEU B O 1
ATOM 2841 N N . ALA B 1 29 ? 3.336 -7.105 -17.484 1 85.38 29 ALA B N 1
ATOM 2842 C CA . ALA B 1 29 ? 4.598 -6.883 -16.781 1 85.38 29 ALA B CA 1
ATOM 2843 C C . ALA B 1 29 ? 4.809 -7.922 -15.688 1 85.38 29 ALA B C 1
ATOM 2845 O O . ALA B 1 29 ? 5.945 -8.266 -15.359 1 85.38 29 ALA B O 1
ATOM 2846 N N . LEU B 1 30 ? 3.738 -8.461 -15.133 1 90.44 30 LEU B N 1
ATOM 2847 C CA . LEU B 1 30 ? 3.854 -9.32 -13.961 1 90.44 30 LEU B CA 1
ATOM 2848 C C . LEU B 1 30 ? 3.652 -10.781 -14.336 1 90.44 30 LEU B C 1
ATOM 2850 O O . LEU B 1 30 ? 3.596 -11.648 -13.453 1 90.44 30 LEU B O 1
ATOM 2854 N N . THR B 1 31 ? 3.564 -11.094 -15.523 1 91.75 31 THR B N 1
ATOM 2855 C CA . THR B 1 31 ? 3.584 -12.461 -16.016 1 91.75 31 THR B CA 1
ATOM 2856 C C . THR B 1 31 ? 5.02 -12.945 -16.203 1 91.75 31 THR B C 1
ATOM 2858 O O . THR B 1 31 ? 5.867 -12.211 -16.703 1 91.75 31 THR B O 1
ATOM 2861 N N . ALA B 1 32 ? 5.227 -14.234 -15.727 1 92.38 32 ALA B N 1
ATOM 2862 C CA . ALA B 1 32 ? 6.566 -14.812 -15.789 1 92.38 32 ALA B CA 1
ATOM 2863 C C . ALA B 1 32 ? 7.023 -14.984 -17.234 1 92.38 32 ALA B C 1
ATOM 2865 O O . ALA B 1 32 ? 6.211 -15.273 -18.125 1 92.38 32 ALA B O 1
ATOM 2866 N N . ASP B 1 33 ? 8.336 -14.695 -17.438 1 89.88 33 ASP B N 1
ATOM 2867 C CA . ASP B 1 33 ? 8.977 -14.914 -18.734 1 89.88 33 ASP B CA 1
ATOM 2868 C C . ASP B 1 33 ? 10.281 -15.703 -18.578 1 89.88 33 ASP B C 1
ATOM 2870 O O . ASP B 1 33 ? 10.805 -15.82 -17.469 1 89.88 33 ASP B O 1
ATOM 2874 N N . ASP B 1 34 ? 10.773 -16.219 -19.781 1 92 34 ASP B N 1
ATOM 2875 C CA . ASP B 1 34 ? 12.039 -16.953 -19.781 1 92 34 ASP B CA 1
ATOM 2876 C C . ASP B 1 34 ? 13.211 -16.031 -19.453 1 92 34 ASP B C 1
ATOM 2878 O O . ASP B 1 34 ? 13.344 -14.953 -20.031 1 92 34 ASP B O 1
ATOM 2882 N N . ASP B 1 35 ? 13.992 -16.391 -18.5 1 90.75 35 ASP B N 1
ATOM 2883 C CA . ASP B 1 35 ? 15.234 -15.688 -18.219 1 90.75 35 ASP B CA 1
ATOM 2884 C C . ASP B 1 35 ? 16.359 -16.156 -19.141 1 90.75 35 ASP B C 1
ATOM 2886 O O . ASP B 1 35 ? 17.062 -17.109 -18.812 1 90.75 35 ASP B O 1
ATOM 2890 N N . LEU B 1 36 ? 16.609 -15.516 -20.188 1 92.5 36 LEU B N 1
ATOM 2891 C CA . LEU B 1 36 ? 17.516 -15.938 -21.234 1 92.5 36 LEU B CA 1
ATOM 2892 C C . LEU B 1 36 ? 18.953 -15.984 -20.719 1 92.5 36 LEU B C 1
ATOM 2894 O O . LEU B 1 36 ? 19.828 -16.609 -21.344 1 92.5 36 LEU B O 1
ATOM 2898 N N . SER B 1 37 ? 19.203 -15.258 -19.641 1 91.25 37 SER B N 1
ATOM 2899 C CA . SER B 1 37 ? 20.531 -15.281 -19.047 1 91.25 37 SER B CA 1
ATOM 2900 C C . SER B 1 37 ? 20.75 -16.547 -18.234 1 91.25 37 SER B C 1
ATOM 2902 O O . SER B 1 37 ? 21.875 -16.859 -17.828 1 91.25 37 SER B O 1
ATOM 2904 N N . ARG B 1 38 ? 19.703 -17.312 -18.016 1 90.19 38 ARG B N 1
ATOM 2905 C CA . ARG B 1 38 ? 19.812 -18.547 -17.219 1 90.19 38 ARG B CA 1
ATOM 2906 C C . ARG B 1 38 ? 19.141 -19.719 -17.938 1 90.19 38 ARG B C 1
ATOM 2908 O O . ARG B 1 38 ? 18.203 -20.312 -17.438 1 90.19 38 ARG B O 1
ATOM 2915 N N . PRO B 1 39 ? 19.688 -20.109 -19.062 1 90 39 PRO B N 1
ATOM 2916 C CA . PRO B 1 39 ? 19.156 -21.266 -19.781 1 90 39 PRO B CA 1
ATOM 2917 C C . PRO B 1 39 ? 19.422 -22.594 -19.078 1 90 39 PRO B C 1
ATOM 2919 O O . PRO B 1 39 ? 20.422 -22.719 -18.375 1 90 39 PRO B O 1
ATOM 2922 N N . TYR B 1 40 ? 18.469 -23.484 -19.219 1 88 40 TYR B N 1
ATOM 2923 C CA . TYR B 1 40 ? 18.734 -24.859 -18.781 1 88 40 TYR B CA 1
ATOM 2924 C C . TYR B 1 40 ? 19.703 -25.562 -19.734 1 88 40 TYR B C 1
ATOM 2926 O O . TYR B 1 40 ? 19.703 -25.297 -20.938 1 88 40 TYR B O 1
ATOM 2934 N N . ARG B 1 41 ? 20.562 -26.375 -19.125 1 87.44 41 ARG B N 1
ATOM 2935 C CA . ARG B 1 41 ? 21.391 -27.203 -19.984 1 87.44 41 ARG B CA 1
ATOM 2936 C C . ARG B 1 41 ? 20.547 -28.219 -20.75 1 87.44 41 ARG B C 1
ATOM 2938 O O . ARG B 1 41 ? 19.656 -28.859 -20.172 1 87.44 41 ARG B O 1
ATOM 2945 N N . ALA B 1 42 ? 20.875 -28.406 -21.953 1 87.44 42 ALA B N 1
ATOM 2946 C CA . ALA B 1 42 ? 20.078 -29.25 -22.844 1 87.44 42 ALA B CA 1
ATOM 2947 C C . ALA B 1 42 ? 20.188 -30.719 -22.453 1 87.44 42 ALA B C 1
ATOM 2949 O O . ALA B 1 42 ? 19.359 -31.547 -22.828 1 87.44 42 ALA B O 1
ATOM 2950 N N . ASP B 1 43 ? 21.234 -31.109 -21.75 1 88.44 43 ASP B N 1
ATOM 2951 C CA . ASP B 1 43 ? 21.438 -32.5 -21.406 1 88.44 43 ASP B CA 1
ATOM 2952 C C . ASP B 1 43 ? 20.922 -32.812 -20.016 1 88.44 43 ASP B C 1
ATOM 2954 O O . ASP B 1 43 ? 21.281 -33.844 -19.422 1 88.44 43 ASP B O 1
ATOM 2958 N N . ARG B 1 44 ? 20.141 -31.922 -19.531 1 88.06 44 ARG B N 1
ATOM 2959 C CA . ARG B 1 44 ? 19.547 -32.156 -18.219 1 88.06 44 ARG B CA 1
ATOM 2960 C C . ARG B 1 44 ? 18.141 -32.719 -18.344 1 88.06 44 ARG B C 1
ATOM 2962 O O . ARG B 1 44 ? 17.438 -32.438 -19.297 1 88.06 44 ARG B O 1
ATOM 2969 N N . LYS B 1 45 ? 17.719 -33.531 -17.312 1 87.19 45 LYS B N 1
ATOM 2970 C CA . LYS B 1 45 ? 16.453 -34.219 -17.297 1 87.19 45 LYS B CA 1
ATOM 2971 C C . LYS B 1 45 ? 15.273 -33.25 -17.297 1 87.19 45 LYS B C 1
ATOM 2973 O O . LYS B 1 45 ? 14.172 -33.594 -17.719 1 87.19 45 LYS B O 1
ATOM 2978 N N . TYR B 1 46 ? 15.477 -32.031 -16.844 1 88.94 46 TYR B N 1
ATOM 2979 C CA . TYR B 1 46 ? 14.375 -31.094 -16.719 1 88.94 46 TYR B CA 1
ATOM 2980 C C . TYR B 1 46 ? 14.273 -30.219 -17.969 1 88.94 46 TYR B C 1
ATOM 2982 O O . TYR B 1 46 ? 13.32 -29.438 -18.109 1 88.94 46 TYR B O 1
ATOM 2990 N N . TYR B 1 47 ? 15.234 -30.375 -18.859 1 89.5 47 TYR B N 1
ATOM 2991 C CA . TYR B 1 47 ? 15.18 -29.609 -20.109 1 89.5 47 TYR B CA 1
ATOM 2992 C C . TYR B 1 47 ? 14.148 -30.203 -21.062 1 89.5 47 TYR B C 1
ATOM 2994 O O . TYR B 1 47 ? 14.164 -31.406 -21.344 1 89.5 47 TYR B O 1
ATOM 3002 N N . ARG B 1 48 ? 13.266 -29.438 -21.562 1 90.5 48 ARG B N 1
ATOM 3003 C CA . ARG B 1 48 ? 12.258 -29.844 -22.547 1 90.5 48 ARG B CA 1
ATOM 3004 C C . ARG B 1 48 ? 11.617 -28.625 -23.203 1 90.5 48 ARG B C 1
ATOM 3006 O O . ARG B 1 48 ? 11.836 -27.484 -22.75 1 90.5 48 ARG B O 1
ATOM 3013 N N . PRO B 1 49 ? 10.742 -28.891 -24.234 1 89.62 49 PRO B N 1
ATOM 3014 C CA . PRO B 1 49 ? 10.055 -27.75 -24.859 1 89.62 49 PRO B CA 1
ATOM 3015 C C . PRO B 1 49 ? 9.242 -26.938 -23.844 1 89.62 49 PRO B C 1
ATOM 3017 O O . PRO B 1 49 ? 8.594 -27.516 -22.969 1 89.62 49 PRO B O 1
ATOM 3020 N N . ASN B 1 50 ? 9.281 -25.719 -23.891 1 88.5 50 ASN B N 1
ATOM 3021 C CA . ASN B 1 50 ? 8.562 -24.75 -23.062 1 88.5 50 ASN B CA 1
ATOM 3022 C C . ASN B 1 50 ? 9.219 -24.594 -21.688 1 88.5 50 ASN B C 1
ATOM 3024 O O . ASN B 1 50 ? 8.812 -23.734 -20.891 1 88.5 50 ASN B O 1
ATOM 3028 N N . TYR B 1 51 ? 10.141 -25.516 -21.312 1 92.38 51 TYR B N 1
ATOM 3029 C CA . TYR B 1 51 ? 10.922 -25.406 -20.094 1 92.38 51 TYR B CA 1
ATOM 3030 C C . TYR B 1 51 ? 12.414 -25.453 -20.391 1 92.38 51 TYR B C 1
ATOM 3032 O O . TYR B 1 51 ? 13.078 -26.453 -20.109 1 92.38 51 TYR B O 1
ATOM 3040 N N . GLN B 1 52 ? 12.898 -24.312 -20.938 1 93.19 52 GLN B N 1
ATOM 3041 C CA . GLN B 1 52 ? 14.266 -24.266 -21.453 1 93.19 52 GLN B CA 1
ATOM 3042 C C . GLN B 1 52 ? 15.109 -23.266 -20.672 1 93.19 52 GLN B C 1
ATOM 3044 O O . GLN B 1 52 ? 16.328 -23.203 -20.844 1 93.19 52 GLN B O 1
ATOM 3049 N N . CYS B 1 53 ? 14.414 -22.391 -19.922 1 92.31 53 CYS B N 1
ATOM 3050 C CA . CYS B 1 53 ? 15.07 -21.375 -19.094 1 92.31 53 CYS B CA 1
ATOM 3051 C C . CYS B 1 53 ? 14.406 -21.25 -17.734 1 92.31 53 CYS B C 1
ATOM 3053 O O . CYS B 1 53 ? 13.242 -21.609 -17.578 1 92.31 53 CYS B O 1
ATOM 3055 N N . HIS B 1 54 ? 15.156 -20.828 -16.844 1 89.88 54 HIS B N 1
ATOM 3056 C CA . HIS B 1 54 ? 14.508 -20.359 -15.617 1 89.88 54 HIS B CA 1
ATOM 3057 C C . HIS B 1 54 ? 13.531 -19.234 -15.906 1 89.88 54 HIS B C 1
ATOM 3059 O O . HIS B 1 54 ? 13.68 -18.5 -16.891 1 89.88 54 HIS B O 1
ATOM 3065 N N . GLN B 1 55 ? 12.453 -19.188 -15.094 1 89.38 55 GLN B N 1
ATOM 3066 C CA . GLN B 1 55 ? 11.453 -18.141 -15.266 1 89.38 55 GLN B CA 1
ATOM 3067 C C . GLN B 1 55 ? 11.75 -16.953 -14.359 1 89.38 55 GLN B C 1
ATOM 3069 O O . GLN B 1 55 ? 12.344 -17.109 -13.289 1 89.38 55 GLN B O 1
ATOM 3074 N N . LYS B 1 56 ? 11.367 -15.766 -14.906 1 89.62 56 LYS B N 1
ATOM 3075 C CA . LYS B 1 56 ? 11.531 -14.539 -14.125 1 89.62 56 LYS B CA 1
ATOM 3076 C C . LYS B 1 56 ? 10.281 -13.664 -14.211 1 89.62 56 LYS B C 1
ATOM 3078 O O . LYS B 1 56 ? 9.586 -13.664 -15.227 1 89.62 56 LYS B O 1
ATOM 3083 N N . ILE B 1 57 ? 9.891 -13.047 -13.078 1 89.31 57 ILE B N 1
ATOM 3084 C CA . ILE B 1 57 ? 8.844 -12.031 -13 1 89.31 57 ILE B CA 1
ATOM 3085 C C . ILE B 1 57 ? 9.461 -10.672 -12.68 1 89.31 57 ILE B C 1
ATOM 3087 O O . ILE B 1 57 ? 10.312 -10.57 -11.789 1 89.31 57 ILE B O 1
ATOM 3091 N N . ASN B 1 58 ? 9.125 -9.625 -13.438 1 82.75 58 ASN B N 1
ATOM 3092 C CA . ASN B 1 58 ? 9.617 -8.273 -13.172 1 82.75 58 ASN B CA 1
ATOM 3093 C C . ASN B 1 58 ? 8.719 -7.535 -12.188 1 82.75 58 ASN B C 1
ATOM 3095 O O . ASN B 1 58 ? 7.719 -6.934 -12.578 1 82.75 58 ASN B O 1
ATOM 3099 N N . PHE B 1 59 ? 9.141 -7.496 -10.961 1 83.19 59 PHE B N 1
ATOM 3100 C CA . PHE B 1 59 ? 8.344 -6.922 -9.883 1 83.19 59 PHE B CA 1
ATOM 3101 C C . PHE B 1 59 ? 8.641 -5.434 -9.727 1 83.19 59 PHE B C 1
ATOM 3103 O O . PHE B 1 59 ? 8.07 -4.77 -8.859 1 83.19 59 PHE B O 1
ATOM 3110 N N . SER B 1 60 ? 9.461 -4.875 -10.656 1 78.31 60 SER B N 1
ATOM 3111 C CA . SER B 1 60 ? 9.977 -3.523 -10.453 1 78.31 60 SER B CA 1
ATOM 3112 C C . SER B 1 60 ? 8.836 -2.512 -10.359 1 78.31 60 SER B C 1
ATOM 3114 O O . SER B 1 60 ? 8.828 -1.649 -9.484 1 78.31 60 SER B O 1
ATOM 3116 N N . LEU B 1 61 ? 7.844 -2.676 -11.266 1 76.69 61 LEU B N 1
ATOM 3117 C CA . LEU B 1 61 ? 6.77 -1.69 -11.305 1 76.69 61 LEU B CA 1
ATOM 3118 C C . LEU B 1 61 ? 5.914 -1.769 -10.039 1 76.69 61 LEU B C 1
ATOM 3120 O O . LEU B 1 61 ? 5.609 -0.743 -9.43 1 76.69 61 LEU B O 1
ATOM 3124 N N . LEU B 1 62 ? 5.59 -2.947 -9.648 1 82.75 62 LEU B N 1
ATOM 3125 C CA . LEU B 1 62 ? 4.762 -3.137 -8.469 1 82.75 62 LEU B CA 1
ATOM 3126 C C . LEU B 1 62 ? 5.523 -2.754 -7.199 1 82.75 62 LEU B C 1
ATOM 3128 O O . LEU B 1 62 ? 4.961 -2.135 -6.297 1 82.75 62 LEU B O 1
ATOM 3132 N N . SER B 1 63 ? 6.805 -3.018 -7.203 1 81.69 63 SER B N 1
ATOM 3133 C CA . SER B 1 63 ? 7.652 -2.691 -6.062 1 81.69 63 SER B CA 1
ATOM 3134 C C . SER B 1 63 ? 7.793 -1.184 -5.887 1 81.69 63 SER B C 1
ATOM 3136 O O . SER B 1 63 ? 7.762 -0.678 -4.762 1 81.69 63 SER B O 1
ATOM 3138 N N . THR B 1 64 ? 7.906 -0.487 -6.938 1 79.81 64 THR B N 1
ATOM 3139 C CA . THR B 1 64 ? 8.039 0.965 -6.898 1 79.81 64 THR B CA 1
ATOM 3140 C C . THR B 1 64 ? 6.762 1.614 -6.375 1 79.81 64 THR B C 1
ATOM 3142 O O . THR B 1 64 ? 6.816 2.527 -5.547 1 79.81 64 THR B O 1
ATOM 3145 N N . CYS B 1 65 ? 5.648 1.109 -6.844 1 81.56 65 CYS B N 1
ATOM 3146 C CA . CYS B 1 65 ? 4.379 1.662 -6.387 1 81.56 65 CYS B CA 1
ATOM 3147 C C . CYS B 1 65 ? 4.199 1.455 -4.887 1 81.56 65 CYS B C 1
ATOM 3149 O O . CYS B 1 65 ? 3.787 2.371 -4.172 1 81.56 65 CYS B O 1
ATOM 3151 N N . LYS B 1 66 ? 4.508 0.313 -4.418 1 82.75 66 LYS B N 1
ATOM 3152 C CA . LYS B 1 66 ? 4.406 -0.002 -2.996 1 82.75 66 LYS B CA 1
ATOM 3153 C C . LYS B 1 66 ? 5.355 0.859 -2.172 1 82.75 66 LYS B C 1
ATOM 3155 O O . LYS B 1 66 ? 4.973 1.401 -1.135 1 82.75 66 LYS B O 1
ATOM 3160 N N . GLN B 1 67 ? 6.543 1.038 -2.592 1 83.5 67 GLN B N 1
ATOM 3161 C CA . GLN B 1 67 ? 7.566 1.81 -1.896 1 83.5 67 GLN B CA 1
ATOM 3162 C C . GLN B 1 67 ? 7.184 3.285 -1.813 1 83.5 67 GLN B C 1
ATOM 3164 O O . GLN B 1 67 ? 7.27 3.895 -0.746 1 83.5 67 GLN B O 1
ATOM 3169 N N . ILE B 1 68 ? 6.82 3.816 -2.889 1 81.19 68 ILE B N 1
ATOM 3170 C CA . ILE B 1 68 ? 6.449 5.227 -2.941 1 81.19 68 ILE B CA 1
ATOM 3171 C C . ILE B 1 68 ? 5.273 5.488 -2.002 1 81.19 68 ILE B C 1
ATOM 3173 O O . ILE B 1 68 ? 5.285 6.453 -1.237 1 81.19 68 ILE B O 1
ATOM 3177 N N . TYR B 1 69 ? 4.34 4.582 -1.985 1 82.44 69 TYR B N 1
ATOM 3178 C CA . TYR B 1 69 ? 3.189 4.746 -1.102 1 82.44 69 TYR B CA 1
ATOM 3179 C C . TYR B 1 69 ? 3.619 4.73 0.36 1 82.44 69 TYR B C 1
ATOM 3181 O O . TYR B 1 69 ? 3.238 5.613 1.135 1 82.44 69 TYR B O 1
ATOM 3189 N N . ARG B 1 70 ? 4.371 3.871 0.645 1 84.12 70 ARG B N 1
ATOM 3190 C CA . ARG B 1 70 ? 4.801 3.721 2.031 1 84.12 70 ARG B CA 1
ATOM 3191 C C . ARG B 1 70 ? 5.605 4.934 2.488 1 84.12 70 ARG B C 1
ATOM 3193 O O . ARG B 1 70 ? 5.453 5.395 3.621 1 84.12 70 ARG B O 1
ATOM 3200 N N . GLU B 1 71 ? 6.461 5.426 1.665 1 83.12 71 GLU B N 1
ATOM 3201 C CA . GLU B 1 71 ? 7.355 6.535 1.985 1 83.12 71 GLU B CA 1
ATOM 3202 C C . GLU B 1 71 ? 6.586 7.848 2.113 1 83.12 71 GLU B C 1
ATOM 3204 O O . GLU B 1 71 ? 6.988 8.742 2.859 1 83.12 71 GLU B O 1
ATOM 3209 N N . THR B 1 72 ? 5.5 7.93 1.428 1 88.38 72 THR B N 1
ATOM 3210 C CA . THR B 1 72 ? 4.953 9.273 1.253 1 88.38 72 THR B CA 1
ATOM 3211 C C . THR B 1 72 ? 3.555 9.375 1.853 1 88.38 72 THR B C 1
ATOM 3213 O O . THR B 1 72 ? 2.961 10.453 1.884 1 88.38 72 THR B O 1
ATOM 3216 N N . ARG B 1 73 ? 2.988 8.328 2.406 1 89.19 73 ARG B N 1
ATOM 3217 C CA . ARG B 1 73 ? 1.602 8.281 2.855 1 89.19 73 ARG B CA 1
ATOM 3218 C C . ARG B 1 73 ? 1.368 9.258 4.008 1 89.19 73 ARG B C 1
ATOM 3220 O O . ARG B 1 73 ? 0.244 9.719 4.219 1 89.19 73 ARG B O 1
ATOM 3227 N N . LEU B 1 74 ? 2.406 9.648 4.746 1 94.06 74 LEU B N 1
ATOM 3228 C CA . LEU B 1 74 ? 2.225 10.508 5.91 1 94.06 74 LEU B CA 1
ATOM 3229 C C . LEU B 1 74 ? 2.523 11.961 5.559 1 94.06 74 LEU B C 1
ATOM 3231 O O . LEU B 1 74 ? 2.252 12.867 6.355 1 94.06 74 LEU B O 1
ATOM 3235 N N . LEU B 1 75 ? 3.018 12.273 4.387 1 92.12 75 LEU B N 1
ATOM 3236 C CA . LEU B 1 75 ? 3.463 13.602 3.986 1 92.12 75 LEU B CA 1
ATOM 3237 C C . LEU B 1 75 ? 2.301 14.594 4 1 92.12 75 LEU B C 1
ATOM 3239 O O . LEU B 1 75 ? 2.461 15.734 4.434 1 92.12 75 LEU B O 1
ATOM 3243 N N . PRO B 1 76 ? 1.074 14.172 3.592 1 92.06 76 PRO B N 1
ATOM 3244 C CA . PRO B 1 76 ? -0.036 15.125 3.648 1 92.06 76 PRO B CA 1
ATOM 3245 C C . PRO B 1 76 ? -0.286 15.656 5.059 1 92.06 76 PRO B C 1
ATOM 3247 O O . PRO B 1 76 ? -0.808 16.766 5.223 1 92.06 76 PRO B O 1
ATOM 3250 N N . ILE B 1 77 ? 0.09 14.891 6.055 1 94.69 77 ILE B N 1
ATOM 3251 C CA . ILE B 1 77 ? -0.117 15.289 7.441 1 94.69 77 ILE B CA 1
ATOM 3252 C C . ILE B 1 77 ? 1.112 16.031 7.957 1 94.69 77 ILE B C 1
ATOM 3254 O O . ILE B 1 77 ? 1 17.156 8.461 1 94.69 77 ILE B O 1
ATOM 3258 N N . SER B 1 78 ? 2.268 15.523 7.727 1 95 78 SER B N 1
ATOM 3259 C CA . SER B 1 78 ? 3.486 16.016 8.352 1 95 78 SER B CA 1
ATOM 3260 C C . SER B 1 78 ? 4 17.266 7.641 1 95 78 SER B C 1
ATOM 3262 O O . SER B 1 78 ? 4.66 18.109 8.25 1 95 78 SER B O 1
ATOM 3264 N N . ALA B 1 79 ? 3.703 17.453 6.418 1 93.06 79 ALA B N 1
ATOM 3265 C CA . ALA B 1 79 ? 4.281 18.547 5.648 1 93.06 79 ALA B CA 1
ATOM 3266 C C . ALA B 1 79 ? 3.359 19.766 5.656 1 93.06 79 ALA B C 1
ATOM 3268 O O . ALA B 1 79 ? 3.74 20.844 5.188 1 93.06 79 ALA B O 1
ATOM 3269 N N . ASN B 1 80 ? 2.156 19.625 6.191 1 95.06 80 ASN B N 1
ATOM 3270 C CA . ASN B 1 80 ? 1.186 20.703 6.066 1 95.06 80 ASN B CA 1
ATOM 3271 C C . ASN B 1 80 ? 0.796 21.266 7.43 1 95.06 80 ASN B C 1
ATOM 3273 O O . ASN B 1 80 ? 0.88 20.562 8.438 1 95.06 80 ASN B O 1
ATOM 3277 N N . GLU B 1 81 ? 0.402 22.625 7.398 1 95.31 81 GLU B N 1
ATOM 3278 C CA . GLU B 1 81 ? -0.258 23.266 8.531 1 95.31 81 GLU B CA 1
ATOM 3279 C C . GLU B 1 81 ? -1.751 22.953 8.555 1 95.31 81 GLU B C 1
ATOM 3281 O O . GLU B 1 81 ? -2.436 23.094 7.539 1 95.31 81 GLU B O 1
ATOM 3286 N N . HIS B 1 82 ? -2.211 22.516 9.727 1 93.81 82 HIS B N 1
ATOM 3287 C CA . HIS B 1 82 ? -3.635 22.234 9.883 1 93.81 82 HIS B CA 1
ATOM 3288 C C . HIS B 1 82 ? -4.352 23.391 10.57 1 93.81 82 HIS B C 1
ATOM 3290 O O . HIS B 1 82 ? -4.141 23.641 11.758 1 93.81 82 HIS B O 1
ATOM 3296 N N . VAL B 1 83 ? -5.273 24.062 9.836 1 92.81 83 VAL B N 1
ATOM 3297 C CA . VAL B 1 83 ? -5.863 25.328 10.258 1 92.81 83 VAL B CA 1
ATOM 3298 C C . VAL B 1 83 ? -7.273 25.094 10.789 1 92.81 83 VAL B C 1
ATOM 3300 O O . VAL B 1 83 ? -8.07 24.391 10.156 1 92.81 83 VAL B O 1
ATOM 3303 N N . PHE B 1 84 ? -7.59 25.641 11.977 1 90.44 84 PHE B N 1
ATOM 3304 C CA . PHE B 1 84 ? -8.922 25.578 12.578 1 90.44 84 PHE B CA 1
ATOM 3305 C C . PHE B 1 84 ? -9.383 26.969 13.008 1 90.44 84 PHE B C 1
ATOM 3307 O O . PHE B 1 84 ? -8.562 27.828 13.367 1 90.44 84 PHE B O 1
ATOM 3314 N N . TRP B 1 85 ? -10.648 27.141 12.922 1 89.31 85 TRP B N 1
ATOM 3315 C CA . TRP B 1 85 ? -11.242 28.422 13.305 1 89.31 85 TRP B CA 1
ATOM 3316 C C . TRP B 1 85 ? -12.203 28.234 14.477 1 89.31 85 TRP B C 1
ATOM 3318 O O . TRP B 1 85 ? -13.234 27.578 14.352 1 89.31 85 TRP B O 1
ATOM 3328 N N . LEU B 1 86 ? -11.766 28.734 15.594 1 88.19 86 LEU B N 1
ATOM 3329 C CA . LEU B 1 86 ? -12.633 28.75 16.766 1 88.19 86 LEU B CA 1
ATOM 3330 C C . LEU B 1 86 ? -13.547 29.969 16.734 1 88.19 86 LEU B C 1
ATOM 3332 O O . LEU B 1 86 ? -13.289 30.969 17.406 1 88.19 86 LEU B O 1
ATOM 3336 N N . PHE B 1 87 ? -14.477 29.828 15.82 1 82.88 87 PHE B N 1
ATOM 3337 C CA . PHE B 1 87 ? -15.5 30.844 15.57 1 82.88 87 PHE B CA 1
ATOM 3338 C C . PHE B 1 87 ? -15.078 31.781 14.445 1 82.88 87 PHE B C 1
ATOM 3340 O O . PHE B 1 87 ? -13.898 32.094 14.312 1 82.88 87 PHE B O 1
ATOM 3347 N N . ASN B 1 88 ? -15.992 32.281 13.609 1 81.88 88 ASN B N 1
ATOM 3348 C CA . ASN B 1 88 ? -15.859 33.25 12.531 1 81.88 88 ASN B CA 1
ATOM 3349 C C . ASN B 1 88 ? -14.90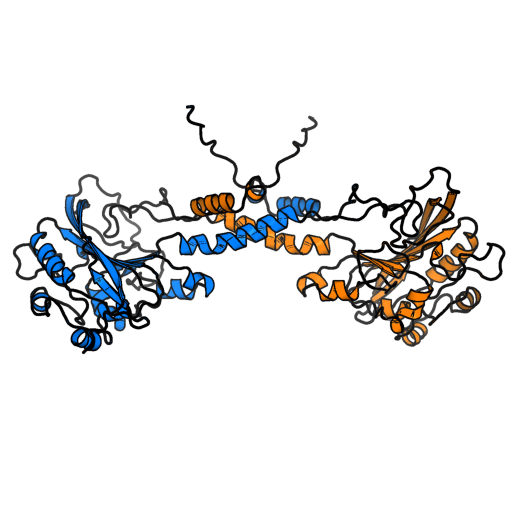6 32.781 11.445 1 81.88 88 ASN B C 1
ATOM 3351 O O . ASN B 1 88 ? -14.039 33.531 10.992 1 81.88 88 ASN B O 1
ATOM 3355 N N . GLY B 1 89 ? -14.906 31.516 11.242 1 83.44 89 GLY B N 1
ATOM 3356 C CA . GLY B 1 89 ? -14.18 30.938 10.133 1 83.44 89 GLY B CA 1
ATOM 3357 C C . GLY B 1 89 ? -15.039 30.703 8.906 1 83.44 89 GLY B C 1
ATOM 3358 O O . GLY B 1 89 ? -16.219 31.062 8.891 1 83.44 89 GLY B O 1
ATOM 3359 N N . PRO B 1 90 ? -14.297 30.25 7.832 1 80.31 90 PRO B N 1
ATOM 3360 C CA . PRO B 1 90 ? -15.086 29.938 6.633 1 80.31 90 PRO B CA 1
ATOM 3361 C C . PRO B 1 90 ? -16.047 28.766 6.84 1 80.31 90 PRO B C 1
ATOM 3363 O O . PRO B 1 90 ? -15.742 27.844 7.602 1 80.31 90 PRO B O 1
ATOM 3366 N N . TRP B 1 91 ? -17.359 28.984 6.461 1 64.25 91 TRP B N 1
ATOM 3367 C CA . TRP B 1 91 ? -18.391 27.969 6.633 1 64.25 91 TRP B CA 1
ATOM 3368 C C . TRP B 1 91 ? -18.062 26.719 5.828 1 64.25 91 TRP B C 1
ATOM 3370 O O . TRP B 1 91 ? -17.797 26.797 4.629 1 64.25 91 TRP B O 1
ATOM 3380 N N . LYS B 1 92 ? -17.359 25.938 6.371 1 55.53 92 LYS B N 1
ATOM 3381 C CA . LYS B 1 92 ? -17.344 24.688 5.613 1 55.53 92 LYS B CA 1
ATOM 3382 C C . LYS B 1 92 ? -18.719 24.031 5.609 1 55.53 92 LYS B C 1
ATOM 3384 O O . LYS B 1 92 ? -19.531 24.281 6.496 1 55.53 92 LYS B O 1
ATOM 3389 N N . GLN B 1 93 ? -19.203 23.359 4.508 1 46.12 93 GLN B N 1
ATOM 3390 C CA . GLN B 1 93 ? -20.5 22.781 4.176 1 46.12 93 GLN B CA 1
ATOM 3391 C C . GLN B 1 93 ? -21.188 22.219 5.414 1 46.12 93 GLN B C 1
ATOM 3393 O O . GLN B 1 93 ? -21.234 21 5.609 1 46.12 93 GLN B O 1
ATOM 3398 N N . ILE B 1 94 ? -20.766 22.516 6.555 1 43.25 94 ILE B N 1
ATOM 3399 C CA . ILE B 1 94 ? -21.484 21.641 7.488 1 43.25 94 ILE B CA 1
ATOM 3400 C C . ILE B 1 94 ? -22.953 22.047 7.543 1 43.25 94 ILE B C 1
ATOM 3402 O O . ILE B 1 94 ? -23.281 23.234 7.613 1 43.25 94 ILE B O 1
ATOM 3406 N N . ASN B 1 95 ? -23.734 21.297 7.059 1 42.22 95 ASN B N 1
ATOM 3407 C CA . ASN B 1 95 ? -25.172 21.359 7.246 1 42.22 95 ASN B CA 1
ATOM 3408 C C . ASN B 1 95 ? -25.531 22.031 8.562 1 42.22 95 ASN B C 1
ATOM 3410 O O . ASN B 1 95 ? -26.719 22.219 8.867 1 42.22 95 ASN B O 1
ATOM 3414 N N . GLN B 1 96 ? -24.875 21.719 9.688 1 46.28 96 GLN B N 1
ATOM 3415 C CA . GLN B 1 96 ? -25.547 21.859 10.977 1 46.28 96 GLN B CA 1
ATOM 3416 C C . GLN B 1 96 ? -25.391 23.281 11.523 1 46.28 96 GLN B C 1
ATOM 3418 O O . GLN B 1 96 ? -24.469 24 11.133 1 46.28 96 GLN B O 1
ATOM 3423 N N . ASN B 1 97 ? -26.359 23.703 12.359 1 44 97 ASN B N 1
ATOM 3424 C CA . ASN B 1 97 ? -26.656 24.859 13.211 1 44 97 ASN B CA 1
ATOM 3425 C C . ASN B 1 97 ? -25.453 25.219 14.086 1 44 97 ASN B C 1
ATOM 3427 O O . ASN B 1 97 ? -25.578 26.016 15.016 1 44 97 ASN B O 1
ATOM 3431 N N . ASN B 1 98 ? -24.406 24.516 14.062 1 49.34 98 ASN B N 1
ATOM 3432 C CA . ASN B 1 98 ? -23.422 24.828 15.086 1 49.34 98 ASN B CA 1
ATOM 3433 C C . ASN B 1 98 ? -22.344 25.766 14.555 1 49.34 98 ASN B C 1
ATOM 3435 O O . ASN B 1 98 ? -21.688 25.469 13.547 1 49.34 98 ASN B O 1
ATOM 3439 N N . ARG B 1 99 ? -22.391 26.922 14.961 1 51.56 99 ARG B N 1
ATOM 3440 C CA . ARG B 1 99 ? -21.531 28.047 14.602 1 51.56 99 ARG B CA 1
ATOM 3441 C C . ARG B 1 99 ? -20.062 27.734 14.906 1 51.56 99 ARG B C 1
ATOM 3443 O O . ARG B 1 99 ? -19.172 28.438 14.445 1 51.56 99 ARG B O 1
ATOM 3450 N N . ASN B 1 100 ? -19.875 26.922 16.078 1 53.47 100 ASN B N 1
ATOM 3451 C CA . A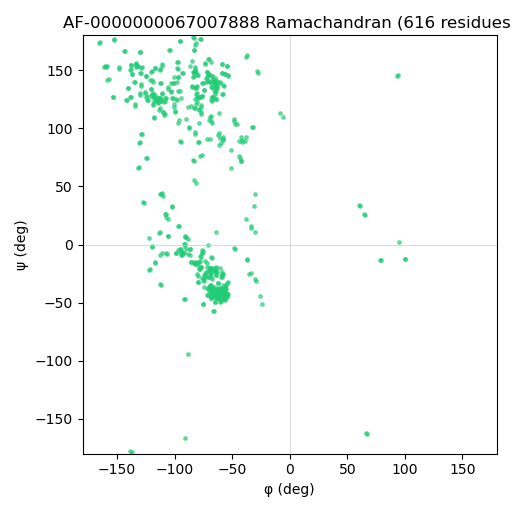SN B 1 100 ? -18.484 26.547 16.312 1 53.47 100 ASN B CA 1
ATOM 3452 C C . ASN B 1 100 ? -17.953 25.594 15.234 1 53.47 100 ASN B C 1
ATOM 3454 O O . ASN B 1 100 ? -18.406 24.453 15.133 1 53.47 100 ASN B O 1
ATOM 3458 N N . THR B 1 101 ? -17.125 26.188 14.352 1 59.91 101 THR B N 1
ATOM 3459 C CA . THR B 1 101 ? -16.734 25.484 13.133 1 59.91 101 THR B CA 1
ATOM 3460 C C . THR B 1 101 ? -15.445 24.688 13.352 1 59.91 101 THR B C 1
ATOM 3462 O O . THR B 1 101 ? -15 23.953 12.469 1 59.91 101 THR B O 1
ATOM 3465 N N . ALA B 1 102 ? -14.977 24.906 14.867 1 66.31 102 ALA B N 1
ATOM 3466 C CA . ALA B 1 102 ? -13.711 24.188 14.984 1 66.31 102 ALA B CA 1
ATOM 3467 C C . ALA B 1 102 ? -13.945 22.672 15.109 1 66.31 102 ALA B C 1
ATOM 3469 O O . ALA B 1 102 ? -14.68 22.234 15.992 1 66.31 102 ALA B O 1
ATOM 3470 N N . ARG B 1 103 ? -13.578 21.938 14.172 1 75.56 103 ARG B N 1
ATOM 3471 C CA . ARG B 1 103 ? -13.805 20.5 14.148 1 75.56 103 ARG B CA 1
ATOM 3472 C C . ARG B 1 103 ? -12.492 19.734 14.273 1 75.56 103 ARG B C 1
ATOM 3474 O O . ARG B 1 103 ? -12.289 18.719 13.602 1 75.56 103 ARG B O 1
ATOM 3481 N N . TRP B 1 104 ? -11.664 20.328 15.281 1 85.38 104 TRP B N 1
ATOM 3482 C CA . TRP B 1 104 ? -10.367 19.656 15.375 1 85.38 104 TRP B CA 1
ATOM 3483 C C . TRP B 1 104 ? -10.5 18.281 16.031 1 85.38 104 TRP B C 1
ATOM 3485 O O . TRP B 1 104 ? -9.703 17.391 15.766 1 85.38 104 TRP B O 1
ATOM 3495 N N . ASP B 1 105 ? -11.531 18.062 16.844 1 83.31 105 ASP B N 1
ATOM 3496 C CA . ASP B 1 105 ? -11.734 16.766 17.469 1 83.31 105 ASP B CA 1
ATOM 3497 C C . ASP B 1 105 ? -12.047 15.695 16.422 1 83.31 105 ASP B C 1
ATOM 3499 O O . ASP B 1 105 ? -11.398 14.648 16.375 1 83.31 105 ASP B O 1
ATOM 3503 N N . SER B 1 106 ? -13.086 15.984 15.688 1 83.12 106 SER B N 1
ATOM 3504 C CA . SER B 1 106 ? -13.484 15.039 14.656 1 83.12 106 SER B CA 1
ATOM 3505 C C . SER B 1 106 ? -12.336 14.75 13.695 1 83.12 106 SER B C 1
ATOM 3507 O O . SER B 1 106 ? -12.141 13.602 13.281 1 83.12 106 SER B O 1
ATOM 3509 N N . TRP B 1 107 ? -11.672 15.758 13.344 1 87.75 107 TRP B N 1
ATOM 3510 C CA . TRP B 1 107 ? -10.508 15.609 12.477 1 87.75 107 TRP B CA 1
ATOM 3511 C C . TRP B 1 107 ? -9.461 14.711 13.117 1 87.75 107 TRP B C 1
ATOM 3513 O O . TRP B 1 107 ? -9.016 13.727 12.516 1 87.75 107 TRP B O 1
ATOM 3523 N N . TYR B 1 108 ? -9.109 14.906 14.297 1 90.56 108 TYR B N 1
ATOM 3524 C CA . TYR B 1 108 ? -8.055 14.188 15 1 90.56 108 TYR B CA 1
ATOM 3525 C C . TYR B 1 108 ? -8.422 12.719 15.195 1 90.56 108 TYR B C 1
ATOM 3527 O O . TYR B 1 108 ? -7.594 11.836 15 1 90.56 108 TYR B O 1
ATOM 3535 N N . PHE B 1 109 ? -9.617 12.477 15.477 1 88.06 109 PHE B N 1
ATOM 3536 C CA . PHE B 1 109 ? -10.023 11.109 15.766 1 88.06 109 PHE B CA 1
ATOM 3537 C C . PHE B 1 109 ? -10.227 10.312 14.484 1 88.06 109 PHE B C 1
ATOM 3539 O O . PHE B 1 109 ? -10.312 9.086 14.516 1 88.06 109 PHE B O 1
ATOM 3546 N N . SER B 1 110 ? -10.305 11.016 13.406 1 90.56 110 SER B N 1
ATOM 3547 C CA . SER B 1 110 ? -10.383 10.32 12.125 1 90.56 110 SER B CA 1
ATOM 3548 C C . SER B 1 110 ? -9.016 9.82 11.68 1 90.56 110 SER B C 1
ATOM 3550 O O . SER B 1 110 ? -8.914 8.984 10.773 1 90.56 110 SER B O 1
ATOM 3552 N N . LEU B 1 111 ? -8 10.281 12.242 1 93.62 111 LEU B N 1
ATOM 3553 C CA . LEU B 1 111 ? -6.641 9.906 11.883 1 93.62 111 LEU B CA 1
ATOM 3554 C C . LEU B 1 111 ? -6.234 8.609 12.57 1 93.62 111 LEU B C 1
ATOM 3556 O O . LEU B 1 111 ? -6.664 8.328 13.688 1 93.62 111 LEU B O 1
ATOM 3560 N N . ASN B 1 112 ? -5.438 7.793 11.898 1 93.06 112 ASN B N 1
ATOM 3561 C CA . ASN B 1 112 ? -4.852 6.633 12.562 1 93.06 112 ASN B CA 1
ATOM 3562 C C . ASN B 1 112 ? -3.666 7.031 13.438 1 93.06 112 ASN B C 1
ATOM 3564 O O . ASN B 1 112 ? -3.27 8.203 13.461 1 93.06 112 ASN B O 1
ATOM 3568 N N . GLU B 1 113 ? -3.133 5.984 14.133 1 95.75 113 GLU B N 1
ATOM 3569 C CA . GLU B 1 113 ? -2.117 6.297 15.133 1 95.75 113 GLU B CA 1
ATOM 3570 C C . GLU B 1 113 ? -0.861 6.871 14.484 1 95.75 113 GLU B C 1
ATOM 3572 O O . GLU B 1 113 ? -0.267 7.816 15.008 1 95.75 113 GLU B O 1
ATOM 3577 N N . ALA B 1 114 ? -0.438 6.344 13.375 1 94.25 114 ALA B N 1
ATOM 3578 C CA . ALA B 1 114 ? 0.744 6.852 12.68 1 94.25 114 ALA B CA 1
ATOM 3579 C C . ALA B 1 114 ? 0.534 8.297 12.227 1 94.25 114 ALA B C 1
ATOM 3581 O O . ALA B 1 114 ? 1.445 9.117 12.312 1 94.25 114 ALA B O 1
ATOM 3582 N N . GLN B 1 115 ? -0.629 8.531 11.797 1 94.81 115 GLN B N 1
ATOM 3583 C CA . GLN B 1 115 ? -0.973 9.875 11.344 1 94.81 115 GLN B CA 1
ATOM 3584 C C . GLN B 1 115 ? -1.003 10.859 12.508 1 94.81 115 GLN B C 1
ATOM 3586 O O . GLN B 1 115 ? -0.506 11.984 12.391 1 94.81 115 GLN B O 1
ATOM 3591 N N . LYS B 1 116 ? -1.604 10.523 13.586 1 96.25 116 LYS B N 1
ATOM 3592 C CA . LYS B 1 116 ? -1.659 11.359 14.781 1 96.25 116 LYS B CA 1
ATOM 3593 C C . LYS B 1 116 ? -0.26 11.773 15.234 1 96.25 116 LYS B C 1
ATOM 3595 O O . LYS B 1 116 ? -0.011 12.945 15.516 1 96.25 116 LYS B O 1
ATOM 3600 N N . SER B 1 117 ? 0.607 10.852 15.195 1 96.31 117 SER B N 1
ATOM 3601 C CA . SER B 1 117 ? 1.979 11.086 15.641 1 96.31 117 SER B CA 1
ATOM 3602 C C . SER B 1 117 ? 2.748 11.93 14.633 1 96.31 117 SER B C 1
ATOM 3604 O O . SER B 1 117 ? 3.799 12.484 14.961 1 96.31 117 SER B O 1
ATOM 3606 N N . ALA B 1 118 ? 2.254 12.094 13.438 1 96.56 118 ALA B N 1
ATOM 3607 C CA . ALA B 1 118 ? 2.967 12.789 12.367 1 96.56 118 ALA B CA 1
ATOM 3608 C C . ALA B 1 118 ? 2.604 14.273 12.336 1 96.56 118 ALA B C 1
ATOM 3610 O O . ALA B 1 118 ? 3.221 15.055 11.609 1 96.56 118 ALA B O 1
ATOM 3611 N N . ILE B 1 119 ? 1.614 14.75 13.125 1 97.31 119 ILE B N 1
ATOM 3612 C CA . ILE B 1 119 ? 1.169 16.141 13.133 1 97.31 119 ILE B CA 1
ATOM 3613 C C . ILE B 1 119 ? 2.303 17.047 13.617 1 97.31 119 ILE B C 1
ATOM 3615 O O . ILE B 1 119 ? 2.871 16.812 14.688 1 97.31 119 ILE B O 1
ATOM 3619 N N . ARG B 1 120 ? 2.666 18.109 12.789 1 97.38 120 ARG B N 1
ATOM 3620 C CA . ARG B 1 120 ? 3.783 18.969 13.148 1 97.38 120 ARG B CA 1
ATOM 3621 C C . ARG B 1 120 ? 3.297 20.375 13.477 1 97.38 120 ARG B C 1
ATOM 3623 O O . ARG B 1 120 ? 3.873 21.062 14.336 1 97.38 120 ARG B O 1
ATOM 3630 N N . LYS B 1 121 ? 2.283 20.844 12.828 1 97.94 121 LYS B N 1
ATOM 3631 C CA . LYS B 1 121 ? 1.854 22.219 13.023 1 97.94 121 LYS B CA 1
ATOM 3632 C C . LYS B 1 121 ? 0.332 22.328 13 1 97.94 121 LYS B C 1
ATOM 3634 O O . LYS B 1 121 ? -0.313 21.906 12.039 1 97.94 121 LYS B O 1
ATOM 3639 N N . VAL B 1 122 ? -0.245 22.891 14.055 1 96.69 122 VAL B N 1
ATOM 3640 C CA . VAL B 1 122 ? -1.665 23.219 14.141 1 96.69 122 VAL B CA 1
ATOM 3641 C C . VAL B 1 122 ? -1.837 24.734 14.32 1 96.69 122 VAL B C 1
ATOM 3643 O O . VAL B 1 122 ? -1.144 25.344 15.133 1 96.69 122 VAL B O 1
ATOM 3646 N N . HIS B 1 123 ? -2.631 25.328 13.484 1 96.5 123 HIS B N 1
ATOM 3647 C CA . HIS B 1 123 ? -2.926 26.75 13.562 1 96.5 123 HIS B CA 1
ATOM 3648 C C . HIS B 1 123 ? -4.395 27 13.891 1 96.5 123 HIS B C 1
ATOM 3650 O O . HIS B 1 123 ? -5.281 26.547 13.156 1 96.5 123 HIS B O 1
ATOM 3656 N N . ILE B 1 124 ? -4.652 27.719 15 1 94.19 124 ILE B N 1
ATOM 3657 C CA . ILE B 1 124 ? -6.02 28 15.422 1 94.19 124 ILE B CA 1
ATOM 3658 C C . ILE B 1 124 ? -6.25 29.5 15.438 1 94.19 124 ILE B C 1
ATOM 3660 O O . ILE B 1 124 ? -5.496 30.25 16.078 1 94.19 124 ILE B O 1
ATOM 3664 N N . PHE B 1 125 ? -7.188 29.969 14.68 1 94.12 125 PHE B N 1
ATOM 3665 C CA . PHE B 1 125 ? -7.734 31.312 14.859 1 94.12 125 PHE B CA 1
ATOM 3666 C C . PHE B 1 125 ? -8.797 31.312 15.953 1 94.12 125 PHE B C 1
ATOM 3668 O O . PHE B 1 125 ? -9.844 30.672 15.812 1 94.12 125 PHE B O 1
ATOM 3675 N N . ALA B 1 126 ? -8.508 32.062 17 1 92.81 126 ALA B N 1
ATOM 3676 C CA . ALA B 1 126 ? -9.344 31.906 18.188 1 92.81 126 ALA B CA 1
ATOM 3677 C C . ALA B 1 126 ? -10.055 33.188 18.547 1 92.81 126 ALA B C 1
ATOM 3679 O O . ALA B 1 126 ? -9.438 34.281 18.562 1 92.81 126 ALA B O 1
ATOM 3680 N N . GLN B 1 127 ? -11.359 33.031 18.75 1 92.06 127 GLN B N 1
ATOM 3681 C CA . GLN B 1 127 ? -12.133 34.094 19.375 1 92.06 127 GLN B CA 1
ATOM 3682 C C . GLN B 1 127 ? -12.008 34.062 20.906 1 92.06 127 GLN B C 1
ATOM 3684 O O . GLN B 1 127 ? -12.102 32.969 21.5 1 92.06 127 GLN B O 1
ATOM 3689 N N . GLN B 1 128 ? -11.797 35.219 21.438 1 94.44 128 GLN B N 1
ATOM 3690 C CA . GLN B 1 128 ? -11.398 35.312 22.844 1 94.44 128 GLN B CA 1
ATOM 3691 C C . GLN B 1 128 ? -12.438 34.656 23.75 1 94.44 128 GLN B C 1
ATOM 3693 O O . GLN B 1 128 ? -12.086 33.906 24.656 1 94.44 128 GLN B O 1
ATOM 3698 N N . TYR B 1 129 ? -13.664 34.938 23.516 1 90.5 129 TYR B N 1
ATOM 3699 C CA . TYR B 1 129 ? -14.727 34.344 24.344 1 90.5 129 TYR B CA 1
ATOM 3700 C C . TYR B 1 129 ? -14.648 32.812 24.328 1 90.5 129 TYR B C 1
ATOM 3702 O O . TYR B 1 129 ? -14.68 32.188 25.391 1 90.5 129 TYR B O 1
ATOM 3710 N N . TYR B 1 130 ? -14.523 32.281 23.172 1 87.88 130 TYR B N 1
ATOM 3711 C CA . TYR B 1 130 ? -14.516 30.828 23.047 1 87.88 130 TYR B CA 1
ATOM 3712 C C . TYR B 1 130 ? -13.227 30.234 23.609 1 87.88 130 TYR B C 1
ATOM 3714 O O . TYR B 1 130 ? -13.242 29.156 24.219 1 87.88 130 TYR B O 1
ATOM 3722 N N . LEU B 1 131 ? -12.148 30.891 23.406 1 90.44 131 LEU B N 1
ATOM 3723 C CA . LEU B 1 131 ? -10.875 30.406 23.906 1 90.44 131 LEU B CA 1
ATOM 3724 C C . LEU B 1 131 ? -10.875 30.375 25.438 1 90.44 131 LEU B C 1
ATOM 3726 O O . LEU B 1 131 ? -10.391 29.406 26.047 1 90.44 131 LEU B O 1
ATOM 3730 N N . GLU B 1 132 ? -11.414 31.422 26.016 1 90.88 132 GLU B N 1
ATOM 3731 C CA . GLU B 1 132 ? -11.406 31.562 27.469 1 90.88 132 GLU B CA 1
ATOM 3732 C C . GLU B 1 132 ? -12.453 30.656 28.109 1 90.88 132 GLU B C 1
ATOM 3734 O O . GLU B 1 132 ? -12.477 30.5 29.328 1 90.88 132 GLU B O 1
ATOM 3739 N N . ASN B 1 133 ? -13.273 30.031 27.281 1 84.31 133 ASN B N 1
ATOM 3740 C CA . ASN B 1 133 ? -14.305 29.125 27.766 1 84.31 133 ASN B CA 1
ATOM 3741 C C . ASN B 1 133 ? -14.227 27.766 27.078 1 84.31 133 ASN B C 1
ATOM 3743 O O . ASN B 1 133 ? -15.25 27.172 26.734 1 84.31 133 ASN B O 1
ATOM 3747 N N . LEU B 1 134 ? -13.117 27.281 26.797 1 77.56 134 LEU B N 1
ATOM 3748 C CA . LEU B 1 134 ? -12.898 26.047 26.047 1 77.56 134 LEU B CA 1
ATOM 3749 C C . LEU B 1 134 ? -13.617 24.875 26.719 1 77.56 134 LEU B C 1
ATOM 3751 O O . LEU B 1 134 ? -14.07 23.953 26.047 1 77.56 134 LEU B O 1
ATOM 3755 N N . ILE B 1 135 ? -13.727 24.672 27.984 1 60.91 135 ILE B N 1
ATOM 3756 C CA . ILE B 1 135 ? -14.32 23.547 28.703 1 60.91 135 ILE B CA 1
ATOM 3757 C C . ILE B 1 135 ? -15.836 23.547 28.531 1 60.91 135 ILE B C 1
ATOM 3759 O O . ILE B 1 135 ? -16.453 22.484 28.422 1 60.91 135 ILE B O 1
ATOM 3763 N N . THR B 1 136 ? -16.312 24.562 28.594 1 55.53 136 THR B N 1
ATOM 3764 C CA . THR B 1 136 ? -17.766 24.656 28.625 1 55.53 136 THR B CA 1
ATOM 3765 C C . THR B 1 136 ? -18.344 24.562 27.203 1 55.53 136 THR B C 1
ATOM 3767 O O . THR B 1 136 ? -19.547 24.359 27.031 1 55.53 136 THR B O 1
ATOM 3770 N N . THR B 1 137 ? -17.516 24.75 26.344 1 52.5 137 THR B N 1
ATOM 3771 C CA . THR B 1 137 ? -18 24.656 24.969 1 52.5 137 THR B CA 1
ATOM 3772 C C . T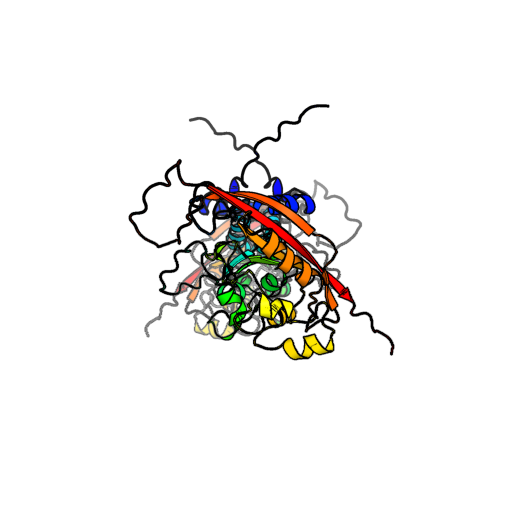HR B 1 137 ? -17.656 23.312 24.359 1 52.5 137 THR B C 1
ATOM 3774 O O . THR B 1 137 ? -16.828 22.578 24.891 1 52.5 137 THR B O 1
ATOM 3777 N N . ASP B 1 138 ? -18.625 22.781 23.625 1 49.78 138 ASP B N 1
ATOM 3778 C CA . ASP B 1 138 ? -18.422 21.516 22.938 1 49.78 138 ASP B CA 1
ATOM 3779 C C . ASP B 1 138 ? -16.984 21.422 22.406 1 49.78 138 ASP B C 1
ATOM 3781 O O . ASP B 1 138 ? -16.609 20.422 21.797 1 49.78 138 ASP B O 1
ATOM 3785 N N . ALA B 1 139 ? -16.359 22.562 22.453 1 51.41 139 ALA B N 1
ATOM 3786 C CA . ALA B 1 139 ? -14.977 22.531 21.969 1 51.41 139 ALA B CA 1
ATOM 3787 C C . ALA B 1 139 ? -14.039 21.938 23.016 1 51.41 139 ALA B C 1
ATOM 3789 O O . ALA B 1 139 ? -13.961 22.438 24.141 1 51.41 139 ALA B O 1
ATOM 3790 N N . ARG B 1 140 ? -14.016 20.688 23.203 1 55.16 140 ARG B N 1
ATOM 3791 C CA . ARG B 1 140 ? -13.086 20.016 24.125 1 55.16 140 ARG B CA 1
ATOM 3792 C C . ARG B 1 140 ? -11.711 20.672 24.078 1 55.16 140 ARG B C 1
ATOM 3794 O O . ARG B 1 140 ? -11.406 21.422 23.156 1 55.16 140 ARG B O 1
ATOM 3801 N N . ARG B 1 141 ? -10.781 20.531 25.031 1 74 141 ARG B N 1
ATOM 3802 C CA . ARG B 1 141 ? -9.328 20.641 25.125 1 74 141 ARG B CA 1
ATOM 3803 C C . ARG B 1 141 ? -8.664 20.328 23.797 1 74 141 ARG B C 1
ATOM 3805 O O . ARG B 1 141 ? -9.344 20.062 22.797 1 74 141 ARG B O 1
ATOM 3812 N N . PHE B 1 142 ? -7.582 21.031 23.734 1 87.44 142 PHE B N 1
ATOM 3813 C CA . PHE B 1 142 ? -6.746 20.656 22.609 1 87.44 142 PHE B CA 1
ATOM 3814 C C . PHE B 1 142 ? -6.367 19.188 22.688 1 87.44 142 PHE B C 1
ATOM 3816 O O . PHE B 1 142 ? -5.367 18.828 23.312 1 87.44 142 PHE B O 1
ATOM 3823 N N . PRO B 1 143 ? -7.199 18.328 22.078 1 85.75 143 PRO B N 1
ATOM 3824 C CA . PRO B 1 143 ? -6.98 16.875 22.234 1 85.75 143 PRO B CA 1
ATOM 3825 C C . PRO B 1 143 ? -5.816 16.359 21.391 1 85.75 143 PRO B C 1
ATOM 3827 O O . PRO B 1 143 ? -5.441 15.195 21.5 1 85.75 143 PRO B O 1
ATOM 3830 N N . PHE B 1 144 ? -5.211 17.125 20.594 1 91.75 144 PHE B N 1
ATOM 3831 C CA . PHE B 1 144 ? -4.246 16.656 19.609 1 91.75 144 PHE B CA 1
ATOM 3832 C C . PHE B 1 144 ? -2.822 16.812 20.125 1 91.75 144 PHE B C 1
ATOM 3834 O O . PHE B 1 144 ? -2.576 17.578 21.047 1 91.75 144 PHE B O 1
ATOM 3841 N N . GLU B 1 145 ? -2 16.031 19.547 1 94.44 145 GLU B N 1
ATOM 3842 C CA . GLU B 1 145 ? -0.566 16.25 19.719 1 94.44 145 GLU B CA 1
ATOM 3843 C C . GLU B 1 145 ? 0.019 17.047 18.547 1 94.44 145 GLU B C 1
ATOM 3845 O O . GLU B 1 145 ? -0.445 16.922 17.422 1 94.44 145 GLU B O 1
ATOM 3850 N N . THR B 1 146 ? 0.968 17.906 18.828 1 97.44 146 THR B N 1
ATOM 3851 C CA . THR B 1 146 ? 1.61 18.688 17.781 1 97.44 146 THR B CA 1
ATOM 3852 C C . THR B 1 146 ? 2.949 19.234 18.266 1 97.44 146 THR B C 1
ATOM 3854 O O . THR B 1 146 ? 3.164 19.406 19.469 1 97.44 146 THR B O 1
ATOM 3857 N N . HIS B 1 147 ? 3.82 19.453 17.297 1 97.94 147 HIS B N 1
ATOM 3858 C CA . HIS B 1 147 ? 5.117 20.047 17.609 1 97.94 147 HIS B CA 1
ATOM 3859 C C . HIS B 1 147 ? 5.004 21.547 17.781 1 97.94 147 HIS B C 1
ATOM 3861 O O . HIS B 1 147 ? 5.758 22.156 18.547 1 97.94 147 HIS B O 1
ATOM 3867 N N . CYS B 1 148 ? 4.145 22.141 17.094 1 98.62 148 CYS B N 1
ATOM 3868 C CA . CYS B 1 148 ? 3.994 23.594 17.094 1 98.62 148 CYS B CA 1
ATOM 3869 C C . CYS B 1 148 ? 2.521 23.984 17.109 1 98.62 148 CYS B C 1
ATOM 3871 O O . CYS B 1 148 ? 1.747 23.547 16.266 1 98.62 148 CYS B O 1
ATOM 3873 N N . LEU B 1 149 ? 2.145 24.828 18.078 1 98.19 149 LEU B N 1
ATOM 3874 C CA . LEU B 1 149 ? 0.818 25.438 18.109 1 98.19 149 LEU B CA 1
ATOM 3875 C C . LEU B 1 149 ? 0.893 26.922 17.781 1 98.19 149 LEU B C 1
ATOM 3877 O O . LEU B 1 149 ? 1.688 27.656 18.359 1 98.19 149 LEU B O 1
ATOM 3881 N N . HIS B 1 150 ? 0.178 27.297 16.797 1 98.31 150 HIS B N 1
ATOM 3882 C CA . HIS B 1 150 ? 0.031 28.688 16.391 1 98.31 150 HIS B CA 1
ATOM 3883 C C . HIS B 1 150 ? -1.366 29.219 16.703 1 98.31 150 HIS B C 1
ATOM 3885 O O . HIS B 1 150 ? -2.354 28.734 16.141 1 98.31 150 HIS B O 1
ATOM 3891 N N . LEU B 1 151 ? -1.479 30.109 17.625 1 97.38 151 LEU B N 1
ATOM 3892 C CA . LEU B 1 151 ? -2.75 30.719 18 1 97.38 151 LEU B CA 1
ATOM 3893 C C . LEU B 1 151 ? -2.822 32.156 17.516 1 97.38 151 LEU B C 1
ATOM 3895 O O . LEU B 1 151 ? -1.925 32.969 17.797 1 97.38 151 LEU B O 1
ATOM 3899 N N . THR B 1 152 ? -3.822 32.5 16.812 1 97.44 152 THR B N 1
ATOM 3900 C CA . THR B 1 152 ? -3.984 33.875 16.297 1 97.44 152 THR B CA 1
ATOM 3901 C C . THR B 1 152 ? -5.27 34.5 16.812 1 97.44 152 THR B C 1
ATOM 3903 O O . THR B 1 152 ? -6.332 33.875 16.797 1 97.44 152 THR B O 1
ATOM 3906 N N . PHE B 1 153 ? -5.184 35.719 17.281 1 96.94 153 PHE B N 1
ATOM 3907 C CA . PHE B 1 153 ? -6.312 36.562 17.625 1 96.94 153 PHE B CA 1
ATOM 3908 C C . PHE B 1 153 ? -6.453 37.719 16.625 1 96.94 153 PHE B C 1
ATOM 3910 O O . PHE B 1 153 ? -5.586 38.594 16.531 1 96.94 153 PHE B O 1
ATOM 3917 N N . ARG B 1 154 ? -7.496 37.688 15.906 1 95.94 154 ARG B N 1
ATOM 3918 C CA . ARG B 1 154 ? -7.75 38.75 14.938 1 95.94 154 ARG B CA 1
ATOM 3919 C C . ARG B 1 154 ? -8.359 39.969 15.609 1 95.94 154 ARG B C 1
ATOM 3921 O O . ARG B 1 154 ? -8.664 39.938 16.797 1 95.94 154 ARG B O 1
ATOM 3928 N N . HIS B 1 155 ? -8.492 41 14.867 1 96 155 HIS B N 1
ATOM 3929 C CA . HIS B 1 155 ? -9.031 42.25 15.359 1 96 155 HIS B CA 1
ATOM 3930 C C . HIS B 1 155 ? -10.406 42.062 15.992 1 96 155 HIS B C 1
ATOM 3932 O O . HIS B 1 155 ? -10.648 42.5 17.109 1 96 155 HIS B O 1
ATOM 3938 N N . SER B 1 156 ? -11.281 41.219 15.352 1 93.5 156 SER B N 1
ATOM 3939 C CA . SER B 1 156 ? -12.67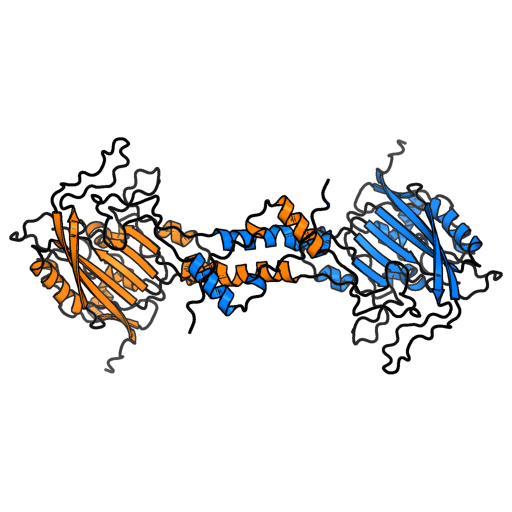2 41.094 15.789 1 93.5 156 SER B CA 1
ATOM 3940 C C . SER B 1 156 ? -12.812 39.969 16.828 1 93.5 156 SER B C 1
ATOM 3942 O O . SER B 1 156 ? -13.922 39.656 17.234 1 93.5 156 SER B O 1
ATOM 3944 N N . ASP B 1 157 ? -11.703 39.469 17.203 1 94.56 157 ASP B N 1
ATOM 3945 C CA . ASP B 1 157 ? -11.766 38.344 18.109 1 94.56 157 ASP B CA 1
ATOM 3946 C C . ASP B 1 157 ? -11.664 38.781 19.562 1 94.56 157 ASP B C 1
ATOM 3948 O O . ASP B 1 157 ? -11.93 38 20.484 1 94.56 157 ASP B O 1
ATOM 3952 N N . TRP B 1 158 ? -11.352 40.094 19.844 1 96.94 158 TRP B N 1
ATOM 3953 C CA . TRP B 1 158 ? -11.203 40.625 21.188 1 96.94 158 TRP B CA 1
ATOM 3954 C C . TRP B 1 158 ? -12.555 40.969 21.797 1 96.94 158 TRP B C 1
ATOM 3956 O O . TRP B 1 158 ? -13.469 41.406 21.078 1 96.94 158 TRP B O 1
ATOM 3966 N N . TRP B 1 159 ? -12.688 40.875 23.062 1 95.75 159 TRP B N 1
ATOM 3967 C CA . TRP B 1 159 ? -13.883 41.312 23.766 1 95.75 159 TRP B CA 1
ATOM 3968 C C . TRP B 1 159 ? -14.141 42.812 23.484 1 95.75 159 TRP B C 1
ATOM 3970 O O . TRP B 1 159 ? -15.289 43.188 23.234 1 95.75 159 TRP B O 1
ATOM 3980 N N . SER B 1 160 ? -13.109 43.594 23.391 1 95.75 160 SER B N 1
ATOM 3981 C CA . SER B 1 160 ? -13.242 45.031 23.344 1 95.75 160 SER B CA 1
ATOM 3982 C C . SER B 1 160 ? -12.93 45.594 21.953 1 95.75 160 SER B C 1
ATOM 3984 O O . SER B 1 160 ? -12.516 46.75 21.812 1 95.75 160 SER B O 1
ATOM 3986 N N . TRP B 1 161 ? -13.109 44.812 20.953 1 94.88 161 TRP B N 1
ATOM 3987 C CA . TRP B 1 161 ? -12.672 45.219 19.625 1 94.88 161 TRP B CA 1
ATOM 3988 C C . TRP B 1 161 ? -13.508 46.406 19.109 1 94.88 161 TRP B C 1
ATOM 3990 O O . TRP B 1 161 ? -13.016 47.25 18.375 1 94.88 161 TRP B O 1
ATOM 4000 N N . GLU B 1 162 ? -14.789 46.469 19.562 1 94.06 162 GLU B N 1
ATOM 4001 C CA . GLU B 1 162 ? -15.695 47.5 19.062 1 94.06 162 GLU B CA 1
ATOM 4002 C C . GLU B 1 162 ? -15.555 48.812 19.859 1 94.06 162 GLU B C 1
ATOM 4004 O O . GLU B 1 162 ? -16.062 49.844 19.453 1 94.06 162 GLU B O 1
ATOM 4009 N N . SER B 1 163 ? -14.945 48.688 20.938 1 95.75 163 SER B N 1
ATOM 4010 C CA . SER B 1 163 ? -14.812 49.875 21.797 1 95.75 163 SER B CA 1
ATOM 4011 C C . SER B 1 163 ? -13.875 50.906 21.172 1 95.75 163 SER B C 1
ATOM 4013 O O . SER B 1 163 ? -12.844 50.531 20.609 1 95.75 163 SER B O 1
ATOM 4015 N N . PRO B 1 164 ? -14.25 52.156 21.297 1 94.62 164 PRO B N 1
ATOM 4016 C CA . PRO B 1 164 ? -13.344 53.188 20.781 1 94.62 164 PRO B CA 1
ATOM 4017 C C . PRO B 1 164 ? -11.969 53.125 21.438 1 94.62 164 PRO B C 1
ATOM 4019 O O . PRO B 1 164 ? -11.844 52.688 22.594 1 94.62 164 PRO B O 1
ATOM 4022 N N . PRO B 1 165 ? -11.023 53.625 20.703 1 93.62 165 PRO B N 1
ATOM 4023 C CA . PRO B 1 165 ? -9.656 53.562 21.234 1 93.62 165 PRO B CA 1
ATOM 4024 C C . PRO B 1 165 ? -9.516 54.281 22.578 1 93.62 165 PRO B C 1
ATOM 4026 O O . PRO B 1 165 ? -8.703 53.844 23.422 1 93.62 165 PRO B O 1
ATOM 4029 N N . ALA B 1 166 ? -10.367 55.25 22.75 1 92.44 166 ALA B N 1
ATOM 4030 C CA . ALA B 1 166 ? -10.227 56.062 23.953 1 92.44 166 ALA B CA 1
ATOM 4031 C C . ALA B 1 166 ? -11.062 55.5 25.094 1 92.44 166 ALA B C 1
ATOM 4033 O O . ALA B 1 166 ? -10.977 56 26.234 1 92.44 166 ALA B O 1
ATOM 4034 N N . SER B 1 167 ? -11.766 54.469 24.859 1 92.62 167 SER B N 1
ATOM 4035 C CA . SER B 1 167 ? -12.664 53.875 25.859 1 92.62 167 SER B CA 1
ATOM 4036 C C . SER B 1 167 ? -11.875 53.219 26.984 1 92.62 167 SER B C 1
ATOM 4038 O O . SER B 1 167 ? -10.711 52.844 26.797 1 92.62 167 SER B O 1
ATOM 4040 N N . SER B 1 168 ? -12.539 53.031 28.109 1 90.81 168 SER B N 1
ATOM 4041 C CA . SER B 1 168 ? -11.961 52.312 29.234 1 90.81 168 SER B CA 1
ATOM 4042 C C . SER B 1 168 ? -12.008 50.812 28.984 1 90.81 168 SER B C 1
ATOM 4044 O O . SER B 1 168 ? -11.305 50.031 29.656 1 90.81 168 SER B O 1
ATOM 4046 N N . ASP B 1 169 ? -12.836 50.438 28.141 1 95 169 ASP B N 1
ATOM 4047 C CA . ASP B 1 169 ? -12.883 49.031 27.734 1 95 169 ASP B CA 1
ATOM 4048 C C . ASP B 1 169 ? -11.781 48.688 26.734 1 95 169 ASP B C 1
ATOM 4050 O O . ASP B 1 169 ? -11.992 48.781 25.516 1 95 169 ASP B O 1
ATOM 4054 N N . ARG B 1 170 ? -10.641 48.312 27.281 1 97 170 ARG B N 1
ATOM 4055 C CA . ARG B 1 170 ? -9.43 48.125 26.5 1 97 170 ARG B CA 1
ATOM 4056 C C . ARG B 1 170 ? -9.117 46.656 26.297 1 97 170 ARG B C 1
ATOM 4058 O O . ARG B 1 170 ? -9.695 45.812 26.984 1 97 170 ARG B O 1
ATOM 4065 N N . LEU B 1 171 ? -8.195 46.312 25.406 1 97.88 171 LEU B N 1
ATOM 4066 C CA . LEU B 1 171 ? -7.785 44.969 25.125 1 97.88 171 LEU B CA 1
ATOM 4067 C C . LEU B 1 171 ? -7.133 44.312 26.359 1 97.88 171 LEU B C 1
ATOM 4069 O O . LEU B 1 171 ? -6.352 44.969 27.047 1 97.88 171 LEU B O 1
ATOM 4073 N N . GLY B 1 172 ? -7.52 43.094 26.641 1 97.88 172 GLY B N 1
ATOM 4074 C CA . GLY B 1 172 ? -6.938 42.344 27.734 1 97.88 172 GLY B CA 1
ATOM 4075 C C . GLY B 1 172 ? -7.125 40.844 27.578 1 97.88 172 GLY B C 1
ATOM 4076 O O . GLY B 1 172 ? -8.18 40.375 27.141 1 97.88 172 GLY B O 1
ATOM 4077 N N . ILE B 1 173 ? -6.113 40.062 27.953 1 97.69 173 ILE B N 1
ATOM 4078 C CA . ILE B 1 173 ? -6.176 38.594 27.938 1 97.69 173 ILE B CA 1
ATOM 4079 C C . ILE B 1 173 ? -5.109 38.031 28.859 1 97.69 173 ILE B C 1
ATOM 4081 O O . ILE B 1 173 ? -4.102 38.656 29.141 1 97.69 173 ILE B O 1
ATOM 4085 N N . CYS B 1 174 ? -5.34 36.875 29.375 1 96.5 174 CYS B N 1
ATOM 4086 C CA . CYS B 1 174 ? -4.391 36.188 30.25 1 96.5 174 CYS B CA 1
ATOM 4087 C C . CYS B 1 174 ? -4.598 34.688 30.172 1 96.5 174 CYS B C 1
ATOM 4089 O O . CYS B 1 174 ? -5.695 34.188 30.422 1 96.5 174 CYS B O 1
ATOM 4091 N N . PRO B 1 175 ? -3.52 33.969 29.891 1 95.88 175 PRO B N 1
ATOM 4092 C CA . PRO B 1 175 ? -3.686 32.531 29.75 1 95.88 175 PRO B CA 1
ATOM 4093 C C . PRO B 1 175 ? -4.031 31.844 31.078 1 95.88 175 PRO B C 1
ATOM 4095 O O . PRO B 1 175 ? -4.461 30.688 31.094 1 95.88 175 PRO B O 1
ATOM 4098 N N . TRP B 1 176 ? -3.926 32.531 32.156 1 94.56 176 TRP B N 1
ATOM 4099 C CA . TRP B 1 176 ? -4.012 31.875 33.469 1 94.56 176 TRP B CA 1
ATOM 4100 C C . TRP B 1 176 ? -5.266 32.312 34.219 1 94.56 176 TRP B C 1
ATOM 4102 O O . TRP B 1 176 ? -5.395 32.062 35.406 1 94.56 176 TRP B O 1
ATOM 4112 N N . ARG B 1 177 ? -6.109 33 33.5 1 92.31 177 ARG B N 1
ATOM 4113 C CA . ARG B 1 177 ? -7.402 33.375 34.062 1 92.31 177 ARG B CA 1
ATOM 4114 C C . ARG B 1 177 ? -8.539 32.625 33.344 1 92.31 177 ARG B C 1
ATOM 4116 O O . ARG B 1 177 ? -8.523 32.469 32.125 1 92.31 177 ARG B O 1
ATOM 4123 N N . PRO B 1 178 ? -9.508 32.188 34.219 1 87.56 178 PRO B N 1
ATOM 4124 C CA . PRO B 1 178 ? -10.711 31.625 33.594 1 87.56 178 PRO B CA 1
ATOM 4125 C C . PRO B 1 178 ? -11.711 32.688 33.156 1 87.56 178 PRO B C 1
ATOM 4127 O O . PRO B 1 178 ? -11.703 33.781 33.719 1 87.56 178 PRO B O 1
ATOM 4130 N N . HIS B 1 179 ? -12.43 32.406 32.188 1 87.81 179 HIS B N 1
ATOM 4131 C CA . HIS B 1 179 ? -13.516 33.281 31.75 1 87.81 179 HIS B CA 1
ATOM 4132 C C . HIS B 1 179 ? -12.984 34.594 31.203 1 87.81 179 HIS B C 1
ATOM 4134 O O . HIS B 1 179 ? -11.797 34.688 30.875 1 87.81 179 HIS B O 1
ATOM 4140 N N . ARG B 1 180 ? -13.812 35.531 31.109 1 92.31 180 ARG B N 1
ATOM 4141 C CA . ARG B 1 180 ? -13.477 36.812 30.469 1 92.31 180 ARG B CA 1
ATOM 4142 C C . ARG B 1 180 ? -12.391 37.531 31.25 1 92.31 180 ARG B C 1
ATOM 4144 O O . ARG B 1 180 ? -12.469 37.656 32.469 1 92.31 180 ARG B O 1
ATOM 4151 N N . THR B 1 181 ? -11.391 38 30.562 1 96.25 181 THR B N 1
ATOM 4152 C CA . THR B 1 181 ? -10.312 38.812 31.141 1 96.25 181 THR B CA 1
ATOM 4153 C C . THR B 1 181 ? -10.352 40.219 30.609 1 96.25 181 THR B C 1
ATOM 4155 O O . THR B 1 181 ? -10.188 40.469 29.406 1 96.25 181 THR B O 1
ATOM 4158 N N . SER B 1 182 ? -10.562 41.156 31.5 1 96 182 SER B N 1
ATOM 4159 C CA . SER B 1 182 ? -10.469 42.562 31.141 1 96 182 SER B CA 1
ATOM 4160 C C . SER B 1 182 ? -9.023 43.062 31.172 1 96 182 SER B C 1
ATOM 4162 O O . SER B 1 182 ? -8.141 42.344 31.656 1 96 182 SER B O 1
ATOM 4164 N N . CYS B 1 183 ? -8.852 44.25 30.594 1 97.06 183 CYS B N 1
ATOM 4165 C CA . CYS B 1 183 ? -7.523 44.844 30.656 1 97.06 183 CYS B CA 1
ATOM 4166 C C . CYS B 1 183 ? -7.07 45.031 32.094 1 97.06 183 CYS B C 1
ATOM 4168 O O . CYS B 1 183 ? -5.922 44.719 32.438 1 97.06 183 CYS B O 1
ATOM 4170 N N . GLN B 1 184 ? -7.996 45.469 32.875 1 96.31 184 GLN B N 1
ATOM 4171 C CA . GLN B 1 184 ? -7.684 45.719 34.281 1 96.31 184 GLN B CA 1
ATOM 4172 C C . GLN B 1 184 ? -7.297 44.406 34.969 1 96.31 184 GLN B C 1
ATOM 4174 O O . GLN B 1 184 ? -6.344 44.375 35.75 1 96.31 184 GLN B O 1
ATOM 4179 N N . GLU B 1 185 ? -8.039 43.438 34.719 1 96.81 185 GLU B N 1
ATOM 4180 C CA . GLU B 1 185 ? -7.742 42.156 35.312 1 96.81 185 GLU B CA 1
ATOM 4181 C C . GLU B 1 185 ? -6.406 41.594 34.812 1 96.81 185 GLU B C 1
ATOM 4183 O O . GLU B 1 185 ? -5.656 41 35.594 1 96.81 185 GLU B O 1
ATOM 4188 N N . MET B 1 186 ? -6.145 41.75 33.594 1 97.38 186 MET B N 1
ATOM 4189 C CA . MET B 1 186 ? -4.855 41.344 33.031 1 97.38 186 MET B CA 1
ATOM 4190 C C . MET B 1 186 ? -3.709 42.031 33.719 1 97.38 186 MET B C 1
ATOM 4192 O O . MET B 1 186 ? -2.727 41.406 34.125 1 97.38 186 MET B O 1
ATOM 4196 N N . LEU B 1 187 ? -3.861 43.344 33.969 1 96.56 187 LEU B N 1
ATOM 4197 C CA . LEU B 1 187 ? -2.812 44.156 34.562 1 96.56 187 LEU B CA 1
ATOM 4198 C C . LEU B 1 187 ? -2.643 43.812 36.031 1 96.56 187 LEU B C 1
ATOM 4200 O O . LEU B 1 187 ? -1.589 44.062 36.625 1 96.56 187 LEU B O 1
ATOM 4204 N N . ALA B 1 188 ? -3.656 43.188 36.625 1 96.38 188 ALA B N 1
ATOM 4205 C CA . ALA B 1 188 ? -3.607 42.844 38.031 1 96.38 188 ALA B CA 1
ATOM 4206 C C . ALA B 1 188 ? -2.854 41.531 38.25 1 96.38 188 ALA B C 1
ATOM 4208 O O . ALA B 1 188 ? -2.453 41.188 39.375 1 96.38 188 ALA B O 1
ATOM 4209 N N . GLU B 1 189 ? -2.668 40.781 37.219 1 94.88 189 GLU B N 1
ATOM 4210 C CA . GLU B 1 189 ? -1.933 39.531 37.312 1 94.88 189 GLU B CA 1
ATOM 4211 C C . GLU B 1 189 ? -0.435 39.781 37.469 1 94.88 189 GLU B C 1
ATOM 4213 O O . GLU B 1 189 ? 0.078 40.812 37.031 1 94.88 189 GLU B O 1
ATOM 4218 N N . PRO B 1 190 ? 0.255 38.781 38.062 1 94.88 190 PRO B N 1
ATOM 4219 C CA . PRO B 1 190 ? 1.707 38.938 38.156 1 94.88 190 PRO B CA 1
ATOM 4220 C C . PRO B 1 190 ? 2.387 39.062 36.781 1 94.88 190 PRO B C 1
ATOM 4222 O O . PRO B 1 190 ? 2.014 38.375 35.844 1 94.88 190 PRO B O 1
ATOM 4225 N N . ILE B 1 191 ? 3.385 39.969 36.719 1 94.12 191 ILE B N 1
ATOM 4226 C CA . ILE B 1 191 ? 4.117 40.219 35.469 1 94.12 191 ILE B CA 1
ATOM 4227 C C . ILE B 1 191 ? 4.875 38.969 35.062 1 94.12 191 ILE B C 1
ATOM 4229 O O . ILE B 1 191 ? 4.918 38.594 33.875 1 94.12 191 ILE B O 1
ATOM 4233 N N . GLN B 1 192 ? 5.465 38.312 36.062 1 93.06 192 GLN B N 1
ATOM 4234 C CA . GLN B 1 192 ? 6.18 37.062 35.875 1 93.06 192 GLN B CA 1
ATOM 4235 C C . GLN B 1 192 ? 5.742 36 36.906 1 93.06 192 GLN B C 1
ATOM 4237 O O . GLN B 1 192 ? 6.398 35.812 37.938 1 93.06 192 GLN B O 1
ATOM 4242 N N . PRO B 1 193 ? 4.699 35.344 36.469 1 91.06 193 PRO B N 1
ATOM 4243 C CA . PRO B 1 193 ? 4.234 34.344 37.438 1 91.06 193 PRO B CA 1
ATOM 4244 C C . PRO B 1 193 ? 5.242 33.219 37.625 1 91.06 193 PRO B C 1
ATOM 4246 O O . PRO B 1 193 ? 5.906 32.781 36.688 1 91.06 193 PRO B O 1
ATOM 4249 N N . ASP B 1 194 ? 5.367 32.75 38.906 1 89.19 194 ASP B N 1
ATOM 4250 C CA . ASP B 1 194 ? 6.266 31.625 39.188 1 89.19 194 ASP B CA 1
ATOM 42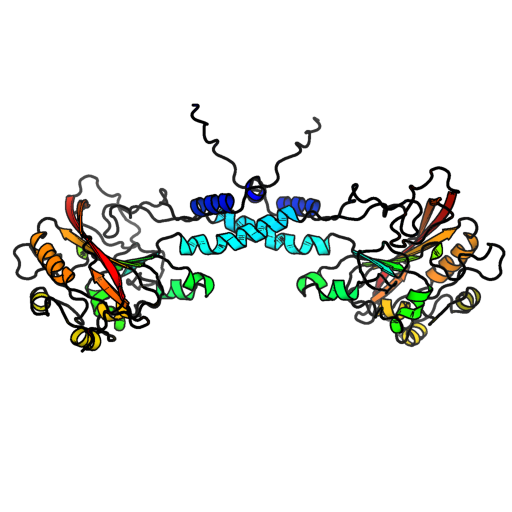51 C C . ASP B 1 194 ? 5.574 30.281 38.906 1 89.19 194 ASP B C 1
ATOM 4253 O O . ASP B 1 194 ? 4.387 30.25 38.594 1 89.19 194 ASP B O 1
ATOM 4257 N N . LEU B 1 195 ? 6.332 29.266 39.094 1 86.62 195 LEU B N 1
ATOM 4258 C CA . LEU B 1 195 ? 5.844 27.938 38.719 1 86.62 195 LEU B CA 1
ATOM 4259 C C . LEU B 1 195 ? 4.703 27.516 39.656 1 86.62 195 LEU B C 1
ATOM 4261 O O . LEU B 1 195 ? 3.783 26.812 39.219 1 86.62 195 LEU B O 1
ATOM 4265 N N . ALA B 1 196 ? 4.793 27.891 40.875 1 86.44 196 ALA B N 1
ATOM 4266 C CA . ALA B 1 196 ? 3.742 27.547 41.844 1 86.44 196 ALA B CA 1
ATOM 4267 C C . ALA B 1 196 ? 2.412 28.188 41.438 1 86.44 196 ALA B C 1
ATOM 4269 O O . ALA B 1 196 ? 1.367 27.531 41.469 1 86.44 196 ALA B O 1
ATOM 4270 N N . TYR B 1 197 ? 2.482 29.422 41.062 1 89.88 197 TYR B N 1
ATOM 4271 C CA . TYR B 1 197 ? 1.312 30.156 40.562 1 89.88 197 TYR B CA 1
ATOM 4272 C C . TYR B 1 197 ? 0.7 29.453 39.375 1 89.88 197 TYR B C 1
ATOM 4274 O O . TYR B 1 197 ? -0.519 29.281 39.281 1 89.88 197 TYR B O 1
ATOM 4282 N N . LEU B 1 198 ? 1.51 29.016 38.5 1 91.31 198 LEU B N 1
ATOM 4283 C CA . LEU B 1 198 ? 1.069 28.406 37.25 1 91.31 198 LEU B CA 1
ATOM 4284 C C . LEU B 1 198 ? 0.452 27.031 37.5 1 91.31 198 LEU B C 1
ATOM 4286 O O . LEU B 1 198 ? -0.589 26.703 36.906 1 91.31 198 LEU B O 1
ATOM 4290 N N . ARG B 1 199 ? 1.055 26.281 38.312 1 84.5 199 ARG B N 1
ATOM 4291 C CA . ARG B 1 199 ? 0.584 24.922 38.594 1 84.5 199 ARG B CA 1
ATOM 4292 C C . ARG B 1 199 ? -0.805 24.938 39.219 1 84.5 199 ARG B C 1
ATOM 4294 O O . ARG B 1 199 ? -1.621 24.047 38.938 1 84.5 199 ARG B O 1
ATOM 4301 N N . GLU B 1 200 ? -1.02 25.953 39.969 1 87.19 200 GLU B N 1
ATOM 4302 C CA . GLU B 1 200 ? -2.32 26.094 40.625 1 87.19 200 GLU B CA 1
ATOM 4303 C C . GLU B 1 200 ? -3.416 26.391 39.594 1 87.19 200 GLU B C 1
ATOM 4305 O O . GLU B 1 200 ? -4.586 26.078 39.812 1 87.19 200 GLU B O 1
ATOM 4310 N N . ARG B 1 201 ? -3.006 26.938 38.5 1 87.81 201 ARG B N 1
ATOM 4311 C CA . ARG B 1 201 ? -3.988 27.438 37.531 1 87.81 201 ARG B CA 1
ATOM 4312 C C . ARG B 1 201 ? -3.99 26.594 36.25 1 87.81 201 ARG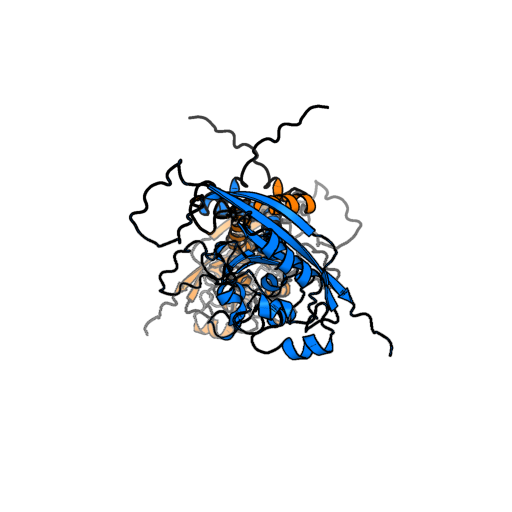 B C 1
ATOM 4314 O O . ARG B 1 201 ? -4.797 26.828 35.375 1 87.81 201 ARG B O 1
ATOM 4321 N N . MET B 1 202 ? -3.086 25.641 36.031 1 84.31 202 MET B N 1
ATOM 4322 C CA . MET B 1 202 ? -2.961 24.781 34.875 1 84.31 202 MET B CA 1
ATOM 4323 C C . MET B 1 202 ? -4.18 23.875 34.719 1 84.31 202 MET B C 1
ATOM 4325 O O . MET B 1 202 ? -4.465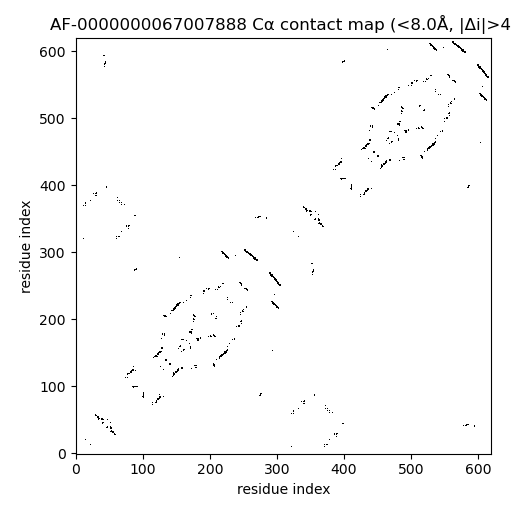 23.375 33.625 1 84.31 202 MET B O 1
ATOM 4329 N N . GLY B 1 203 ? -5.207 24.078 35.406 1 72.06 203 GLY B N 1
ATOM 4330 C CA . GLY B 1 203 ? -6.355 23.188 35.406 1 72.06 203 GLY B CA 1
ATOM 4331 C C . GLY B 1 203 ? -7.395 23.562 34.375 1 72.06 203 GLY B C 1
ATOM 4332 O O . GLY B 1 203 ? -7.109 24.312 33.438 1 72.06 203 GLY B O 1
ATOM 4333 N N . GLU B 1 204 ? -8.672 23.031 34.375 1 67.5 204 GLU B N 1
ATOM 4334 C CA . GLU B 1 204 ? -9.672 22.812 33.344 1 67.5 204 GLU B CA 1
ATOM 4335 C C . GLU B 1 204 ? -10.281 24.141 32.875 1 67.5 204 GLU B C 1
ATOM 4337 O O . GLU B 1 204 ? -10.758 24.25 31.734 1 67.5 204 GLU B O 1
ATOM 4342 N N . GLY B 1 205 ? -9.82 25.234 33.469 1 78.12 205 GLY B N 1
ATOM 4343 C CA . GLY B 1 205 ? -10.633 26.375 33.062 1 78.12 205 GLY B CA 1
ATOM 4344 C C . GLY B 1 205 ? -9.828 27.469 32.406 1 78.12 205 GLY B C 1
ATOM 4345 O O . GLY B 1 205 ? -10.391 28.484 31.953 1 78.12 205 GLY B O 1
ATOM 4346 N N . THR B 1 206 ? -8.547 27.297 32.156 1 91.38 206 THR B N 1
ATOM 4347 C CA . THR B 1 206 ? -7.723 28.328 31.547 1 91.38 206 THR B CA 1
ATOM 4348 C C . THR B 1 206 ? -7.164 27.828 30.219 1 91.38 206 THR B C 1
ATOM 4350 O O . THR B 1 206 ? -6.855 26.656 30.062 1 91.38 206 THR B O 1
ATOM 4353 N N . TRP B 1 207 ? -7.152 28.703 29.25 1 93 207 TRP B N 1
ATOM 4354 C CA . TRP B 1 207 ? -6.621 28.281 27.953 1 93 207 TRP B CA 1
ATOM 4355 C C . TRP B 1 207 ? -5.117 28.047 28.031 1 93 207 TRP B C 1
ATOM 4357 O O . TRP B 1 207 ? -4.574 27.25 27.281 1 93 207 TRP B O 1
ATOM 4367 N N . GLY B 1 208 ? -4.371 28.703 28.984 1 94.25 208 GLY B N 1
ATOM 4368 C CA . GLY B 1 208 ? -2.99 28.344 29.266 1 94.25 208 GLY B CA 1
ATOM 4369 C C . GLY B 1 208 ? -2.834 26.906 29.734 1 94.25 208 GLY B C 1
ATOM 4370 O O . GLY B 1 208 ? -1.925 26.203 29.297 1 94.25 208 GLY B O 1
ATOM 4371 N N . GLY B 1 209 ? -3.693 26.609 30.672 1 91.81 209 GLY B N 1
ATOM 4372 C CA . GLY B 1 209 ? -3.689 25.219 31.125 1 91.81 209 GLY B CA 1
ATOM 4373 C C . GLY B 1 209 ? -3.932 24.234 30 1 91.81 209 GLY B C 1
ATOM 4374 O O . GLY B 1 209 ? -3.324 23.156 29.969 1 91.81 209 GLY B O 1
ATOM 4375 N N . SER B 1 210 ? -4.809 24.484 29.109 1 91.25 210 SER B N 1
ATOM 4376 C CA . SER B 1 210 ? -5.09 23.625 27.969 1 91.25 210 SER B CA 1
ATOM 4377 C C . SER B 1 210 ? -3.865 23.469 27.078 1 91.25 210 SER B C 1
ATOM 4379 O O . SER B 1 210 ? -3.605 22.391 26.547 1 91.25 210 SER B O 1
ATOM 4381 N N . ILE B 1 211 ? -3.115 24.531 26.844 1 94.75 211 ILE B N 1
ATOM 4382 C CA . ILE B 1 211 ? -1.895 24.5 26.047 1 94.75 211 ILE B CA 1
ATOM 4383 C C . ILE B 1 211 ? -0.877 23.578 26.703 1 94.75 211 ILE B C 1
ATOM 4385 O O . ILE B 1 211 ? -0.243 22.766 26.031 1 94.75 211 ILE B O 1
ATOM 4389 N N . CYS B 1 212 ? -0.799 23.656 28 1 93.69 212 CYS B N 1
ATOM 4390 C CA . CYS B 1 212 ? 0.181 22.875 28.734 1 93.69 212 CYS B CA 1
ATOM 4391 C C . CYS B 1 212 ? -0.106 21.375 28.609 1 93.69 212 CYS B C 1
ATOM 4393 O O . CYS B 1 212 ? 0.788 20.547 28.797 1 93.69 212 CYS B O 1
ATOM 4395 N N . GLN B 1 213 ? -1.326 21.031 28.297 1 91.12 213 GLN B N 1
ATOM 4396 C CA . GLN B 1 213 ? -1.741 19.625 28.234 1 91.12 213 GLN B CA 1
ATOM 4397 C C . GLN B 1 213 ? -1.46 19.031 26.875 1 91.12 213 GLN B C 1
ATOM 4399 O O . GLN B 1 213 ? -1.649 17.828 26.656 1 91.12 213 GLN B O 1
ATOM 4404 N N . ILE B 1 214 ? -0.989 19.75 25.906 1 93.56 214 ILE B N 1
ATOM 4405 C CA . ILE B 1 214 ? -0.729 19.25 24.562 1 93.56 214 ILE B CA 1
ATOM 4406 C C . ILE B 1 214 ? 0.564 18.438 24.562 1 93.56 214 ILE B C 1
ATOM 4408 O O . ILE B 1 214 ? 1.641 18.969 24.828 1 93.56 214 ILE B O 1
ATOM 4412 N N . PRO B 1 215 ? 0.434 17.141 24.188 1 94.19 215 PRO B N 1
ATOM 4413 C CA . PRO B 1 215 ? 1.656 16.328 24.141 1 94.19 215 PRO B CA 1
ATOM 4414 C C . PRO B 1 215 ? 2.607 16.766 23.031 1 94.19 215 PRO B C 1
ATOM 4416 O O . PRO B 1 215 ? 2.162 17.141 21.953 1 94.19 215 PRO B O 1
ATOM 4419 N N . ASN B 1 216 ? 3.947 16.672 23.297 1 95.38 216 ASN B N 1
ATOM 4420 C CA . ASN B 1 216 ? 5.02 16.859 22.328 1 95.38 216 ASN B CA 1
ATOM 4421 C C . ASN B 1 216 ? 5.051 18.281 21.797 1 95.38 216 ASN B C 1
ATOM 4423 O O . ASN B 1 216 ? 5.414 18.516 20.641 1 95.38 216 ASN B O 1
ATOM 4427 N N . LEU B 1 217 ? 4.574 19.25 22.547 1 97.44 217 LEU B N 1
ATOM 4428 C CA . LEU B 1 217 ? 4.621 20.656 22.156 1 97.44 217 LEU B CA 1
ATOM 4429 C C . LEU B 1 217 ? 6.004 21.25 22.406 1 97.44 217 LEU B C 1
ATOM 4431 O O . LEU B 1 217 ? 6.523 21.156 23.516 1 97.44 217 LEU B O 1
ATOM 4435 N N . HIS B 1 218 ? 6.609 21.891 21.344 1 98 218 HIS B N 1
ATOM 4436 C CA . HIS B 1 218 ? 7.945 22.453 21.469 1 98 218 HIS B CA 1
ATOM 4437 C C . HIS B 1 218 ? 7.941 23.953 21.156 1 98 218 HIS B C 1
ATOM 4439 O O . HIS B 1 218 ? 8.867 24.672 21.531 1 98 218 HIS B O 1
ATOM 4445 N N . LYS B 1 219 ? 6.988 24.297 20.484 1 98.62 219 LYS B N 1
ATOM 4446 C CA . LYS B 1 219 ? 6.93 25.688 20.031 1 98.62 219 LYS B CA 1
ATOM 4447 C C . LYS B 1 219 ? 5.504 26.234 20.109 1 98.62 219 LYS B C 1
ATOM 4449 O O . LYS B 1 219 ? 4.551 25.516 19.766 1 98.62 219 LYS B O 1
ATOM 4454 N N . LEU B 1 220 ? 5.363 27.438 20.625 1 98.75 220 LEU B N 1
ATOM 4455 C CA . LEU B 1 220 ? 4.105 28.172 20.656 1 98.75 220 LEU B CA 1
ATOM 4456 C C . LEU B 1 220 ? 4.254 29.531 19.984 1 98.75 220 LEU B C 1
ATOM 4458 O O . LEU B 1 220 ? 5.195 30.281 20.266 1 98.75 220 LEU B O 1
ATOM 4462 N N . VAL B 1 221 ? 3.459 29.766 19.047 1 98.81 221 VAL B N 1
ATOM 4463 C CA . VAL B 1 221 ? 3.408 31.062 18.375 1 98.81 221 VAL B CA 1
ATOM 4464 C C . VAL B 1 221 ? 2.082 31.75 18.688 1 98.81 221 VAL B C 1
ATOM 4466 O O . VAL B 1 221 ? 1.011 31.188 18.453 1 98.81 221 VAL B O 1
ATOM 4469 N N . LEU B 1 222 ? 2.109 32.938 19.219 1 98.75 222 LEU B N 1
ATOM 4470 C CA . LEU B 1 222 ? 0.925 33.75 19.453 1 98.75 222 LEU B CA 1
ATOM 4471 C C . LEU B 1 222 ? 0.935 35 18.531 1 98.75 222 LEU B C 1
ATOM 4473 O O . LEU B 1 222 ? 1.943 35.688 18.453 1 98.75 222 LEU B O 1
ATOM 4477 N N . GLU B 1 223 ? -0.097 35.125 17.859 1 98.44 223 GLU B N 1
ATOM 4478 C CA . GLU B 1 223 ? -0.28 36.25 16.969 1 98.44 223 GLU B CA 1
ATOM 4479 C C . GLU B 1 223 ? -1.479 37.094 17.391 1 98.44 223 GLU B C 1
ATOM 4481 O O . GLU B 1 223 ? -2.604 36.594 17.453 1 98.44 223 GLU B O 1
ATOM 4486 N N . PHE B 1 224 ? -1.231 38.438 17.641 1 98.62 224 PHE B N 1
ATOM 4487 C CA . PHE B 1 224 ? -2.256 39.375 18.078 1 98.62 224 PHE B CA 1
ATOM 4488 C C . PHE B 1 224 ? -2.492 40.469 17.031 1 98.62 224 PHE B C 1
ATOM 4490 O O . PHE B 1 224 ? -1.551 41.125 16.578 1 98.62 224 PHE B O 1
ATOM 4497 N N . GLU B 1 225 ? -3.699 40.531 16.672 1 98.12 225 GLU B N 1
ATOM 4498 C CA . GLU B 1 225 ? -4.062 41.531 15.672 1 98.12 225 GLU B CA 1
ATOM 4499 C C . GLU B 1 225 ? -5.098 42.531 16.219 1 98.12 225 GLU B C 1
ATOM 4501 O O . GLU B 1 225 ? -6.008 42.125 16.953 1 98.12 225 GLU B O 1
ATOM 4506 N N . THR B 1 226 ? -4.984 43.844 15.875 1 97.81 226 THR B N 1
ATOM 4507 C CA . THR B 1 226 ? -5.977 44.844 16.219 1 97.81 226 THR B CA 1
ATOM 4508 C C . THR B 1 226 ? -5.957 45.969 15.195 1 97.81 226 THR B C 1
ATOM 4510 O O . THR B 1 226 ? -5.211 45.938 14.219 1 97.81 226 THR B O 1
ATOM 4513 N N . ASP B 1 227 ? -6.883 46.906 15.375 1 96.81 227 ASP B N 1
ATOM 4514 C CA . ASP B 1 227 ? -6.848 48.156 14.633 1 96.81 227 ASP B CA 1
ATOM 4515 C C . ASP B 1 227 ? -5.602 48.969 14.984 1 96.81 227 ASP B C 1
ATOM 4517 O O . ASP B 1 227 ? -5.238 49.094 16.156 1 96.81 227 ASP B O 1
ATOM 4521 N N . GLU B 1 228 ? -4.977 49.562 13.945 1 97.56 228 GLU B N 1
ATOM 4522 C CA . GLU B 1 228 ? -3.787 50.375 14.164 1 97.56 228 GLU B CA 1
ATOM 4523 C C . GLU B 1 228 ? -4.051 51.469 15.203 1 97.56 228 GLU B C 1
ATOM 4525 O O . GLU B 1 228 ? -3.154 51.812 15.969 1 97.56 228 GLU B O 1
ATOM 4530 N N . ARG B 1 229 ? -5.258 52 15.266 1 96.94 229 ARG B N 1
ATOM 4531 C CA . ARG B 1 229 ? -5.629 53.031 16.203 1 96.94 229 ARG B CA 1
ATOM 4532 C C . ARG B 1 229 ? -5.543 52.531 17.641 1 96.94 229 ARG B C 1
ATOM 4534 O O . ARG B 1 229 ? -5.473 53.344 18.578 1 96.94 229 ARG B O 1
ATOM 4541 N N . LYS B 1 230 ? -5.559 51.219 17.844 1 97.5 230 LYS B N 1
ATOM 4542 C CA . LYS B 1 230 ? -5.5 50.625 19.188 1 97.5 230 LYS B CA 1
ATOM 4543 C C . LYS B 1 230 ? -4.133 50.031 19.453 1 97.5 230 LYS B C 1
ATOM 4545 O O . LYS B 1 230 ? -4.008 49.125 20.281 1 97.5 230 LYS B O 1
ATOM 4550 N N . LYS B 1 231 ? -3.1 50.438 18.766 1 98 231 LYS B N 1
ATOM 4551 C CA . LYS B 1 231 ? -1.743 49.906 18.875 1 98 231 LYS B CA 1
ATOM 4552 C C . LYS B 1 231 ? -1.259 49.969 20.328 1 98 231 LYS B C 1
ATOM 4554 O O . LYS B 1 231 ? -0.65 49 20.812 1 98 231 LYS B O 1
ATOM 4559 N N . SER B 1 232 ? -1.483 51.031 20.938 1 97.31 232 SER B N 1
ATOM 4560 C CA . SER B 1 232 ? -1.001 51.188 22.312 1 97.31 232 SER B CA 1
ATOM 4561 C C . SER B 1 232 ? -1.627 50.156 23.25 1 97.31 232 SER B C 1
ATOM 4563 O O . SER B 1 232 ? -0.977 49.688 24.172 1 97.31 232 SER B O 1
ATOM 4565 N N . GLN B 1 233 ? -2.912 49.844 23.062 1 98 233 GLN B N 1
ATOM 4566 C CA . GLN B 1 233 ? -3.566 48.812 23.875 1 98 233 GLN B CA 1
ATOM 4567 C C . GLN B 1 233 ? -2.918 47.469 23.641 1 98 233 GLN B C 1
ATOM 4569 O O . GLN B 1 233 ? -2.676 46.719 24.609 1 98 233 GLN B O 1
ATOM 4574 N N . LEU B 1 234 ? -2.637 47.156 22.375 1 98.5 234 LEU B N 1
ATOM 4575 C CA . LEU B 1 234 ? -1.986 45.875 22.094 1 98.5 234 LEU B CA 1
ATOM 4576 C C . LEU B 1 234 ? -0.581 45.844 22.672 1 98.5 234 LEU B C 1
ATOM 4578 O O . LEU B 1 234 ? -0.127 44.781 23.141 1 98.5 234 LEU B O 1
ATOM 4582 N N . ASP B 1 235 ? 0.121 46.969 22.641 1 98.06 235 ASP B N 1
ATOM 4583 C CA . ASP B 1 235 ? 1.448 47.031 23.25 1 98.06 235 ASP B CA 1
ATOM 4584 C C . ASP B 1 235 ? 1.407 46.625 24.719 1 98.06 235 ASP B C 1
ATOM 4586 O O . ASP B 1 235 ? 2.334 45.969 25.219 1 98.06 235 ASP B O 1
ATOM 4590 N N . ALA B 1 236 ? 0.355 47 25.359 1 97.81 236 ALA B N 1
ATOM 4591 C CA . ALA B 1 236 ? 0.206 46.625 26.766 1 97.81 236 ALA B CA 1
ATOM 4592 C C . ALA B 1 236 ? 0.05 45.125 26.906 1 97.81 236 ALA B C 1
ATOM 4594 O O . ALA B 1 236 ? 0.624 44.5 27.812 1 97.81 236 ALA B O 1
ATOM 4595 N N . VAL B 1 237 ? -0.75 44.531 26.078 1 98.31 237 VAL B N 1
ATOM 4596 C CA . VAL B 1 237 ? -0.934 43.062 26.078 1 98.31 237 VAL B CA 1
ATOM 4597 C C . VAL B 1 237 ? 0.405 42.375 25.828 1 98.31 237 VAL B C 1
ATOM 4599 O O . VAL B 1 237 ? 0.756 41.438 26.531 1 98.31 237 VAL B O 1
ATOM 4602 N N . VAL B 1 238 ? 1.148 42.875 24.844 1 98.5 238 VAL B N 1
ATOM 4603 C CA . VAL B 1 238 ? 2.432 42.312 24.438 1 98.5 238 VAL B CA 1
ATOM 4604 C C . VAL B 1 238 ? 3.418 42.375 25.609 1 98.5 238 VAL B C 1
ATOM 4606 O O . VAL B 1 238 ? 4.148 41.406 25.859 1 98.5 238 VAL B O 1
ATOM 4609 N N . GLU B 1 239 ? 3.428 43.469 26.234 1 97.94 239 GLU B N 1
ATOM 4610 C CA . GLU B 1 239 ? 4.332 43.625 27.359 1 97.94 239 GLU B CA 1
ATOM 4611 C C . GLU B 1 239 ? 4.043 42.594 28.453 1 97.94 239 GLU B C 1
ATOM 4613 O O . GLU B 1 239 ? 4.965 42.031 29.047 1 97.94 239 GLU B O 1
ATOM 4618 N N . ARG B 1 240 ? 2.787 42.344 28.75 1 97.75 240 ARG B N 1
ATOM 4619 C CA . ARG B 1 240 ? 2.418 41.344 29.719 1 97.75 240 ARG B CA 1
ATOM 4620 C C . ARG B 1 240 ? 2.773 39.938 29.219 1 97.75 240 ARG B C 1
ATOM 4622 O O . ARG B 1 240 ? 3.215 39.094 30 1 97.75 240 ARG B O 1
ATOM 4629 N N . ALA B 1 241 ? 2.574 39.688 27.953 1 98.06 241 ALA B N 1
ATOM 4630 C CA . ALA B 1 241 ? 2.783 38.375 27.359 1 98.06 241 ALA B CA 1
ATOM 4631 C C . ALA B 1 241 ? 4.25 37.969 27.438 1 98.06 241 ALA B C 1
ATOM 4633 O O . ALA B 1 241 ? 4.57 36.781 27.484 1 98.06 241 ALA B O 1
ATOM 4634 N N . LYS B 1 242 ? 5.164 38.906 27.484 1 97.75 242 LYS B N 1
ATOM 4635 C CA . LYS B 1 242 ? 6.59 38.625 27.594 1 97.75 242 LYS B CA 1
ATOM 4636 C C . LYS B 1 242 ? 6.883 37.812 28.844 1 97.75 242 LYS B C 1
ATOM 4638 O O . LYS B 1 242 ? 7.867 37.062 28.891 1 97.75 242 LYS B O 1
ATOM 4643 N N . GLY B 1 243 ? 6.012 37.938 29.812 1 96.56 243 GLY B N 1
ATOM 4644 C CA . GLY B 1 243 ? 6.227 37.219 31.062 1 96.56 243 GLY B CA 1
ATOM 4645 C C . GLY B 1 243 ? 5.5 35.906 31.141 1 96.56 243 GLY B C 1
ATOM 4646 O O . GLY B 1 243 ? 5.656 35.156 32.125 1 96.56 243 GLY B O 1
ATOM 4647 N N . TRP B 1 244 ? 4.707 35.562 30.172 1 97 244 TRP B N 1
ATOM 4648 C CA . TRP B 1 244 ? 3.957 34.312 30.203 1 97 244 TRP B CA 1
ATOM 4649 C C . TRP B 1 244 ? 4.887 33.125 30.016 1 97 244 TRP B C 1
ATOM 4651 O O . TRP B 1 244 ? 5.855 33.188 29.266 1 97 244 TRP B O 1
ATOM 4661 N N . SER B 1 245 ? 4.645 32.031 30.75 1 96.56 245 SER B N 1
ATOM 4662 C CA . SER B 1 245 ? 5.301 30.75 30.594 1 96.56 245 SER B CA 1
ATOM 4663 C C . SER B 1 245 ? 4.297 29.609 30.703 1 96.56 245 SER B C 1
ATOM 4665 O O . SER B 1 245 ? 3.264 29.734 31.359 1 96.56 245 SER B O 1
ATOM 4667 N N . PHE B 1 246 ? 4.613 28.5 30.016 1 96.31 246 PHE B N 1
ATOM 4668 C CA . PHE B 1 246 ? 3.699 27.375 29.953 1 96.31 246 PHE B CA 1
ATOM 4669 C C . PHE B 1 246 ? 4.418 26.078 30.312 1 96.31 246 PHE B C 1
ATOM 4671 O O . PHE B 1 246 ? 5.043 25.453 29.453 1 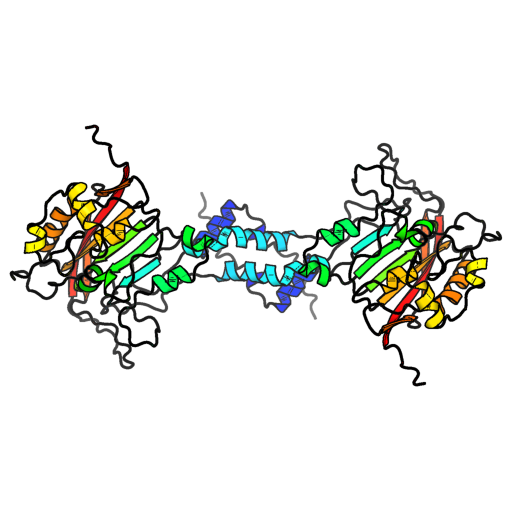96.31 246 PHE B O 1
ATOM 4678 N N . PRO B 1 247 ? 4.336 25.672 31.578 1 95.44 247 PRO B N 1
ATOM 4679 C CA . PRO B 1 247 ? 4.914 24.375 31.922 1 95.44 247 PRO B CA 1
ATOM 4680 C C . PRO B 1 247 ? 4.176 23.219 31.266 1 95.44 247 PRO B C 1
ATOM 4682 O O . PRO B 1 247 ? 2.955 23.094 31.391 1 95.44 247 PRO B O 1
ATOM 4685 N N . LEU B 1 248 ? 4.902 22.375 30.562 1 94.56 248 LEU B N 1
ATOM 4686 C CA . LEU B 1 248 ? 4.285 21.266 29.859 1 94.56 248 LEU B CA 1
ATOM 4687 C C . LEU B 1 248 ? 4.012 20.109 30.812 1 94.56 248 LEU B C 1
ATOM 4689 O O . LEU B 1 248 ? 4.871 19.734 31.609 1 94.56 248 LEU B O 1
ATOM 4693 N N . ALA B 1 249 ? 2.84 19.547 30.656 1 90.69 249 ALA B N 1
ATOM 4694 C CA . ALA B 1 249 ? 2.332 18.578 31.641 1 90.69 249 ALA B CA 1
ATOM 4695 C C . ALA B 1 249 ? 3.021 17.234 31.484 1 90.69 249 ALA B C 1
ATOM 4697 O O . ALA B 1 249 ? 3.172 16.5 32.469 1 90.69 249 ALA B O 1
ATOM 4698 N N . TRP B 1 250 ? 3.459 16.891 30.297 1 91 250 TRP B N 1
ATOM 4699 C CA . TRP B 1 250 ? 3.893 15.523 30.031 1 91 250 TRP B CA 1
ATOM 4700 C C . TRP B 1 250 ? 5.41 15.445 29.922 1 91 250 TRP B C 1
ATOM 4702 O O . TRP B 1 250 ? 5.973 14.359 29.75 1 91 250 TRP B O 1
ATOM 4712 N N . GLU B 1 251 ? 6.008 16.547 29.906 1 92.44 251 GLU B N 1
ATOM 4713 C CA . GLU B 1 251 ? 7.461 16.641 29.781 1 92.44 251 GLU B CA 1
ATOM 4714 C C . GLU B 1 251 ? 8.039 17.609 30.797 1 92.44 251 GLU B C 1
ATOM 4716 O O . GLU B 1 251 ? 7.32 18.469 31.312 1 92.44 251 GLU B O 1
ATOM 4721 N N . ASP B 1 252 ? 9.312 17.422 31.125 1 93.12 252 ASP B N 1
ATOM 4722 C CA . ASP B 1 252 ? 9.992 18.375 32 1 93.12 252 ASP B CA 1
ATOM 4723 C C . ASP B 1 252 ? 10.508 19.578 31.219 1 93.12 252 ASP B C 1
ATOM 4725 O O . ASP B 1 252 ? 11.711 19.859 31.219 1 93.12 252 ASP B O 1
ATOM 4729 N N . LEU B 1 253 ? 9.641 20.172 30.562 1 96.06 253 LEU B N 1
ATOM 4730 C CA . LEU B 1 253 ? 9.93 21.328 29.734 1 96.06 253 LEU B CA 1
ATOM 4731 C C . LEU B 1 253 ? 8.961 22.469 30.047 1 96.06 253 LEU B C 1
ATOM 4733 O O . LEU B 1 253 ? 7.871 22.234 30.562 1 96.06 253 LEU B O 1
ATOM 4737 N N . VAL B 1 254 ? 9.398 23.703 29.844 1 96.06 254 VAL B N 1
ATOM 4738 C CA . VAL B 1 254 ? 8.578 24.891 29.969 1 96.06 254 VAL B CA 1
ATOM 4739 C C . VAL B 1 254 ? 8.742 25.766 28.734 1 96.06 254 VAL B C 1
ATOM 4741 O O . VAL B 1 254 ? 9.859 25.969 28.234 1 96.06 254 VAL B O 1
ATOM 4744 N N . LEU B 1 255 ? 7.605 26.172 28.156 1 97.5 255 LEU B N 1
ATOM 4745 C CA . LEU B 1 255 ? 7.652 27.141 27.062 1 97.5 255 LEU B CA 1
ATOM 4746 C C . LEU B 1 255 ? 7.859 28.547 27.594 1 97.5 255 LEU B C 1
ATOM 4748 O O . LEU B 1 255 ? 7.07 29.031 28.406 1 97.5 255 LEU B O 1
ATOM 4752 N N . GLU B 1 256 ? 8.867 29.219 27.062 1 97.06 256 GLU B N 1
ATOM 4753 C CA . GLU B 1 256 ? 9.148 30.609 27.406 1 97.06 256 GLU B CA 1
ATOM 4754 C C . GLU B 1 256 ? 9.367 31.453 26.156 1 97.06 256 GLU B C 1
ATOM 4756 O O . GLU B 1 256 ? 9.734 30.938 25.094 1 97.06 256 GLU B O 1
ATOM 4761 N N . TRP B 1 257 ? 9.07 32.688 26.359 1 97.81 257 TRP B N 1
ATOM 4762 C CA . TRP B 1 257 ? 9.273 33.625 25.234 1 97.81 257 TRP B CA 1
ATOM 4763 C C . TRP B 1 257 ? 10.727 33.594 24.781 1 97.81 257 TRP B C 1
ATOM 4765 O O . TRP B 1 257 ? 11.648 33.719 25.594 1 97.81 257 TRP B O 1
ATOM 4775 N N . SER B 1 258 ? 10.953 33.438 23.516 1 97.38 258 SER B N 1
ATOM 4776 C CA . SER B 1 258 ? 12.281 33.25 22.938 1 97.38 258 SER B CA 1
ATOM 4777 C C . SER B 1 258 ? 12.984 34.594 22.734 1 97.38 258 SER B C 1
ATOM 4779 O O . SER B 1 258 ? 14.188 34.625 22.469 1 97.38 258 SER B O 1
ATOM 4781 N N . GLY B 1 259 ? 12.25 35.656 22.797 1 97.25 259 GLY B N 1
ATOM 4782 C CA . GLY B 1 259 ? 12.766 36.969 22.438 1 97.25 259 GLY B CA 1
ATOM 4783 C C . GLY B 1 259 ? 12.367 37.406 21.047 1 97.25 259 GLY B C 1
ATOM 4784 O O . GLY B 1 259 ? 12.539 38.562 20.672 1 97.25 259 GLY B O 1
ATOM 4785 N N . GLN B 1 260 ? 11.852 36.469 20.297 1 97.12 260 GLN B N 1
ATOM 4786 C CA . GLN B 1 260 ? 11.445 36.781 18.938 1 97.12 260 GLN B CA 1
ATOM 4787 C C . GLN B 1 260 ? 10.086 37.5 18.922 1 97.12 260 GLN B C 1
ATOM 4789 O O . GLN B 1 260 ? 9.086 36.906 19.344 1 97.12 260 GLN B O 1
ATOM 4794 N N . LEU B 1 261 ? 10.047 38.719 18.469 1 98 261 LEU B N 1
ATOM 4795 C CA . LEU B 1 261 ? 8.859 39.562 18.312 1 98 261 LEU B CA 1
ATOM 4796 C C . LEU B 1 261 ? 8.852 40.25 16.969 1 98 261 LEU B C 1
ATOM 4798 O O . LEU B 1 261 ? 9.82 40.938 16.609 1 98 261 LEU B O 1
ATOM 4802 N N . ASN B 1 262 ? 7.859 40 16.219 1 97.75 262 ASN B N 1
ATOM 4803 C CA . ASN B 1 262 ? 7.734 40.594 14.891 1 97.75 262 ASN B CA 1
ATOM 4804 C C . ASN B 1 262 ? 6.477 41.469 14.789 1 97.75 262 ASN B C 1
ATOM 4806 O O . ASN B 1 262 ? 5.383 41 15.133 1 97.75 262 ASN B O 1
ATOM 4810 N N . GLU B 1 263 ? 6.641 42.719 14.328 1 98 263 GLU B N 1
ATOM 4811 C CA . GLU B 1 263 ? 5.523 43.625 14.07 1 98 263 GLU B CA 1
ATOM 4812 C C . GLU B 1 263 ? 5.27 43.781 12.57 1 98 263 GLU B C 1
ATOM 4814 O O . GLU B 1 263 ? 6.211 43.812 11.773 1 98 263 GLU B O 1
ATOM 4819 N N . SER B 1 264 ? 4.035 43.688 12.227 1 96.81 264 SER B N 1
ATOM 4820 C CA . SER B 1 264 ? 3.67 43.906 10.828 1 96.81 264 SER B CA 1
ATOM 4821 C C . SER B 1 264 ? 2.334 44.625 10.711 1 96.81 264 SER B C 1
ATOM 4823 O O . SER B 1 264 ? 1.644 44.844 11.711 1 96.81 264 SER B O 1
ATOM 4825 N N . ARG B 1 265 ? 2.043 45.125 9.453 1 97.31 265 ARG B N 1
ATOM 4826 C CA . ARG B 1 265 ? 0.804 45.844 9.141 1 97.31 265 ARG B CA 1
ATOM 4827 C C . ARG B 1 265 ? 0.237 45.375 7.801 1 97.31 265 ARG B C 1
ATOM 4829 O O . ARG B 1 265 ? 0.982 44.938 6.926 1 97.31 265 ARG B O 1
ATOM 4836 N N . TRP B 1 266 ? -1.014 45.375 7.711 1 95.94 266 TRP B N 1
ATOM 4837 C CA . TRP B 1 266 ? -1.644 45.156 6.414 1 95.94 266 TRP B CA 1
ATOM 4838 C C . TRP B 1 266 ? -2.965 45.906 6.309 1 95.94 266 TRP B C 1
ATOM 4840 O O . TRP B 1 266 ? -3.572 46.25 7.328 1 95.94 266 TRP B O 1
ATOM 4850 N N . GLU B 1 267 ? -3.328 46.281 5.09 1 95.06 267 GLU B N 1
ATOM 4851 C CA . GLU B 1 267 ? -4.57 47 4.836 1 95.06 267 GLU B CA 1
ATOM 4852 C C . GLU B 1 267 ? -5.676 46.062 4.379 1 95.06 267 GLU B C 1
ATOM 4854 O O . GLU B 1 267 ? -5.469 45.219 3.48 1 95.06 267 GLU B O 1
ATOM 4859 N N . GLY B 1 268 ? -6.836 46.031 5.047 1 92.81 268 GLY B N 1
ATOM 4860 C CA . GLY B 1 268 ? -8.008 45.25 4.688 1 92.81 268 GLY B CA 1
ATOM 4861 C C . GLY B 1 268 ? -9.305 46.031 4.832 1 92.81 268 GLY B C 1
ATOM 4862 O O . GLY B 1 268 ? -9.305 47.219 5.184 1 92.81 268 GLY B O 1
ATOM 4863 N N . VAL B 1 269 ? -10.414 45.312 4.539 1 91.94 269 VAL B N 1
ATOM 4864 C CA . VAL B 1 269 ? -11.742 45.906 4.641 1 91.94 269 VAL B CA 1
ATOM 4865 C C . VAL B 1 269 ? -12.07 46.188 6.105 1 91.94 269 VAL B C 1
ATOM 4867 O O . VAL B 1 269 ? -11.805 45.344 6.973 1 91.94 269 VAL B O 1
ATOM 4870 N N . ARG B 1 270 ? -12.594 47.312 6.34 1 92.12 270 ARG B N 1
ATOM 4871 C CA . ARG B 1 270 ? -12.898 47.75 7.707 1 92.12 270 ARG B CA 1
ATOM 4872 C C . ARG B 1 270 ? -14.141 47.031 8.234 1 92.12 270 ARG B C 1
ATOM 4874 O O . ARG B 1 270 ? -14.133 46.5 9.344 1 92.12 270 ARG B O 1
ATOM 4881 N N . ASP B 1 271 ? -15.203 47.062 7.449 1 90.06 271 ASP B N 1
ATOM 4882 C CA . ASP B 1 271 ? -16.484 46.531 7.879 1 90.06 271 ASP B CA 1
ATOM 4883 C C . ASP B 1 271 ? -16.641 45.094 7.383 1 90.06 271 ASP B C 1
ATOM 4885 O O . ASP B 1 271 ? -17.266 44.844 6.344 1 90.06 271 ASP B O 1
ATOM 4889 N N . LEU B 1 272 ? -16.156 44.188 8.234 1 88.31 272 LEU B N 1
ATOM 4890 C CA . LEU B 1 272 ? -16.125 42.75 7.863 1 88.31 272 LEU B CA 1
ATOM 4891 C C . LEU B 1 272 ? -17.484 42.094 8.141 1 88.31 272 LEU B C 1
ATOM 4893 O O . LEU B 1 272 ? -18.188 42.5 9.07 1 88.31 272 LEU B O 1
ATOM 4897 N N . LYS B 1 273 ? -17.719 41.125 7.289 1 82.44 273 LYS B N 1
ATOM 4898 C CA . LYS B 1 273 ? -18.969 40.406 7.441 1 82.44 273 LYS B CA 1
ATOM 4899 C C . LYS B 1 273 ? -18.719 38.969 7.883 1 82.44 273 LYS B C 1
ATOM 4901 O O . LYS B 1 273 ? -17.641 38.406 7.641 1 82.44 273 LYS B O 1
ATOM 4906 N N . ASP B 1 274 ? -19.719 38.469 8.602 1 75.44 274 ASP B N 1
ATOM 4907 C CA . ASP B 1 274 ? -19.688 37.062 8.914 1 75.44 274 ASP B CA 1
ATOM 4908 C C . ASP B 1 274 ? -20.188 36.219 7.727 1 75.44 274 ASP B C 1
ATOM 4910 O O . ASP B 1 274 ? -20.875 36.75 6.848 1 75.44 274 ASP B O 1
ATOM 4914 N N . GLU B 1 275 ? -19.516 35 7.629 1 68.44 275 GLU B N 1
ATOM 4915 C CA . GLU B 1 275 ? -19.984 34.125 6.551 1 68.44 275 GLU B CA 1
ATOM 4916 C C . GLU B 1 275 ? -21.375 33.594 6.852 1 68.44 275 GLU B C 1
ATOM 4918 O O . GLU B 1 275 ? -21.594 33 7.906 1 68.44 275 GLU B O 1
ATOM 4923 N N . TYR B 1 276 ? -22.406 34.25 6.434 1 60.47 276 TYR B N 1
ATOM 4924 C CA . TYR B 1 276 ? -23.719 33.625 6.516 1 60.47 276 TYR B CA 1
ATOM 4925 C C . TYR B 1 276 ? -24.141 33.062 5.164 1 60.47 276 TYR B C 1
ATOM 4927 O O . TYR B 1 276 ? -23.766 33.594 4.117 1 60.47 276 TYR B O 1
ATOM 4935 N N . HIS B 1 277 ? -24.375 31.641 5.066 1 54.69 277 HIS B N 1
ATOM 4936 C CA . HIS B 1 277 ? -24.766 30.859 3.895 1 54.69 277 HIS B CA 1
ATOM 4937 C C . HIS B 1 277 ? -25.688 31.656 2.98 1 54.69 277 HIS B C 1
ATOM 4939 O O . HIS B 1 277 ? -26.219 31.109 2.002 1 54.69 277 HIS B O 1
ATOM 4945 N N . PHE B 1 278 ? -25.812 32.875 3.07 1 51.81 278 PHE B N 1
ATOM 4946 C CA . PHE B 1 278 ? -27.016 33.281 2.352 1 51.81 278 PHE B CA 1
ATOM 4947 C C . PHE B 1 278 ? -26.734 33.375 0.857 1 51.81 278 PHE B C 1
ATOM 4949 O O . PHE B 1 278 ? -25.656 33.812 0.448 1 51.81 278 PHE B O 1
ATOM 4956 N N . LEU B 1 279 ? -27.484 32.625 0.042 1 52.53 279 LEU B N 1
ATOM 4957 C CA . LEU B 1 279 ? -27.719 32.5 -1.394 1 52.53 279 LEU B CA 1
ATOM 4958 C C . LEU B 1 279 ? -27.5 33.844 -2.086 1 52.53 279 LEU B C 1
ATOM 4960 O O . LEU B 1 279 ? -27.281 33.906 -3.299 1 52.53 279 LEU B O 1
ATOM 4964 N N . LYS B 1 280 ? -27.766 34.875 -1.439 1 59.69 280 LYS B N 1
ATOM 4965 C CA . LYS B 1 280 ? -27.953 36.062 -2.258 1 59.69 280 LYS B CA 1
ATOM 4966 C C . LYS B 1 280 ? -26.812 37.062 -2.068 1 59.69 280 LYS B C 1
ATOM 4968 O O . LYS B 1 280 ? -27.016 38.25 -2.033 1 59.69 280 LYS B O 1
ATOM 4973 N N . GLU B 1 281 ? -25.516 36.312 -2.027 1 68.69 281 GLU B N 1
ATOM 4974 C CA . GLU B 1 281 ? -24.516 37.312 -1.67 1 68.69 281 GLU B CA 1
ATOM 4975 C C . GLU B 1 281 ? -24.094 38.125 -2.887 1 68.69 281 GLU B C 1
ATOM 4977 O O . GLU B 1 281 ? -23.953 37.594 -3.986 1 68.69 281 GLU B O 1
ATOM 4982 N N . GLN B 1 282 ? -24.156 39.438 -2.816 1 70.25 282 GLN B N 1
ATOM 4983 C CA . GLN B 1 282 ? -23.719 40.406 -3.818 1 70.25 282 GLN B CA 1
ATOM 4984 C C . GLN B 1 282 ? -22.203 40.438 -3.91 1 70.25 282 GLN B C 1
ATOM 4986 O O . GLN B 1 282 ? -21.5 40.125 -2.941 1 70.25 282 GLN B O 1
ATOM 4991 N N . PRO B 1 283 ? -21.703 40.688 -5.094 1 75.88 283 PRO B N 1
ATOM 4992 C CA . PRO B 1 283 ? -20.266 40.844 -5.25 1 75.88 283 PRO B CA 1
ATOM 4993 C C . PRO B 1 283 ? -19.688 41.938 -4.344 1 75.88 283 PRO B C 1
ATOM 4995 O O . PRO B 1 283 ? -20.375 42.906 -4.023 1 75.88 283 PRO B O 1
ATOM 4998 N N . VAL B 1 284 ? -18.438 41.688 -3.904 1 79 284 VAL B N 1
ATOM 4999 C CA . VAL B 1 284 ? -17.75 42.656 -3.029 1 79 284 VAL B CA 1
ATOM 5000 C C . VAL B 1 284 ? -17.453 43.938 -3.795 1 79 284 VAL B C 1
ATOM 5002 O O . VAL B 1 284 ? -16.875 43.906 -4.883 1 79 284 VAL B O 1
ATOM 5005 N N . ARG B 1 285 ? -17.969 45.062 -3.229 1 80.56 285 ARG B N 1
ATOM 5006 C CA . ARG B 1 285 ? -17.719 46.344 -3.852 1 80.56 285 ARG B CA 1
ATOM 5007 C C . ARG B 1 285 ? -16.25 46.75 -3.686 1 80.56 285 ARG B C 1
ATOM 5009 O O . ARG B 1 285 ? -15.648 46.5 -2.646 1 80.56 285 ARG B O 1
ATOM 5016 N N . ASP B 1 286 ? -15.703 47.438 -4.648 1 79.12 286 ASP B N 1
ATOM 5017 C CA . ASP B 1 286 ? -14.305 47.844 -4.641 1 79.12 286 ASP B CA 1
ATOM 5018 C C . ASP B 1 286 ? -14.086 49.031 -3.717 1 79.12 286 ASP B C 1
ATOM 5020 O O . ASP B 1 286 ? -12.969 49.281 -3.256 1 79.12 286 ASP B O 1
ATOM 5024 N N . ASP B 1 287 ? -15.109 49.719 -3.416 1 86.12 287 ASP B N 1
ATOM 5025 C CA . ASP B 1 287 ? -14.938 50.969 -2.705 1 86.12 287 ASP B CA 1
ATOM 5026 C C . ASP B 1 287 ? -15.273 50.844 -1.223 1 86.12 287 ASP B C 1
ATOM 5028 O O . ASP B 1 287 ? -15.648 51.812 -0.56 1 86.12 287 ASP B O 1
ATOM 5032 N N . LEU B 1 288 ? -15.023 49.75 -0.747 1 88.62 288 LEU B N 1
ATOM 5033 C CA . LEU B 1 288 ? -15.297 49.531 0.671 1 88.62 288 LEU B CA 1
ATOM 5034 C C . LEU B 1 288 ? -14.234 50.219 1.532 1 88.62 288 LEU B C 1
ATOM 5036 O O . LEU B 1 288 ? -13.055 50.219 1.177 1 88.62 288 LEU B O 1
ATOM 5040 N N . PRO B 1 289 ? -14.727 50.875 2.707 1 92.75 289 PRO B N 1
ATOM 5041 C CA . PRO B 1 289 ? -13.75 51.469 3.611 1 92.75 289 PRO B CA 1
ATOM 5042 C C . PRO B 1 289 ? -12.664 50.5 4.051 1 92.75 289 PRO B C 1
ATOM 5044 O O . PRO B 1 289 ? -12.945 49.312 4.23 1 92.75 289 PRO B O 1
ATOM 5047 N N . LYS B 1 290 ? -11.484 51.125 4.203 1 93.88 290 LYS B N 1
ATOM 5048 C CA . LYS B 1 290 ? -10.336 50.281 4.547 1 93.88 290 LYS B CA 1
ATOM 5049 C C . LYS B 1 290 ? -9.875 50.562 5.977 1 93.88 290 LYS B C 1
ATOM 5051 O O . LYS B 1 290 ? -10.227 51.562 6.566 1 93.88 290 LYS B O 1
ATOM 5056 N N . ARG B 1 291 ? -9.242 49.562 6.543 1 94.69 291 ARG B N 1
ATOM 5057 C CA . ARG B 1 291 ? -8.625 49.625 7.867 1 94.69 291 ARG B CA 1
ATOM 5058 C C . ARG B 1 291 ? -7.191 49.125 7.824 1 94.69 291 ARG B C 1
ATOM 5060 O O . ARG B 1 291 ? -6.891 48.156 7.125 1 94.69 291 ARG B O 1
ATOM 5067 N N . GLN B 1 292 ? -6.312 49.906 8.547 1 96.81 292 GLN B N 1
ATOM 5068 C CA . GLN B 1 292 ? -4.961 49.406 8.766 1 96.81 292 GLN B CA 1
ATOM 5069 C C . GLN B 1 292 ? -4.895 48.5 10 1 96.81 292 GLN B C 1
ATOM 5071 O O . GLN B 1 292 ? -5.191 48.938 11.109 1 96.81 292 GLN B O 1
ATOM 5076 N N . TYR B 1 293 ? -4.52 47.281 9.742 1 97.25 293 TYR B N 1
ATOM 5077 C CA . TYR B 1 293 ? -4.406 46.312 10.828 1 97.25 293 TYR B CA 1
ATOM 5078 C C . TYR B 1 293 ? -2.965 46.188 11.312 1 97.25 293 TYR B C 1
ATOM 5080 O O . TYR B 1 293 ? -2.033 46.188 10.5 1 97.25 293 TYR B O 1
ATOM 5088 N N . TYR B 1 294 ? -2.82 46.25 12.617 1 98.12 294 TYR B N 1
ATOM 5089 C CA . TYR B 1 294 ? -1.543 46.094 13.305 1 98.12 294 TYR B CA 1
ATOM 5090 C C . TYR B 1 294 ? -1.426 44.688 13.906 1 98.12 294 TYR B C 1
ATOM 5092 O O . TYR B 1 294 ? -2.334 44.219 14.602 1 98.12 294 TYR B O 1
ATOM 5100 N N . VAL B 1 295 ? -0.275 43.969 13.539 1 98 295 VAL B N 1
ATOM 5101 C CA . VAL B 1 295 ? -0.124 42.562 13.953 1 98 295 VAL B CA 1
ATOM 5102 C C . VAL B 1 295 ? 1.205 42.375 14.688 1 98 295 VAL B C 1
ATOM 5104 O O . VAL B 1 295 ? 2.238 42.906 14.234 1 98 295 VAL B O 1
ATOM 5107 N N . VAL B 1 296 ? 1.192 41.75 15.852 1 98.69 296 VAL B N 1
ATOM 5108 C CA . VAL B 1 296 ? 2.402 41.344 16.578 1 98.69 296 VAL B CA 1
ATOM 5109 C C . VAL B 1 296 ? 2.453 39.844 16.734 1 98.69 296 VAL B C 1
ATOM 5111 O O . VAL B 1 296 ? 1.483 39.219 17.172 1 98.69 296 VAL B O 1
ATOM 5114 N N . THR B 1 297 ? 3.578 39.219 16.312 1 98.56 297 THR B N 1
ATOM 5115 C CA . THR B 1 297 ? 3.791 37.781 16.438 1 98.56 297 THR B CA 1
ATOM 5116 C C . THR B 1 297 ? 4.926 37.5 17.422 1 98.56 297 THR B C 1
ATOM 5118 O O . THR B 1 297 ? 6.02 38.062 17.297 1 98.56 297 THR B O 1
ATOM 5121 N N . MET B 1 298 ? 4.668 36.688 18.406 1 98.75 298 MET B N 1
ATOM 5122 C CA . MET B 1 298 ? 5.645 36.281 19.422 1 98.75 298 MET B CA 1
ATOM 5123 C C . MET B 1 298 ? 5.84 34.781 19.406 1 98.75 298 MET B C 1
ATOM 5125 O O . MET B 1 298 ? 4.914 34.031 19.094 1 98.75 298 MET B O 1
ATOM 5129 N N . VAL B 1 299 ? 7.086 34.344 19.766 1 98.81 299 VAL B N 1
ATOM 5130 C CA . VAL B 1 299 ? 7.406 32.906 19.703 1 98.81 299 VAL B CA 1
ATOM 5131 C C . VAL B 1 299 ? 7.906 32.438 21.062 1 98.81 299 VAL B C 1
ATOM 5133 O O . VAL B 1 299 ? 8.75 33.094 21.688 1 98.81 299 VAL B O 1
ATOM 5136 N N . TRP B 1 300 ? 7.289 31.391 21.594 1 98.62 300 TRP B N 1
ATOM 5137 C CA . TRP B 1 300 ? 7.758 30.656 22.766 1 98.62 300 TRP B CA 1
ATOM 5138 C C . TRP B 1 300 ? 8.438 29.359 22.359 1 98.62 300 TRP B C 1
ATOM 5140 O O . TRP B 1 300 ? 7.984 28.672 21.438 1 98.62 300 TRP B O 1
ATOM 5150 N N . GLU B 1 301 ? 9.539 29.016 23.016 1 98.44 301 GLU B N 1
ATOM 5151 C CA . GLU B 1 301 ? 10.273 27.781 22.75 1 98.44 301 GLU B CA 1
ATOM 5152 C C . GLU B 1 301 ? 10.445 26.953 24.031 1 98.44 301 GLU B C 1
ATOM 5154 O O . GLU B 1 301 ? 10.594 27.516 25.109 1 98.44 301 GLU B O 1
ATOM 5159 N N . ALA B 1 302 ? 10.398 25.688 23.828 1 97.75 302 ALA B N 1
ATOM 5160 C CA . ALA B 1 302 ? 10.516 24.781 24.953 1 97.75 302 ALA B CA 1
ATOM 5161 C C . ALA B 1 302 ? 11.961 24.719 25.453 1 97.75 302 ALA B C 1
ATOM 5163 O O . ALA B 1 302 ? 12.891 24.609 24.656 1 97.75 302 ALA B O 1
ATOM 5164 N N . LYS B 1 303 ? 12.117 24.828 26.766 1 95.81 303 LYS B N 1
ATOM 5165 C CA . LYS B 1 303 ? 13.398 24.688 27.469 1 95.81 303 LYS B CA 1
ATOM 5166 C C . LYS B 1 303 ? 13.266 23.781 28.688 1 95.81 303 LYS B C 1
ATOM 5168 O O . LYS B 1 303 ? 12.18 23.656 29.25 1 95.81 303 LYS B O 1
ATOM 5173 N N . PRO B 1 304 ? 14.414 23.125 29.062 1 94.25 304 PRO B N 1
ATOM 5174 C CA . PRO B 1 304 ? 14.344 22.312 30.281 1 94.25 304 PRO B CA 1
ATOM 5175 C C . PRO B 1 304 ? 14.055 23.156 31.516 1 94.25 304 PRO B C 1
ATOM 5177 O O . PRO B 1 304 ? 14.531 24.281 31.641 1 94.25 304 PRO B O 1
ATOM 5180 N N . VAL B 1 305 ? 13.203 22.703 32.344 1 85.44 305 VAL B N 1
ATOM 5181 C CA . VAL B 1 305 ? 12.883 23.375 33.594 1 85.44 305 VAL B CA 1
ATOM 5182 C C . VAL B 1 305 ? 14.133 23.453 34.469 1 85.44 305 VAL B C 1
ATOM 5184 O O . VAL B 1 305 ? 14.797 22.453 34.719 1 85.44 305 VAL B O 1
ATOM 5187 N N . SER B 1 306 ? 14.953 24.578 34.5 1 68 306 SER B N 1
ATOM 5188 C CA . SER B 1 306 ? 16.125 24.688 35.344 1 68 306 SER B CA 1
ATOM 5189 C C . SER B 1 306 ? 15.805 24.25 36.781 1 68 306 SER B C 1
ATOM 5191 O O . SER B 1 306 ? 14.781 24.656 37.344 1 68 306 SER B O 1
ATOM 5193 N N . ILE B 1 307 ? 16.125 23.203 37.25 1 51.47 307 ILE B N 1
ATOM 5194 C CA . ILE B 1 307 ? 16.156 22.875 38.656 1 51.47 307 ILE B CA 1
ATOM 5195 C C . ILE B 1 307 ? 16.75 24.031 39.469 1 51.47 307 ILE B C 1
ATOM 5197 O O . ILE B 1 307 ? 17.906 24.391 39.281 1 51.47 307 ILE B O 1
ATOM 5201 N N . LEU B 1 308 ? 16.109 25.172 39.688 1 39.81 308 LEU B N 1
ATOM 5202 C CA . LEU B 1 308 ? 16.656 25.906 40.812 1 39.81 308 LEU B CA 1
ATOM 5203 C C . LEU B 1 308 ? 16.984 24.938 41.969 1 39.81 308 LEU B C 1
ATOM 5205 O O . LEU B 1 308 ? 16.125 24.172 42.406 1 39.81 308 LEU B O 1
ATOM 5209 N N . VAL B 1 309 ? 18.172 24.375 42 1 33.88 309 VAL B N 1
ATOM 5210 C CA . VAL B 1 309 ? 18.719 23.844 43.25 1 33.88 309 VAL B CA 1
ATOM 5211 C C . VAL B 1 309 ? 18.344 24.766 44.406 1 33.88 309 VAL B C 1
ATOM 5213 O O . VAL B 1 309 ? 18.719 25.938 44.406 1 33.88 309 VAL B O 1
ATOM 5216 N N . GLU B 1 310 ? 17.281 24.5 45.031 1 28.98 310 GLU B N 1
ATOM 5217 C CA . GLU B 1 310 ? 17.422 24.859 46.438 1 28.98 310 GLU B CA 1
ATOM 5218 C C . GLU B 1 310 ? 18.734 24.312 47.031 1 28.98 310 GLU B C 1
ATOM 5220 O O . GLU B 1 310 ? 19.141 23.203 46.719 1 28.98 310 GLU B O 1
#